Protein AF-0000000072577625 (afdb_homodimer)

Solvent-accessible surface area (backbone atoms only — not comparable to full-atom values): 27507 Å² total; per-residue (Å²): 129,80,71,81,72,78,76,47,61,58,51,50,49,50,30,51,61,63,42,48,43,90,94,38,44,62,36,40,68,67,53,38,10,61,64,38,71,43,53,64,68,58,34,50,53,47,51,50,51,34,34,74,68,28,44,26,39,70,47,97,85,58,38,34,30,44,18,63,43,29,37,34,52,16,40,47,8,63,87,37,44,56,47,45,65,64,32,41,68,40,50,50,51,48,24,70,73,63,61,35,28,29,37,32,30,29,74,56,90,72,25,27,36,26,68,39,67,46,74,24,95,79,48,77,76,68,82,76,46,50,33,41,72,45,52,22,74,46,32,18,38,18,37,25,44,48,44,63,44,57,69,69,55,42,51,54,55,48,73,43,88,54,78,76,64,34,98,56,26,62,61,48,47,68,58,49,51,51,52,28,52,48,22,63,74,70,50,40,18,77,26,63,19,17,63,47,83,56,35,26,24,38,7,6,48,18,30,30,54,85,60,50,66,60,28,14,30,30,40,43,40,51,43,78,83,57,58,60,83,69,45,49,60,51,34,36,52,34,16,50,52,34,10,44,73,56,53,29,69,77,81,62,73,78,72,74,71,72,69,78,78,78,84,122,130,79,71,80,72,78,76,47,62,57,51,50,50,50,30,51,61,62,43,49,44,90,92,38,44,61,37,40,68,66,52,38,10,62,64,38,72,44,53,65,67,57,35,51,52,46,49,49,52,36,34,73,68,25,42,26,40,70,47,96,86,58,38,33,29,42,19,64,43,30,36,34,52,17,42,47,8,63,89,36,44,56,48,45,64,64,32,41,67,39,48,50,52,47,23,72,74,65,62,36,28,30,39,32,30,30,74,55,90,71,25,26,37,26,67,40,67,45,75,24,93,78,48,78,76,68,82,76,46,51,34,40,74,44,52,22,75,46,32,17,38,19,35,26,45,49,45,65,43,55,69,69,56,43,52,53,55,48,74,42,89,55,79,75,64,33,98,56,26,61,61,46,46,69,59,48,52,52,51,28,53,48,23,63,73,70,49,39,18,75,25,63,17,18,63,47,80,56,35,27,26,40,7,6,48,18,30,29,53,86,60,49,67,58,28,14,29,28,40,43,42,52,42,80,84,57,57,59,83,68,45,49,60,53,33,36,50,33,17,50,52,34,10,43,73,56,52,28,70,78,80,64,75,77,72,74,71,74,70,77,79,78,83,120

pLDDT: mean 88.73, std 15.26, range [27.06, 98.81]

Nearest PDB structures (foldseek):
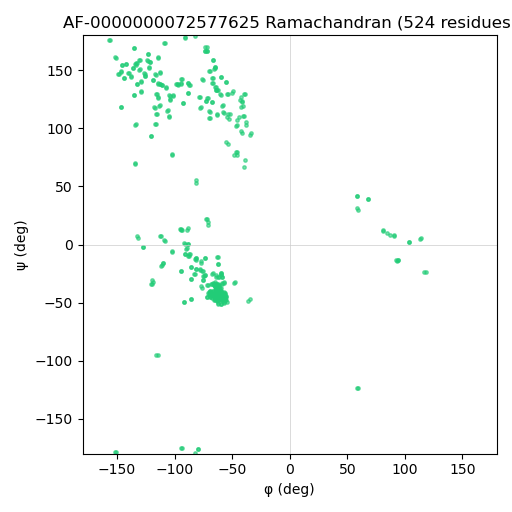  7dqb-assembly1_A  TM=9.587E-01  e=1.204E-24  Microbacterium hydrocarbonoxydans
  2ia2-assembly1_A  TM=6.596E-01  e=1.569E-22  Rhodococcus jostii RHA1
  2g7u-assembly1_A  TM=6.553E-01  e=2.509E-22  Rhodococcus jostii RHA1
  3r4k-assembly2_D  TM=6.562E-01  e=2.509E-22  Ruegeria sp. TM1040
  3obf-assembly2_B  TM=8.523E-01  e=5.646E-13  Paenarthrobacter aurescens TC1

Secondary structure (DSSP, 8-state):
--------HHHHHHHHHHT-BTTBSEE-HHHHHHHHT--HHHHHHHHHHHHHHTSEEE-TTS-EEE-HHHHHHHTT-IIIIIHHHHHHHHHHHHHHHH-SEEEEEEEETTEEEEEEEE--TT-TT----TT-EEEGGGSHHHHHHHHTS-HHHHHHHHHS----SSTT----HHHHHHHHHHHHHHS-EEEESSSSTTEEEEEEEEE-TTS-EEEEEEEEEESTT--HHHHHHHHHHHHHHHHHHTT-----------------/--------HHHHHHHHHHT-BTTBSEE-HHHHHHHHT--HHHHHHHHHHHHHHTSEEE-TTS-EEE-HHHHHHHTT-IIIIIHHHHHHHHHHHHHHHH-SEEEEEEEETTEEEEEEEE--TT-TT----TT-EEEGGGSHHHHHHHHTS-HHHHHHHHHS----SSTT----HHHHHHHHHHHHHHS-EEEESSSSTTEEEEEEEEE-TTS-EEEEEEEEEESTT--HHHHHHHHHHHHHHHHHHTT-----------------

Foldseek 3Di:
DPDPPDDDPVLLLVLLVVLDDPVRQKAALVSSCVSSVHDSVSSVVSQVVCCVVFQWDADPVRIIGGGCVVVVVQCPDCLAVVLCVLLVVLQVVLCVVPLFKKWKWFDDQQKIATRDIDHRPVRPPPPDDHGDIDGLQQDFFSLQQLLQDDPVSNVVNLVDADDAQDPPADGHSVVSVVQSVVCVVLQKHKHACGNHNFKIKIKGFAAAQVRGGGMMMMGMDTPVPDDRVVSNVSRSVSSVSSNVSNNHDPPPPPPPPPDPPPPD/DPDPPDDDPVLLLVLLVVLDDPVRQKAALVSSCVSSVHDSVSSVVSQVVCCVVFQWDADPVRIIGGGCVVVVVQCPDCLAVVLCVLLVVLQVVLCVVPLFKKWKWFDDQQKIATRDIDHRPVNPPPPDDHGDIDGLQQDFFSLQQLLQDDPVSNVVSLVDADDAQDPPADGHSVVSVVQSVVCVVLQKHKHACRNHNFKIKIKGFAAAQVRGGGMMMMGMDTPVPDDRVVSNVSRSVSSVSSNVSNNHDPPPPPVPPPDPPPPD

Structure (mmCIF, N/CA/C/O backbone):
data_AF-0000000072577625-model_v1
#
loop_
_entity.id
_entity.type
_entity.pdbx_description
1 polymer 'Transcriptional regulator'
#
loop_
_atom_site.group_PDB
_atom_site.id
_atom_site.type_symbol
_atom_site.label_atom_id
_atom_site.label_alt_id
_atom_site.label_comp_id
_atom_site.label_asym_id
_atom_site.label_entity_id
_atom_site.label_seq_id
_atom_site.pdbx_PDB_ins_code
_atom_site.Cartn_x
_atom_site.Cartn_y
_atom_site.Cartn_z
_atom_site.occupancy
_atom_site.B_iso_or_equiv
_at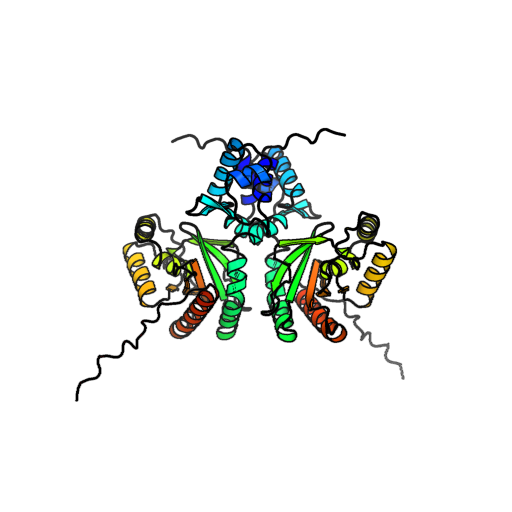om_site.auth_seq_id
_atom_site.auth_comp_id
_atom_site.auth_asym_id
_atom_site.auth_atom_id
_atom_site.pdbx_PDB_model_num
ATOM 1 N N . MET A 1 1 ? 28 28.234 4.316 1 33.75 1 MET A N 1
ATOM 2 C CA . MET A 1 1 ? 27.219 27.531 3.316 1 33.75 1 MET A CA 1
ATOM 3 C C . MET A 1 1 ? 27.766 26.125 3.09 1 33.75 1 MET A C 1
ATOM 5 O O . MET A 1 1 ? 28.812 25.953 2.443 1 33.75 1 MET A O 1
ATOM 9 N N . THR A 1 2 ? 27.734 25.25 4.102 1 39.34 2 THR A N 1
ATOM 10 C CA . THR A 1 2 ? 28.453 23.984 4.113 1 39.34 2 THR A CA 1
ATOM 11 C C . THR A 1 2 ? 28.156 23.188 2.85 1 39.34 2 THR A C 1
ATOM 13 O O . THR A 1 2 ? 27 23.094 2.418 1 39.34 2 THR A O 1
ATOM 16 N N . ALA A 1 3 ? 29.078 23.016 2.029 1 46.66 3 ALA A N 1
ATOM 17 C CA . ALA A 1 3 ? 29.016 22.328 0.74 1 46.66 3 ALA A CA 1
ATOM 18 C C . ALA A 1 3 ? 28.156 21.062 0.826 1 46.66 3 ALA A C 1
ATOM 20 O O . ALA A 1 3 ? 28.234 20.312 1.804 1 46.66 3 ALA A O 1
ATOM 21 N N . PRO A 1 4 ? 26.938 21.062 0.158 1 49.22 4 PRO A N 1
ATOM 22 C CA . PRO A 1 4 ? 26.078 19.891 0.26 1 49.22 4 PRO A CA 1
ATOM 23 C C . PRO A 1 4 ? 26.859 18.578 0.245 1 49.22 4 PRO A C 1
ATOM 25 O O . PRO A 1 4 ? 27.812 18.438 -0.526 1 49.22 4 PRO A O 1
ATOM 28 N N . ALA A 1 5 ? 27.047 17.953 1.334 1 60.56 5 ALA A N 1
ATOM 29 C CA . ALA A 1 5 ? 27.828 16.734 1.489 1 60.56 5 ALA A CA 1
ATOM 30 C C . ALA A 1 5 ? 27.578 15.758 0.342 1 60.56 5 ALA A C 1
ATOM 32 O O . ALA A 1 5 ? 26.484 15.766 -0.246 1 60.56 5 ALA A O 1
ATOM 33 N N . THR A 1 6 ? 28.547 15.328 -0.371 1 71.56 6 THR A N 1
ATOM 34 C CA . THR A 1 6 ? 28.516 14.328 -1.437 1 71.56 6 THR A CA 1
ATOM 35 C C . THR A 1 6 ? 27.594 13.164 -1.056 1 71.56 6 THR A C 1
ATOM 37 O O . THR A 1 6 ? 27.75 12.57 0.013 1 71.56 6 THR A O 1
ATOM 40 N N . PRO A 1 7 ? 26.562 12.969 -1.862 1 74.38 7 PRO A N 1
ATOM 41 C CA . PRO A 1 7 ? 25.625 11.891 -1.529 1 74.38 7 PRO A CA 1
ATOM 42 C C . PRO A 1 7 ? 26.328 10.539 -1.354 1 74.38 7 PRO A C 1
ATOM 44 O O . PRO A 1 7 ? 27.25 10.219 -2.105 1 74.38 7 PRO A O 1
ATOM 47 N N . THR A 1 8 ? 26.062 9.906 -0.304 1 85.5 8 THR A N 1
ATOM 48 C CA . THR A 1 8 ? 26.562 8.57 -0.029 1 85.5 8 THR A CA 1
ATOM 49 C C . THR A 1 8 ? 25.859 7.535 -0.908 1 85.5 8 THR A C 1
ATOM 51 O O . THR A 1 8 ? 24.938 7.863 -1.642 1 85.5 8 THR A O 1
ATOM 54 N N . ALA A 1 9 ? 26.391 6.398 -0.937 1 84.62 9 ALA A N 1
ATOM 55 C CA . ALA A 1 9 ? 25.844 5.32 -1.756 1 84.62 9 ALA A CA 1
ATOM 56 C C . ALA A 1 9 ? 24.375 5.059 -1.409 1 84.62 9 ALA A C 1
ATOM 58 O O . ALA A 1 9 ? 23.531 4.941 -2.301 1 84.62 9 ALA A O 1
ATOM 59 N N . PRO A 1 10 ? 24.047 5.059 -0.108 1 87.12 10 PRO A N 1
ATOM 60 C CA . PRO A 1 10 ? 22.625 4.902 0.218 1 87.12 10 PRO A CA 1
ATOM 61 C C . PRO A 1 10 ? 21.766 6.059 -0.296 1 87.12 10 PRO A C 1
ATOM 63 O O . PRO A 1 10 ? 20.656 5.836 -0.779 1 87.12 10 PRO A O 1
ATOM 66 N N . ASP A 1 11 ? 22.297 7.188 -0.252 1 91.31 11 ASP A N 1
ATOM 67 C CA . ASP A 1 11 ? 21.562 8.344 -0.736 1 91.31 11 ASP A CA 1
ATOM 68 C C . ASP A 1 11 ? 21.266 8.227 -2.23 1 91.31 11 ASP A C 1
ATOM 70 O O . ASP A 1 11 ? 20.188 8.586 -2.688 1 91.31 11 ASP A O 1
ATOM 74 N N . ARG A 1 12 ? 22.25 7.738 -2.898 1 92.94 12 ARG A N 1
ATOM 75 C CA . ARG A 1 12 ? 22.094 7.609 -4.344 1 92.94 12 ARG A CA 1
ATOM 76 C C . ARG A 1 12 ? 21.031 6.582 -4.691 1 92.94 12 ARG A C 1
ATOM 78 O O . ARG A 1 12 ? 20.234 6.789 -5.613 1 92.94 12 ARG A O 1
ATOM 85 N N . LEU A 1 13 ? 21.031 5.477 -4.004 1 94.81 13 LEU A N 1
ATOM 86 C CA . LEU A 1 13 ? 20.016 4.457 -4.227 1 94.81 13 LEU A CA 1
ATOM 87 C C . LEU A 1 13 ? 18.625 5.008 -3.951 1 94.81 13 LEU A C 1
ATOM 89 O O . LEU A 1 13 ? 17.703 4.785 -4.734 1 94.81 13 LEU A O 1
ATOM 93 N N . LEU A 1 14 ? 18.516 5.723 -2.883 1 94.94 14 LEU A N 1
ATOM 94 C CA . LEU A 1 14 ? 17.234 6.297 -2.494 1 94.94 14 LEU A CA 1
ATOM 95 C C . LEU A 1 14 ? 16.797 7.383 -3.477 1 94.94 14 LEU A C 1
ATOM 97 O O . LEU A 1 14 ? 15.609 7.559 -3.727 1 94.94 14 LEU A O 1
ATOM 101 N N . ALA A 1 15 ? 17.75 8.086 -4 1 95.56 15 ALA A N 1
ATOM 102 C CA . ALA A 1 15 ? 17.453 9.094 -5.016 1 95.56 15 ALA A CA 1
ATOM 103 C C . ALA A 1 15 ? 16.844 8.453 -6.258 1 95.56 15 ALA A C 1
ATOM 105 O O . ALA A 1 15 ? 15.977 9.055 -6.906 1 95.56 15 ALA A O 1
ATOM 106 N N . VAL A 1 16 ? 17.297 7.293 -6.625 1 97 16 VAL A N 1
ATOM 107 C CA . VAL A 1 16 ? 16.719 6.578 -7.762 1 97 16 VAL A CA 1
ATOM 108 C C . VAL A 1 16 ? 15.25 6.281 -7.504 1 97 16 VAL A C 1
ATOM 110 O O . VAL A 1 16 ? 14.398 6.508 -8.367 1 97 16 VAL A O 1
ATOM 113 N N . LEU A 1 17 ? 14.945 5.812 -6.328 1 95.88 17 LEU A N 1
ATOM 114 C CA . LEU A 1 17 ? 13.555 5.539 -5.992 1 95.88 17 LEU A CA 1
ATOM 115 C C . LEU A 1 17 ? 12.734 6.828 -5.965 1 95.88 17 LEU A C 1
ATOM 117 O O . LEU A 1 17 ? 11.594 6.855 -6.434 1 95.88 17 LEU A O 1
ATOM 121 N N . ALA A 1 18 ? 13.328 7.883 -5.523 1 95.31 18 ALA A N 1
ATOM 122 C CA . ALA A 1 18 ? 12.648 9.172 -5.387 1 95.31 18 ALA A CA 1
ATOM 123 C C . ALA A 1 18 ? 12.43 9.82 -6.75 1 95.31 18 ALA A C 1
ATOM 125 O O . ALA A 1 18 ? 11.719 10.82 -6.863 1 95.31 18 ALA A O 1
ATOM 126 N N . ALA A 1 19 ? 13.07 9.266 -7.758 1 96.94 19 ALA A N 1
ATOM 127 C CA . ALA A 1 19 ? 12.898 9.812 -9.102 1 96.94 19 ALA A CA 1
ATOM 128 C C . ALA A 1 19 ? 11.477 9.594 -9.602 1 96.94 19 ALA A C 1
ATOM 130 O O . ALA A 1 19 ? 11.023 10.289 -10.516 1 96.94 19 ALA A O 1
ATOM 131 N N . PHE A 1 20 ? 10.797 8.586 -9.078 1 96 20 PHE A N 1
ATOM 132 C CA . PHE A 1 20 ? 9.43 8.266 -9.477 1 96 20 PHE A CA 1
ATOM 133 C C . PHE A 1 20 ? 8.43 9.055 -8.648 1 96 20 PHE A C 1
ATOM 135 O O . PHE A 1 20 ? 8.609 9.234 -7.445 1 96 20 PHE A O 1
ATOM 142 N N . ASP A 1 21 ? 7.422 9.578 -9.25 1 92.19 21 ASP A N 1
ATOM 143 C CA . ASP A 1 21 ? 6.32 10.25 -8.57 1 92.19 21 ASP A CA 1
ATOM 144 C C . ASP A 1 21 ? 5.027 10.141 -9.367 1 92.19 21 ASP A C 1
ATOM 146 O O . ASP A 1 21 ? 4.984 9.461 -10.398 1 92.19 21 ASP A O 1
ATOM 150 N N . HIS A 1 22 ? 3.961 10.688 -8.961 1 86.69 22 HIS A N 1
ATOM 151 C CA . HIS A 1 22 ? 2.65 10.516 -9.578 1 86.69 22 HIS A CA 1
ATOM 152 C C . HIS A 1 22 ? 2.637 11.07 -11 1 86.69 22 HIS A C 1
ATOM 154 O O . HIS A 1 22 ? 1.938 10.547 -11.867 1 86.69 22 HIS A O 1
ATOM 160 N N . ALA A 1 23 ? 3.359 12.102 -11.219 1 89.81 23 ALA A N 1
ATOM 161 C CA . ALA A 1 23 ? 3.443 12.664 -12.562 1 89.81 23 ALA A CA 1
ATOM 162 C C . ALA A 1 23 ? 4.375 11.844 -13.445 1 89.81 23 ALA A C 1
ATOM 164 O O . ALA A 1 23 ? 4.289 11.906 -14.68 1 89.81 23 ALA A O 1
ATOM 165 N N . HIS A 1 24 ? 5.27 11.078 -12.828 1 94.25 24 HIS A N 1
ATOM 166 C CA . HIS A 1 24 ? 6.262 10.273 -13.539 1 94.25 24 HIS A CA 1
ATOM 167 C C . HIS A 1 24 ? 6.344 8.867 -12.961 1 94.25 24 HIS A C 1
ATOM 169 O O . HIS A 1 24 ? 7.379 8.469 -12.43 1 94.25 24 HIS A O 1
ATOM 175 N N . PRO A 1 25 ? 5.312 8.055 -13.164 1 91.75 25 PRO A N 1
ATOM 176 C CA . PRO A 1 25 ? 5.285 6.723 -12.555 1 91.75 25 PRO A CA 1
ATOM 177 C C . PRO A 1 25 ? 6.086 5.691 -13.344 1 91.75 25 PR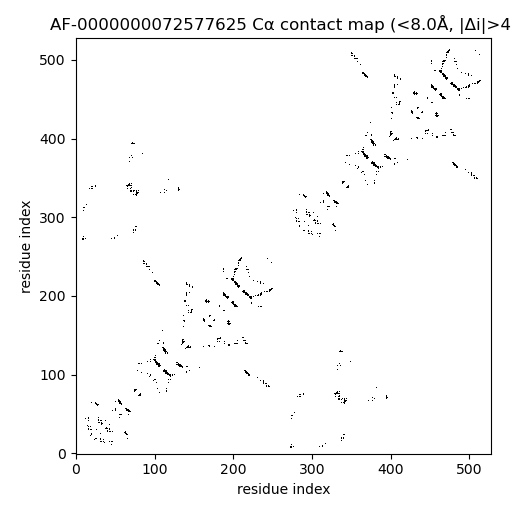O A C 1
ATOM 179 O O . PRO A 1 25 ? 6.301 4.574 -12.867 1 91.75 25 PRO A O 1
ATOM 182 N N . ALA A 1 26 ? 6.5 6 -14.547 1 95.44 26 ALA A N 1
ATOM 183 C CA . ALA A 1 26 ? 7.293 5.172 -15.445 1 95.44 26 ALA A CA 1
ATOM 184 C C . ALA A 1 26 ? 8.414 5.98 -16.094 1 95.44 26 ALA A C 1
ATOM 186 O O . ALA A 1 26 ? 8.18 7.066 -16.625 1 95.44 26 ALA A O 1
ATOM 187 N N . LEU A 1 27 ? 9.617 5.465 -16 1 98.06 27 LEU A N 1
ATOM 188 C CA . LEU A 1 27 ? 10.75 6.262 -16.469 1 98.06 27 LEU A CA 1
ATOM 189 C C . LEU A 1 27 ? 11.734 5.398 -17.25 1 98.06 27 LEU A C 1
ATOM 191 O O . LEU A 1 27 ? 11.93 4.223 -16.938 1 98.06 27 LEU A O 1
ATOM 195 N N . SER A 1 28 ? 12.312 5.973 -18.234 1 98.19 28 SER A N 1
ATOM 196 C CA . SER A 1 28 ? 13.484 5.363 -18.859 1 98.19 28 SER A CA 1
ATOM 197 C C . SER A 1 28 ? 14.719 5.488 -17.984 1 98.19 28 SER A C 1
ATOM 199 O O . SER A 1 28 ? 14.727 6.262 -17.031 1 98.19 28 SER A O 1
ATOM 201 N N . LEU A 1 29 ? 15.734 4.695 -18.375 1 97.94 29 LEU A N 1
ATOM 202 C CA . LEU A 1 29 ? 17 4.789 -17.641 1 97.94 29 LEU A CA 1
ATOM 203 C C . LEU A 1 29 ? 17.562 6.203 -17.719 1 97.94 29 LEU A C 1
ATOM 205 O O . LEU A 1 29 ? 18.078 6.727 -16.719 1 97.94 29 LEU A O 1
ATOM 209 N N . THR A 1 30 ? 17.453 6.801 -18.844 1 98 30 THR A N 1
ATOM 210 C CA . THR A 1 30 ? 17.938 8.156 -19.047 1 98 30 THR A CA 1
ATOM 211 C C . THR A 1 30 ? 17.172 9.148 -18.172 1 98 30 THR A C 1
ATOM 213 O O . THR A 1 30 ? 17.766 10.023 -17.547 1 98 30 THR A O 1
ATOM 216 N N . ASP A 1 31 ? 15.898 8.992 -18.109 1 98.25 31 ASP A N 1
ATOM 217 C CA . ASP A 1 31 ? 15.086 9.875 -17.281 1 98.25 31 ASP A CA 1
ATOM 218 C C . ASP A 1 31 ? 15.398 9.68 -15.797 1 98.25 31 ASP A C 1
ATOM 220 O O . ASP A 1 31 ? 15.422 10.641 -15.023 1 98.25 31 ASP A O 1
ATOM 224 N N . ILE A 1 32 ? 15.578 8.43 -15.422 1 98.38 32 ILE A N 1
ATOM 225 C CA . ILE A 1 32 ? 15.945 8.156 -14.039 1 98.38 32 ILE A CA 1
ATOM 226 C C . ILE A 1 32 ? 17.266 8.852 -13.703 1 98.38 32 ILE A C 1
ATOM 228 O O . ILE A 1 32 ? 17.391 9.5 -12.664 1 98.38 32 ILE A O 1
ATOM 232 N N . SER A 1 33 ? 18.234 8.688 -14.594 1 98.25 33 SER A N 1
ATOM 233 C CA . SER A 1 33 ? 19.531 9.336 -14.406 1 98.25 33 SER A CA 1
ATOM 234 C C . SER A 1 33 ? 19.375 10.836 -14.227 1 98.25 33 SER A C 1
ATOM 236 O O . SER A 1 33 ? 19.891 11.414 -13.273 1 98.25 33 SER A O 1
ATOM 238 N N . ARG A 1 34 ? 18.641 11.453 -15.047 1 98.12 34 ARG A N 1
ATOM 239 C CA . ARG A 1 34 ? 18.438 12.898 -15.023 1 98.12 34 ARG A CA 1
ATOM 240 C C . ARG A 1 34 ? 17.719 13.328 -13.75 1 98.12 34 ARG A C 1
ATOM 242 O O . ARG A 1 34 ? 18.172 14.234 -13.055 1 98.12 34 ARG A O 1
ATOM 249 N N . ARG A 1 35 ? 16.719 12.664 -13.391 1 97.5 35 ARG A N 1
ATOM 250 C CA . ARG A 1 35 ? 15.867 13.062 -12.273 1 97.5 35 ARG A CA 1
ATOM 251 C C . ARG A 1 35 ? 16.547 12.773 -10.938 1 97.5 35 ARG A C 1
ATOM 253 O O . ARG A 1 35 ? 16.359 13.508 -9.969 1 97.5 35 ARG A O 1
ATOM 260 N N . ALA A 1 36 ? 17.359 11.75 -10.938 1 97 36 ALA A N 1
ATOM 261 C CA . ALA A 1 36 ? 18.062 11.398 -9.711 1 97 36 ALA A CA 1
ATOM 262 C C . ALA A 1 36 ? 19.375 12.172 -9.586 1 97 36 ALA A C 1
ATOM 264 O O . ALA A 1 36 ? 20.016 12.141 -8.539 1 97 36 ALA A O 1
ATOM 265 N N . GLY A 1 37 ? 19.75 12.859 -10.594 1 96.69 37 GLY A N 1
ATOM 266 C CA . GLY A 1 37 ? 21 13.594 -10.586 1 96.69 37 GLY A CA 1
ATOM 267 C C . GLY A 1 37 ? 22.219 12.688 -10.57 1 96.69 37 GLY A C 1
ATOM 268 O O . GLY A 1 37 ? 23.203 12.961 -9.867 1 96.69 37 GLY A O 1
ATOM 269 N N . LEU A 1 38 ? 22.188 11.617 -11.281 1 97.06 38 LEU A N 1
ATOM 270 C CA . LEU A 1 38 ? 23.266 10.633 -11.328 1 97.06 38 LEU A CA 1
ATOM 271 C C . LEU A 1 38 ? 23.781 10.469 -12.75 1 97.06 38 LEU A C 1
ATOM 273 O O . LEU A 1 38 ? 23.078 10.758 -13.719 1 97.06 38 LEU A O 1
ATOM 277 N N . SER A 1 39 ? 25.031 9.984 -12.82 1 96.88 39 SER A N 1
ATOM 278 C CA . SER A 1 39 ? 25.5 9.57 -14.133 1 96.88 39 SER A CA 1
ATOM 279 C C . SER A 1 39 ? 24.734 8.359 -14.648 1 96.88 39 SER A C 1
ATOM 281 O O . SER A 1 39 ? 24.172 7.594 -13.859 1 96.88 39 SER A O 1
ATOM 283 N N . LEU A 1 40 ? 24.781 8.195 -15.977 1 97.06 40 LEU A N 1
ATOM 284 C CA . LEU A 1 40 ? 24.078 7.059 -16.578 1 97.06 40 LEU A CA 1
ATOM 285 C C . LEU A 1 40 ? 24.656 5.738 -16.078 1 97.06 40 LEU A C 1
ATOM 287 O O . LEU A 1 40 ? 23.906 4.785 -15.836 1 97.06 40 LEU A O 1
ATOM 291 N N . THR A 1 41 ? 25.891 5.711 -15.898 1 96.38 41 THR A N 1
ATOM 292 C CA . THR A 1 41 ? 26.547 4.496 -15.438 1 96.38 41 THR A CA 1
ATOM 293 C C . THR A 1 41 ? 26.109 4.152 -14.016 1 96.38 41 THR A C 1
ATOM 295 O O . THR A 1 41 ? 25.766 3.002 -13.727 1 96.38 41 THR A O 1
ATOM 298 N N . THR A 1 42 ? 26.125 5.102 -13.18 1 95.19 42 THR A N 1
ATOM 299 C CA . THR A 1 42 ? 25.703 4.891 -11.797 1 95.19 42 THR A CA 1
ATOM 300 C C . THR A 1 42 ? 24.234 4.527 -11.727 1 95.19 42 THR A C 1
ATOM 302 O O . THR A 1 42 ? 23.844 3.613 -10.992 1 95.19 42 THR A O 1
ATOM 305 N N . ALA A 1 43 ? 23.453 5.277 -12.484 1 97.19 43 ALA A N 1
ATOM 306 C CA . ALA A 1 43 ? 22.031 4.98 -12.531 1 97.19 43 ALA A CA 1
ATOM 307 C C . ALA A 1 43 ? 21.781 3.543 -12.984 1 97.19 43 ALA A C 1
ATOM 309 O O . ALA A 1 43 ? 20.969 2.832 -12.406 1 97.19 43 ALA A O 1
ATOM 310 N N . HIS A 1 44 ? 22.469 3.176 -13.969 1 96.94 44 HIS A N 1
ATOM 311 C CA . HIS A 1 44 ? 22.312 1.827 -14.5 1 96.94 44 HIS A CA 1
ATOM 312 C C . HIS A 1 44 ? 22.609 0.776 -13.438 1 96.94 44 HIS A C 1
ATOM 314 O O . HIS A 1 44 ? 21.875 -0.199 -13.289 1 96.94 44 HIS A O 1
ATOM 320 N N . ARG A 1 45 ? 23.656 0.954 -12.734 1 96.06 45 ARG A N 1
ATOM 321 C CA . ARG A 1 45 ? 24.047 0.011 -11.695 1 96.06 45 ARG A CA 1
ATOM 322 C C . ARG A 1 45 ? 23 -0.056 -10.594 1 96.06 45 ARG A C 1
ATOM 324 O O . ARG A 1 45 ? 22.609 -1.144 -10.164 1 96.06 45 ARG A O 1
ATOM 331 N N . LEU A 1 46 ? 22.609 1.085 -10.148 1 96.44 46 LEU A N 1
ATOM 332 C CA . LEU A 1 46 ? 21.672 1.153 -9.047 1 96.44 46 LEU A CA 1
ATOM 333 C C . LEU A 1 46 ? 20.297 0.644 -9.469 1 96.44 46 LEU A C 1
ATOM 335 O O . LEU A 1 46 ? 19.625 -0.06 -8.711 1 96.44 46 LEU A O 1
ATOM 339 N N . VAL A 1 47 ? 19.859 1.003 -10.656 1 97.38 47 VAL A N 1
ATOM 340 C CA . VAL A 1 47 ? 18.609 0.505 -11.203 1 97.38 47 VAL A CA 1
ATOM 341 C C . VAL A 1 47 ? 18.656 -1.017 -11.32 1 97.38 47 VAL A C 1
ATOM 343 O O . VAL A 1 47 ? 17.672 -1.703 -11.039 1 97.38 47 VAL A O 1
ATOM 346 N N . GLY A 1 48 ? 19.797 -1.521 -11.781 1 96.38 48 GLY A N 1
ATOM 347 C CA . GLY A 1 48 ? 19.984 -2.963 -11.836 1 96.38 48 GLY A CA 1
ATOM 348 C C . GLY A 1 48 ? 19.812 -3.633 -10.484 1 96.38 48 GLY A C 1
ATOM 349 O O . GLY A 1 48 ? 19.125 -4.656 -10.375 1 96.38 48 GLY A O 1
ATOM 350 N N . ALA A 1 49 ? 20.406 -3.037 -9.461 1 95.19 49 ALA A N 1
ATOM 351 C CA . ALA A 1 49 ? 20.281 -3.566 -8.109 1 95.19 49 ALA A CA 1
ATOM 352 C C . ALA A 1 49 ? 18.828 -3.533 -7.637 1 95.19 49 ALA A C 1
ATOM 354 O O . ALA A 1 49 ? 18.328 -4.512 -7.078 1 95.19 49 ALA A O 1
ATOM 355 N N . LEU A 1 50 ? 18.172 -2.424 -7.863 1 96.69 50 LEU A N 1
ATOM 356 C CA . LEU A 1 50 ? 16.781 -2.256 -7.449 1 96.69 50 LEU A CA 1
ATOM 357 C C . LEU A 1 50 ? 15.859 -3.201 -8.219 1 96.69 50 LEU A C 1
ATOM 359 O O . LEU A 1 50 ? 14.875 -3.697 -7.668 1 96.69 50 LEU A O 1
ATOM 363 N N . THR A 1 51 ? 16.203 -3.449 -9.484 1 96.25 51 THR A N 1
ATOM 364 C CA . THR A 1 51 ? 15.414 -4.367 -10.305 1 96.25 51 THR A CA 1
ATOM 365 C C . THR A 1 51 ? 15.586 -5.805 -9.82 1 96.25 51 THR A C 1
ATOM 367 O O . THR A 1 51 ? 14.602 -6.543 -9.703 1 96.25 51 THR A O 1
ATOM 370 N N . ARG A 1 52 ? 16.766 -6.184 -9.508 1 94.56 52 ARG A N 1
ATOM 371 C CA . ARG A 1 52 ? 17.031 -7.523 -8.984 1 94.56 52 ARG A CA 1
ATOM 372 C C . ARG A 1 52 ? 16.312 -7.738 -7.656 1 94.56 52 ARG A C 1
ATOM 374 O O . ARG A 1 52 ? 15.781 -8.82 -7.402 1 94.56 52 ARG A O 1
ATOM 381 N N . TRP A 1 53 ? 16.281 -6.719 -6.871 1 93.69 53 TRP A N 1
ATOM 382 C CA . TRP A 1 53 ? 15.641 -6.809 -5.559 1 93.69 53 TRP A CA 1
ATOM 383 C C . TRP A 1 53 ? 14.125 -6.781 -5.684 1 93.69 53 TRP A C 1
ATOM 385 O O . TRP A 1 53 ? 13.406 -7.16 -4.754 1 93.69 53 TRP A O 1
ATOM 395 N N . GLY A 1 54 ? 13.594 -6.227 -6.781 1 94.31 54 GLY A N 1
ATOM 396 C CA . GLY A 1 54 ? 12.156 -6.219 -7.035 1 94.31 54 GLY A CA 1
ATOM 397 C C . GLY A 1 54 ? 11.508 -4.871 -6.77 1 94.31 54 GLY A C 1
ATOM 398 O O . GLY A 1 54 ? 10.289 -4.734 -6.875 1 94.31 54 GLY A O 1
ATOM 399 N N . ALA A 1 55 ? 12.273 -3.861 -6.402 1 94.75 55 ALA A N 1
ATOM 400 C CA . ALA A 1 55 ? 11.734 -2.523 -6.168 1 94.75 55 ALA A CA 1
ATOM 401 C C . ALA A 1 55 ? 11.414 -1.823 -7.484 1 94.75 55 ALA A C 1
ATOM 403 O O . ALA A 1 55 ? 10.609 -0.89 -7.52 1 94.75 55 ALA A O 1
ATOM 404 N N . LEU A 1 56 ? 12.133 -2.227 -8.516 1 96.19 56 LEU A N 1
ATOM 405 C CA . LEU A 1 56 ? 11.836 -1.763 -9.867 1 96.19 56 LEU A CA 1
ATOM 406 C C . LEU A 1 56 ? 11.562 -2.939 -10.797 1 96.19 56 LEU A C 1
ATOM 408 O O . LEU A 1 56 ? 12.023 -4.055 -10.539 1 96.19 56 LEU A O 1
ATOM 412 N N . GLU A 1 57 ? 10.82 -2.729 -11.75 1 95.06 57 GLU A N 1
ATOM 413 C CA . GLU A 1 57 ? 10.562 -3.684 -12.828 1 95.06 57 GLU A CA 1
ATOM 414 C C . GLU A 1 57 ? 10.688 -3.02 -14.195 1 95.06 57 GLU A C 1
ATOM 416 O O . GLU A 1 57 ? 10.25 -1.882 -14.383 1 95.06 57 GLU A O 1
ATOM 421 N N . ARG A 1 58 ? 11.266 -3.699 -15.039 1 95.25 58 ARG A N 1
ATOM 422 C CA . ARG A 1 58 ? 11.422 -3.223 -16.406 1 95.25 58 ARG A CA 1
ATOM 423 C C . ARG A 1 58 ? 10.414 -3.883 -17.344 1 95.25 58 ARG A C 1
ATOM 425 O O . ARG A 1 58 ? 10.289 -5.109 -17.359 1 95.25 58 ARG A O 1
ATOM 432 N N . ASP A 1 59 ? 9.664 -3.061 -18.125 1 91.31 59 ASP A N 1
ATOM 433 C CA . ASP A 1 59 ? 8.672 -3.646 -19.016 1 91.31 59 ASP A CA 1
ATOM 434 C C . ASP A 1 59 ? 9.273 -3.941 -20.391 1 91.31 59 ASP A C 1
ATOM 436 O O . ASP A 1 59 ? 10.477 -3.762 -20.594 1 91.31 59 ASP A O 1
ATOM 440 N N . GLY A 1 60 ? 8.477 -4.5 -21.266 1 90.19 60 GLY A N 1
ATOM 441 C CA . GLY A 1 60 ? 8.953 -4.926 -22.578 1 90.19 60 GLY A CA 1
ATOM 442 C C . GLY A 1 60 ? 9.516 -3.789 -23.406 1 90.19 60 GLY A C 1
ATOM 443 O O . GLY A 1 60 ? 10.367 -4.008 -24.266 1 90.19 60 GLY A O 1
ATOM 444 N N . ALA A 1 61 ? 9.07 -2.607 -23.141 1 93 61 ALA A N 1
ATOM 445 C CA . ALA A 1 61 ? 9.516 -1.437 -23.891 1 93 61 ALA A CA 1
ATOM 446 C C . ALA A 1 61 ? 10.766 -0.831 -23.266 1 93 61 ALA A C 1
ATOM 448 O O . ALA A 1 61 ? 11.289 0.172 -23.75 1 93 61 ALA A O 1
ATOM 449 N N . GLY A 1 62 ? 11.211 -1.437 -22.234 1 94.56 62 GLY A N 1
ATOM 450 C CA . GLY A 1 62 ? 12.422 -0.977 -21.562 1 94.56 62 GLY A CA 1
ATOM 451 C C . GLY A 1 62 ? 12.172 0.122 -20.562 1 94.56 62 GLY A C 1
ATOM 452 O O . GLY A 1 62 ? 13.109 0.752 -20.062 1 94.56 62 GLY A O 1
ATOM 453 N N . VAL A 1 63 ? 10.984 0.433 -20.234 1 96.88 63 VAL A N 1
ATOM 454 C CA . VAL A 1 63 ? 10.594 1.455 -19.266 1 96.88 63 VAL A CA 1
ATOM 455 C C . VAL A 1 63 ? 10.531 0.846 -17.859 1 96.88 63 VAL A C 1
ATOM 457 O O . VAL A 1 63 ? 10.039 -0.271 -17.688 1 96.88 63 VAL A O 1
ATOM 460 N N . TYR A 1 64 ? 11.008 1.594 -16.922 1 97.44 64 TYR A N 1
ATOM 461 C CA . TYR A 1 64 ? 11.047 1.115 -15.539 1 97.44 64 TYR A CA 1
ATOM 462 C C . TYR A 1 64 ? 9.852 1.625 -14.75 1 97.44 64 TYR A C 1
ATOM 464 O O . TYR A 1 64 ? 9.453 2.785 -14.891 1 97.44 64 TYR A O 1
ATOM 472 N N . HIS A 1 65 ? 9.266 0.714 -13.93 1 95.81 65 HIS A N 1
ATOM 473 C CA . HIS A 1 65 ? 8.18 0.989 -13 1 95.81 65 HIS A CA 1
ATOM 474 C C . HIS A 1 65 ? 8.555 0.591 -11.578 1 95.81 65 HIS A C 1
ATOM 476 O O . HIS A 1 65 ? 9.461 -0.217 -11.375 1 95.81 65 HIS A O 1
ATOM 482 N N . VAL A 1 66 ? 7.82 1.219 -10.656 1 94.88 66 VAL A N 1
ATOM 483 C CA . VAL A 1 66 ? 7.977 0.745 -9.281 1 94.88 66 VAL A CA 1
ATOM 484 C C . VAL A 1 66 ? 7.488 -0.699 -9.172 1 94.88 66 VAL A C 1
ATOM 486 O O . VAL A 1 66 ? 6.434 -1.047 -9.711 1 94.88 66 VAL A O 1
ATOM 489 N N . GLY A 1 67 ? 8.273 -1.537 -8.531 1 92.81 67 GLY A N 1
ATOM 490 C CA . GLY A 1 67 ? 7.988 -2.963 -8.461 1 92.81 67 GLY A CA 1
ATOM 491 C C . GLY A 1 67 ? 7.219 -3.359 -7.219 1 92.81 67 GLY A C 1
ATOM 492 O O . GLY A 1 67 ? 6.879 -2.508 -6.391 1 92.81 67 GLY A O 1
ATOM 493 N N . LEU A 1 68 ? 6.977 -4.66 -6.98 1 92 68 LEU A N 1
ATOM 494 C CA . LEU A 1 68 ? 6.086 -5.203 -5.961 1 92 68 LEU A CA 1
ATOM 495 C C . LEU A 1 68 ? 6.773 -5.234 -4.598 1 92 68 LEU A C 1
ATOM 497 O O . LEU A 1 68 ? 6.109 -5.309 -3.562 1 92 68 LEU A O 1
ATOM 501 N N . ARG A 1 69 ? 8.086 -5.207 -4.648 1 92.25 69 ARG A N 1
ATOM 502 C CA . ARG A 1 69 ? 8.797 -5.258 -3.373 1 92.25 69 ARG A CA 1
ATOM 503 C C . ARG A 1 69 ? 8.469 -4.043 -2.512 1 92.25 69 ARG A C 1
ATOM 505 O O . ARG A 1 69 ? 8.398 -4.145 -1.285 1 92.25 69 ARG A O 1
ATOM 512 N N . SER A 1 70 ? 8.312 -2.918 -3.158 1 89.25 70 SER A N 1
ATOM 513 C CA . SER A 1 70 ? 7.914 -1.72 -2.426 1 89.25 70 SER A CA 1
ATOM 514 C C . SER A 1 70 ? 6.562 -1.911 -1.743 1 89.25 70 SER A C 1
ATOM 516 O O . SER A 1 70 ? 6.367 -1.473 -0.607 1 89.25 70 SER A O 1
ATOM 518 N N . TRP A 1 71 ? 5.723 -2.576 -2.396 1 86.94 71 TRP A N 1
ATOM 519 C CA . TRP A 1 71 ? 4.41 -2.891 -1.837 1 86.94 71 TRP A CA 1
ATOM 520 C C . TRP A 1 71 ? 4.543 -3.814 -0.63 1 86.94 71 TRP A C 1
ATOM 522 O O . TRP A 1 71 ? 3.896 -3.598 0.397 1 86.94 71 TRP A O 1
ATOM 532 N N . GLU A 1 72 ? 5.324 -4.781 -0.722 1 90.06 72 GLU A N 1
ATOM 533 C CA . GLU A 1 72 ? 5.555 -5.727 0.366 1 90.06 72 GLU A CA 1
ATOM 534 C C . GLU A 1 72 ? 6.07 -5.016 1.614 1 90.06 72 GLU A C 1
ATOM 536 O O . GLU A 1 72 ? 5.594 -5.273 2.723 1 90.06 72 GLU A O 1
ATOM 541 N N . ILE A 1 73 ? 7.02 -4.133 1.383 1 90.94 73 ILE A N 1
ATOM 542 C CA . ILE A 1 73 ? 7.59 -3.389 2.5 1 90.94 73 ILE A CA 1
ATOM 543 C C . ILE A 1 73 ? 6.551 -2.426 3.066 1 90.94 73 ILE A C 1
ATOM 545 O O . ILE A 1 73 ? 6.379 -2.336 4.285 1 90.94 73 ILE A O 1
ATOM 549 N N . ALA A 1 74 ? 5.902 -1.764 2.199 1 89.81 74 ALA A N 1
ATOM 550 C CA . ALA A 1 74 ? 4.898 -0.784 2.611 1 89.81 74 ALA A CA 1
ATOM 551 C C . ALA A 1 74 ? 3.799 -1.438 3.443 1 89.81 74 ALA A C 1
ATOM 553 O O . ALA A 1 74 ? 3.25 -0.817 4.355 1 89.81 74 ALA A O 1
ATOM 554 N N . ALA A 1 75 ? 3.475 -2.666 3.152 1 87.56 75 ALA A N 1
ATOM 555 C CA . ALA A 1 75 ? 2.424 -3.408 3.844 1 87.56 75 ALA A CA 1
ATOM 556 C C . ALA A 1 75 ? 2.758 -3.584 5.32 1 87.56 75 ALA A C 1
ATOM 558 O O . ALA A 1 75 ? 1.88 -3.895 6.129 1 87.56 75 ALA A O 1
ATOM 559 N N . LEU A 1 76 ? 3.971 -3.393 5.684 1 88.75 76 LEU A N 1
ATOM 560 C CA . LEU A 1 76 ? 4.41 -3.59 7.062 1 88.75 76 LEU A CA 1
ATOM 561 C C . LEU A 1 76 ? 4.293 -2.297 7.859 1 88.75 76 LEU A C 1
ATOM 563 O O . LEU A 1 76 ? 4.48 -2.295 9.078 1 88.75 76 LEU A O 1
ATOM 567 N N . ALA A 1 77 ? 4.004 -1.214 7.184 1 87.81 77 ALA A N 1
ATOM 568 C CA . ALA A 1 77 ? 3.918 0.075 7.863 1 87.81 77 ALA A CA 1
ATOM 569 C C . ALA A 1 77 ? 2.658 0.159 8.719 1 87.81 77 ALA A C 1
ATOM 571 O O . ALA A 1 77 ? 1.542 0.051 8.211 1 87.81 77 ALA A O 1
ATOM 572 N N . PRO A 1 78 ? 2.779 0.406 9.969 1 80 78 PRO A N 1
ATOM 573 C CA . PRO A 1 78 ? 1.596 0.459 10.828 1 80 78 PRO A CA 1
ATOM 574 C C . PRO A 1 78 ? 0.657 1.608 10.477 1 80 78 PRO A C 1
ATOM 576 O O . PRO A 1 78 ? -0.564 1.471 10.586 1 80 78 PRO A O 1
ATOM 579 N N . ARG A 1 79 ? 1.099 2.699 10.031 1 82.62 79 ARG A N 1
ATOM 580 C CA . ARG A 1 79 ? 0.286 3.863 9.695 1 82.62 79 ARG A CA 1
ATOM 581 C C . ARG A 1 79 ? -0.174 3.807 8.242 1 82.62 79 ARG A C 1
ATOM 583 O O . ARG A 1 79 ? -0.719 4.781 7.723 1 82.62 79 ARG A O 1
ATOM 590 N N . GLY A 1 80 ? 0.012 2.664 7.684 1 79.31 80 GLY A N 1
ATOM 591 C CA . GLY A 1 80 ? -0.427 2.43 6.316 1 79.31 80 GLY A CA 1
ATOM 592 C C . GLY A 1 80 ? -1.534 1.397 6.215 1 79.31 80 GLY A C 1
ATOM 593 O O . GLY A 1 80 ? -2.689 1.685 6.531 1 79.31 80 GLY A O 1
ATOM 594 N N . LEU A 1 81 ? -1.097 0.203 5.969 1 71.75 81 LEU A N 1
ATOM 595 C CA . LEU A 1 81 ? -2.027 -0.857 5.598 1 71.75 81 LEU A CA 1
ATOM 596 C C . LEU A 1 81 ? -2.898 -1.254 6.785 1 71.75 81 LEU A C 1
ATOM 598 O O . LEU A 1 81 ? -4.098 -1.491 6.629 1 71.75 81 LEU A O 1
ATOM 602 N N . ALA A 1 82 ? -2.293 -1.334 7.977 1 75 82 ALA A N 1
ATOM 603 C CA . ALA A 1 82 ? -3.084 -1.722 9.141 1 75 82 ALA A CA 1
ATOM 604 C C . ALA A 1 82 ? -4.203 -0.719 9.398 1 75 82 ALA A C 1
ATOM 606 O O . ALA A 1 82 ? -5.344 -1.106 9.672 1 75 82 ALA A O 1
ATOM 607 N N . LEU A 1 83 ? -3.938 0.498 9.328 1 85.94 83 LEU A N 1
ATOM 608 C CA . LEU A 1 83 ? -4.926 1.552 9.531 1 85.94 83 LEU A CA 1
ATOM 609 C C . LEU A 1 83 ? -5.969 1.538 8.414 1 85.94 83 LEU A C 1
ATOM 611 O O . LEU A 1 83 ? -7.164 1.674 8.672 1 85.94 83 LEU A O 1
ATOM 615 N N . ARG A 1 84 ? -5.535 1.326 7.246 1 84.5 84 ARG A N 1
ATOM 616 C CA . ARG A 1 84 ? -6.438 1.277 6.102 1 84.5 84 ARG A CA 1
ATOM 617 C C . ARG A 1 84 ? -7.453 0.148 6.25 1 84.5 84 ARG A C 1
ATOM 619 O O . ARG A 1 84 ? -8.641 0.335 5.984 1 84.5 84 ARG A O 1
ATOM 626 N N . GLN A 1 85 ? -7 -0.98 6.621 1 77.94 85 GLN A N 1
ATOM 627 C CA . GLN A 1 85 ? -7.863 -2.148 6.758 1 77.94 85 GLN A CA 1
ATOM 628 C C . GLN A 1 85 ? -8.945 -1.915 7.809 1 77.94 85 GLN A C 1
ATOM 630 O O . GLN A 1 85 ? -10.109 -2.275 7.602 1 77.94 85 GLN A O 1
ATOM 635 N N . VAL A 1 86 ? -8.586 -1.272 8.859 1 83.31 86 VAL A N 1
ATOM 636 C CA . VAL A 1 86 ? -9.523 -0.982 9.93 1 83.31 86 VAL A CA 1
ATOM 637 C C . VAL A 1 86 ? -10.516 0.084 9.477 1 83.31 86 VAL A C 1
ATOM 639 O O . VAL A 1 86 ? -11.703 0.024 9.812 1 83.31 86 VAL A O 1
ATOM 642 N N . ALA A 1 87 ? -10.055 0.97 8.703 1 90.62 87 ALA A N 1
ATOM 643 C CA . ALA A 1 87 ? -10.844 2.15 8.359 1 90.62 87 ALA A CA 1
ATOM 644 C C . ALA A 1 87 ? -11.766 1.865 7.176 1 90.62 87 ALA A C 1
ATOM 646 O O . ALA A 1 87 ? -12.773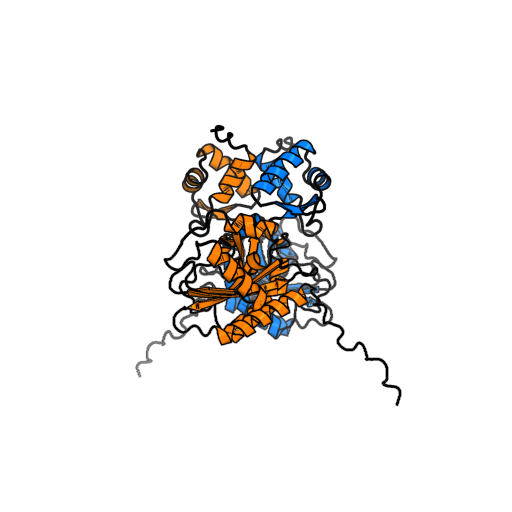 2.551 6.984 1 90.62 87 ALA A O 1
ATOM 647 N N . TRP A 1 88 ? -11.5 0.915 6.473 1 82.75 88 TRP A N 1
ATOM 648 C CA . TRP A 1 88 ? -12.078 0.718 5.145 1 82.75 88 TRP A CA 1
ATOM 649 C C . TRP A 1 88 ? -13.594 0.631 5.219 1 82.75 88 TRP A C 1
ATOM 651 O O . TRP A 1 88 ? -14.297 1.316 4.473 1 82.75 88 TRP A O 1
ATOM 661 N N . PRO A 1 89 ? -14.188 -0.22 6.078 1 83 89 PRO A N 1
ATOM 662 C CA . PRO A 1 89 ? -15.648 -0.308 6.113 1 83 89 PRO A CA 1
ATOM 663 C C . PRO A 1 89 ? -16.312 1.037 6.398 1 83 89 PRO A C 1
ATOM 665 O O . PRO A 1 89 ? -17.375 1.326 5.855 1 83 89 PRO A O 1
ATOM 668 N N . TYR A 1 90 ? -15.688 1.829 7.141 1 92.06 90 TYR A N 1
ATOM 669 C CA . TYR A 1 90 ? -16.234 3.135 7.488 1 92.06 90 TYR A CA 1
ATOM 670 C C . TYR A 1 90 ? -16.094 4.117 6.332 1 92.06 90 TYR A C 1
ATOM 672 O O . TYR A 1 90 ? -16.953 4.969 6.121 1 92.06 90 TYR A O 1
ATOM 680 N N . LEU A 1 91 ? -14.977 3.984 5.648 1 91.88 91 LEU A N 1
ATOM 681 C CA . LEU A 1 91 ? -14.789 4.793 4.445 1 91.88 91 LEU A CA 1
ATOM 682 C C . LEU A 1 91 ? -15.828 4.438 3.385 1 91.88 91 LEU A C 1
ATOM 684 O O . LEU A 1 91 ? -16.391 5.32 2.734 1 91.88 91 LEU A O 1
ATOM 688 N N . GLU A 1 92 ? -16.078 3.244 3.232 1 84 92 GLU A N 1
ATOM 689 C CA . GLU A 1 92 ? -17.078 2.771 2.287 1 84 92 GLU A CA 1
ATOM 690 C C . GLU A 1 92 ? -18.469 3.283 2.658 1 84 92 GLU A C 1
ATOM 692 O O . GLU A 1 92 ? -19.219 3.736 1.792 1 84 92 GLU A O 1
ATOM 697 N N . ASP A 1 93 ? -18.828 3.139 3.955 1 89.81 93 ASP A N 1
ATOM 698 C CA . ASP A 1 93 ? -20.109 3.654 4.434 1 89.81 93 ASP A CA 1
ATOM 699 C C . ASP A 1 93 ? -20.25 5.145 4.125 1 89.81 93 ASP A C 1
ATOM 701 O O . ASP A 1 93 ? -21.297 5.594 3.686 1 89.81 93 ASP A O 1
ATOM 705 N N . LEU A 1 94 ? -19.188 5.852 4.387 1 93.94 94 LEU A N 1
ATOM 706 C CA . LEU A 1 94 ? -19.188 7.289 4.137 1 93.94 94 LEU A CA 1
ATOM 707 C C . LEU A 1 94 ? -19.391 7.582 2.654 1 93.94 94 LEU A C 1
ATOM 709 O O . LEU A 1 94 ? -20.156 8.469 2.293 1 93.94 94 LEU A O 1
ATOM 713 N N . TYR A 1 95 ? -18.734 6.852 1.825 1 89.88 95 TYR A N 1
ATOM 714 C CA . TYR A 1 95 ? -18.922 6.98 0.383 1 89.88 95 TYR A CA 1
ATOM 715 C C . TYR A 1 95 ? -20.359 6.691 -0.021 1 89.88 95 TYR A C 1
ATOM 717 O O . TYR A 1 95 ? -20.953 7.449 -0.784 1 89.88 95 TYR A O 1
ATOM 725 N N . GLU A 1 96 ? -20.891 5.652 0.499 1 86.5 96 GLU A N 1
ATOM 726 C CA . GLU A 1 96 ? -22.25 5.254 0.158 1 86.5 96 GLU A CA 1
ATOM 727 C C . GLU A 1 96 ? -23.266 6.309 0.604 1 86.5 96 GLU A C 1
ATOM 729 O O . GLU A 1 96 ? -24.266 6.531 -0.067 1 86.5 96 GLU A O 1
ATOM 734 N N . ALA A 1 97 ? -23 6.871 1.712 1 90.44 97 ALA A N 1
ATOM 735 C CA . ALA A 1 97 ? -23.906 7.871 2.268 1 90.44 97 ALA A CA 1
ATOM 736 C C . ALA A 1 97 ? -23.812 9.18 1.492 1 90.44 97 ALA A C 1
ATOM 738 O O . ALA A 1 97 ? -24.766 9.969 1.487 1 90.44 97 ALA A O 1
ATOM 739 N N . THR A 1 98 ? -22.656 9.43 0.864 1 90 98 THR A N 1
ATOM 740 C CA . THR A 1 98 ? -22.469 10.758 0.298 1 90 98 THR A CA 1
ATOM 741 C C . THR A 1 98 ? -22.25 10.68 -1.211 1 90 98 THR A C 1
ATOM 743 O O . THR A 1 98 ? -22.484 11.648 -1.93 1 90 98 THR A O 1
ATOM 746 N N . HIS A 1 99 ? -21.641 9.539 -1.649 1 88.12 99 HIS A N 1
ATOM 747 C CA . HIS A 1 99 ? -21.219 9.312 -3.027 1 88.12 99 HIS A CA 1
ATOM 748 C C . HIS A 1 99 ? -20.234 10.383 -3.484 1 88.12 99 HIS A C 1
ATOM 750 O O . HIS A 1 99 ? -20.266 10.812 -4.641 1 88.12 99 HIS A O 1
ATOM 756 N N . GLU A 1 100 ? -19.484 10.859 -2.543 1 89.56 100 GLU A N 1
ATOM 757 C CA . GLU A 1 100 ? -18.422 11.836 -2.779 1 89.56 100 GLU A CA 1
ATOM 758 C C . GLU A 1 100 ? -17.047 11.203 -2.607 1 89.56 100 GLU A C 1
ATOM 760 O O . GLU A 1 100 ? -16.938 10.039 -2.215 1 89.56 100 GLU A O 1
ATOM 765 N N . ASN A 1 101 ? -15.992 11.977 -2.938 1 89.75 101 ASN A N 1
ATOM 766 C CA . ASN A 1 101 ? -14.625 11.508 -2.727 1 89.75 101 ASN A CA 1
ATOM 767 C C . ASN A 1 101 ? -14.297 11.391 -1.24 1 89.75 101 ASN A C 1
ATOM 769 O O . ASN A 1 101 ? -14.438 12.359 -0.491 1 89.75 101 ASN A O 1
ATOM 773 N N . VAL A 1 102 ? -13.914 10.203 -0.855 1 92.94 102 VAL A N 1
ATOM 774 C CA . VAL A 1 102 ? -13.562 9.938 0.535 1 92.94 102 VAL A CA 1
ATOM 775 C C . VAL A 1 102 ? -12.062 9.68 0.644 1 92.94 102 VAL A C 1
ATOM 777 O O . VAL A 1 102 ? -11.484 8.961 -0.177 1 92.94 102 VAL A O 1
ATOM 780 N N . GLN A 1 103 ? -11.469 10.281 1.685 1 93.94 103 GLN A N 1
ATOM 781 C CA . GLN A 1 103 ? -10.023 10.172 1.832 1 93.94 103 GLN A CA 1
ATOM 782 C C . GLN A 1 103 ? -9.641 9.883 3.279 1 93.94 103 GLN A C 1
ATOM 784 O O . GLN A 1 103 ? -10.375 10.242 4.207 1 93.94 103 GLN A O 1
ATOM 789 N N . LEU A 1 104 ? -8.531 9.234 3.451 1 95.25 104 LEU A N 1
ATOM 790 C CA . LEU A 1 104 ? -7.875 8.977 4.73 1 95.25 104 LEU A CA 1
ATOM 791 C C . LEU A 1 104 ? -6.402 9.375 4.68 1 95.25 104 LEU A C 1
ATOM 793 O O . LEU A 1 104 ? -5.695 9.023 3.732 1 95.25 104 LEU A O 1
ATOM 797 N N . ALA A 1 105 ? -6 10.109 5.691 1 96.69 105 ALA A N 1
ATOM 798 C CA . ALA A 1 105 ? -4.621 10.578 5.676 1 96.69 105 ALA A CA 1
ATOM 799 C C . ALA A 1 105 ? -4.008 10.555 7.074 1 96.69 105 ALA A C 1
ATOM 801 O O . ALA A 1 105 ? -4.734 10.539 8.07 1 96.69 105 ALA A O 1
ATOM 802 N N . VAL A 1 106 ? -2.705 10.469 7.082 1 96.19 106 VAL A N 1
ATOM 803 C CA . VAL A 1 106 ? -1.934 10.539 8.32 1 96.19 106 VAL A CA 1
ATOM 804 C C . VAL A 1 106 ? -0.916 11.68 8.227 1 96.19 106 VAL A C 1
ATOM 806 O O . VAL A 1 106 ? -0.661 12.203 7.137 1 96.19 106 VAL A O 1
ATOM 809 N N . ARG A 1 107 ? -0.421 12.031 9.367 1 95.75 107 ARG A N 1
ATOM 810 C CA . ARG A 1 107 ? 0.556 13.117 9.406 1 95.75 107 ARG A CA 1
ATOM 811 C C . ARG A 1 107 ? 1.979 12.57 9.367 1 95.75 107 ARG A C 1
ATOM 813 O O . ARG A 1 107 ? 2.289 11.578 10.031 1 95.75 107 ARG A O 1
ATOM 820 N N . ASP A 1 108 ? 2.77 13.195 8.648 1 93.25 108 ASP A N 1
ATOM 821 C CA . ASP A 1 108 ? 4.219 13.031 8.664 1 93.25 108 ASP A CA 1
ATOM 822 C C . ASP A 1 108 ? 4.926 14.383 8.672 1 93.25 108 ASP A C 1
ATOM 824 O O . ASP A 1 108 ? 5.066 15.023 7.625 1 93.25 108 ASP A O 1
ATOM 828 N N . GLY A 1 109 ? 5.406 14.711 9.891 1 91.31 109 GLY A N 1
ATOM 829 C CA . GLY A 1 109 ? 5.938 16.047 10.031 1 91.31 109 GLY A CA 1
ATOM 830 C C . GLY A 1 109 ? 4.922 17.141 9.719 1 91.31 109 GLY A C 1
ATOM 831 O O . GLY A 1 109 ? 3.826 17.156 10.281 1 91.31 109 GLY A O 1
ATOM 832 N N . GLY A 1 110 ? 5.27 18 8.766 1 95.19 110 GLY A N 1
ATOM 833 C CA . GLY A 1 110 ? 4.43 19.125 8.414 1 95.19 110 GLY A CA 1
ATOM 834 C C . GLY A 1 110 ? 3.51 18.844 7.238 1 95.19 110 GLY A C 1
ATOM 835 O O . GLY A 1 110 ? 2.916 19.766 6.672 1 95.19 110 GLY A O 1
ATOM 836 N N . GLU A 1 111 ? 3.402 17.547 6.891 1 95.75 111 GLU A N 1
ATOM 837 C CA . GLU A 1 111 ? 2.592 17.203 5.727 1 95.75 111 GLU A CA 1
ATOM 838 C C . GLU A 1 111 ? 1.612 16.078 6.055 1 95.75 111 GLU A C 1
ATOM 840 O O . GLU A 1 111 ? 1.764 15.383 7.066 1 95.75 111 GLU A O 1
ATOM 845 N N . VAL A 1 112 ? 0.578 16.031 5.211 1 95.56 112 VAL A N 1
ATOM 846 C CA . VAL A 1 112 ? -0.299 14.859 5.219 1 95.56 112 VAL A CA 1
ATOM 847 C C . VAL A 1 112 ? 0.17 13.852 4.172 1 95.56 112 VAL A C 1
ATOM 849 O O . VAL A 1 112 ? 0.689 14.234 3.121 1 95.56 112 VAL A O 1
ATOM 852 N N . VAL A 1 113 ? 0.088 12.625 4.469 1 93.5 113 VAL A N 1
ATOM 853 C CA . VAL A 1 113 ? 0.241 11.531 3.514 1 93.5 113 VAL A CA 1
ATOM 854 C C . VAL A 1 113 ? -1.087 10.789 3.355 1 93.5 113 VAL A C 1
ATOM 856 O O . VAL A 1 113 ? -1.613 10.234 4.324 1 93.5 113 VAL A O 1
ATOM 859 N N . TYR A 1 114 ? -1.591 10.805 2.125 1 92.31 114 TYR A N 1
ATOM 860 C CA . TYR A 1 114 ? -2.855 10.117 1.874 1 92.31 114 TYR A CA 1
ATOM 861 C C . TYR A 1 114 ? -2.65 8.617 1.766 1 92.31 114 TYR A C 1
ATOM 863 O O . TYR A 1 114 ? -1.838 8.148 0.963 1 92.31 114 TYR A O 1
ATOM 871 N N . ILE A 1 115 ? -3.42 7.867 2.559 1 90.19 115 ILE A N 1
ATOM 872 C CA . ILE A 1 115 ? -3.197 6.426 2.592 1 90.19 115 ILE A CA 1
ATOM 873 C C . ILE A 1 115 ? -4.371 5.707 1.931 1 90.19 115 ILE A C 1
ATOM 875 O O . ILE A 1 115 ? -4.281 4.52 1.609 1 90.19 115 ILE A O 1
ATOM 879 N N . GLU A 1 116 ? -5.508 6.414 1.751 1 86.94 116 GLU A N 1
ATOM 880 C CA . GLU A 1 116 ? -6.645 5.852 1.027 1 86.94 116 GLU A CA 1
ATOM 881 C C . GLU A 1 116 ? -7.43 6.938 0.294 1 86.94 116 GLU A C 1
ATOM 883 O O . GLU A 1 116 ? -7.484 8.078 0.747 1 86.94 116 GLU A O 1
ATOM 888 N N . TRP A 1 117 ? -7.93 6.535 -0.801 1 83.06 117 TRP A N 1
ATOM 889 C CA . TRP A 1 117 ? -8.781 7.414 -1.594 1 83.06 117 TRP A CA 1
ATOM 890 C C . TRP A 1 117 ? -9.867 6.625 -2.314 1 83.06 117 TRP A C 1
ATOM 892 O O . TRP A 1 117 ? -9.57 5.68 -3.049 1 83.06 117 TRP A O 1
ATOM 902 N N . LEU A 1 118 ? -11.102 6.918 -2.006 1 80.25 118 LEU A N 1
ATOM 903 C CA . LEU A 1 118 ? -12.258 6.402 -2.736 1 80.25 118 LEU A CA 1
ATOM 904 C C . LEU A 1 118 ? -12.859 7.484 -3.625 1 80.25 118 LEU A C 1
ATOM 906 O O . LEU A 1 118 ? -13.414 8.469 -3.125 1 80.25 118 LEU A O 1
ATOM 910 N N . ALA A 1 119 ? -12.672 7.242 -4.914 1 77.31 119 ALA A N 1
ATOM 911 C CA . ALA A 1 119 ? -13.102 8.266 -5.863 1 77.31 119 ALA A CA 1
ATOM 912 C C . ALA A 1 119 ? -14.562 8.062 -6.266 1 77.31 119 ALA A C 1
ATOM 914 O O . ALA A 1 119 ? -14.992 6.934 -6.512 1 77.31 119 ALA A O 1
ATOM 915 N N . ALA A 1 120 ? -15.234 9.188 -6.141 1 71.56 120 ALA A N 1
ATOM 916 C CA . ALA A 1 120 ? -16.562 9.18 -6.754 1 71.56 120 ALA A CA 1
ATOM 917 C C . ALA A 1 120 ? -16.469 9.07 -8.273 1 71.56 120 ALA A C 1
ATOM 919 O O . ALA A 1 120 ? -15.484 9.523 -8.875 1 71.56 120 ALA A O 1
ATOM 920 N N . ARG A 1 121 ? -17.312 8.297 -8.859 1 61.84 121 ARG A N 1
ATOM 921 C CA . ARG A 1 121 ? -17.359 8.086 -10.305 1 61.84 121 ARG A CA 1
ATOM 922 C C . ARG A 1 121 ? -17.312 9.406 -11.055 1 61.84 121 ARG A C 1
ATOM 924 O O . ARG A 1 121 ? -16.734 9.5 -12.141 1 61.84 121 ARG A O 1
ATOM 931 N N . SER A 1 122 ? -17.891 10.352 -10.398 1 56.81 122 SER A N 1
ATOM 932 C CA . SER A 1 122 ? -18.031 11.641 -11.062 1 56.81 122 SER A CA 1
ATOM 933 C C . SER A 1 122 ? -16.828 12.531 -10.797 1 56.81 122 SER A C 1
ATOM 935 O O . SER A 1 122 ? -16.734 13.648 -11.312 1 56.81 122 SER A O 1
ATOM 937 N N . SER A 1 123 ? -15.945 12.039 -9.977 1 57.03 123 SER A N 1
ATOM 938 C CA . SER A 1 123 ? -14.938 12.922 -9.406 1 57.03 123 SER A CA 1
ATOM 939 C C . SER A 1 123 ? -13.781 13.148 -10.375 1 57.03 123 SER A C 1
ATOM 941 O O . SER A 1 123 ? -12.617 13.148 -9.977 1 57.03 123 SER A O 1
ATOM 943 N N . ILE A 1 124 ? -14.141 13.594 -11.516 1 47.34 124 ILE A N 1
ATOM 944 C CA . ILE A 1 124 ? -13.141 14.102 -12.445 1 47.34 124 ILE A CA 1
ATOM 945 C C . ILE A 1 124 ? -12.367 15.25 -11.797 1 47.34 124 ILE A C 1
ATOM 947 O O . ILE A 1 124 ? -12.961 16.188 -11.273 1 47.34 124 ILE A O 1
ATOM 951 N N . GLY A 1 125 ? -11.148 15.117 -11.547 1 50.5 125 GLY A N 1
ATOM 952 C CA . GLY A 1 125 ? -10.336 16.281 -11.203 1 50.5 125 GLY A CA 1
ATOM 953 C C . GLY A 1 125 ? -9.766 16.203 -9.797 1 50.5 125 GLY A C 1
ATOM 954 O O . GLY A 1 125 ? -8.969 17.062 -9.406 1 50.5 125 GLY A O 1
ATOM 955 N N . VAL A 1 126 ? -10.414 15.453 -8.977 1 56.19 126 VAL A N 1
ATOM 956 C CA . VAL A 1 126 ? -9.836 15.508 -7.641 1 56.19 126 VAL A CA 1
ATOM 957 C C . VAL A 1 126 ? -8.469 14.828 -7.641 1 56.19 126 VAL A C 1
ATOM 959 O O . VAL A 1 126 ? -8.336 13.688 -8.086 1 56.19 126 VAL A O 1
ATOM 962 N N . HIS A 1 127 ? -7.438 15.75 -7.5 1 58.88 127 HIS A N 1
ATOM 963 C CA . HIS A 1 127 ? -6.02 15.469 -7.676 1 58.88 127 HIS A CA 1
ATOM 964 C C . HIS A 1 127 ? -5.477 14.648 -6.508 1 58.88 127 HIS A C 1
ATOM 966 O O . HIS A 1 127 ? -4.262 14.477 -6.379 1 58.88 127 HIS A O 1
ATOM 972 N N . ILE A 1 128 ? -6.207 13.953 -5.762 1 62.94 128 ILE A N 1
ATOM 973 C CA . ILE A 1 128 ? -5.52 13.266 -4.676 1 62.94 128 ILE A CA 1
ATOM 974 C C . ILE A 1 128 ? -5.367 11.789 -5.012 1 62.94 128 ILE A C 1
ATOM 976 O O . ILE A 1 128 ? -6.301 11.164 -5.527 1 62.94 128 ILE A O 1
ATOM 980 N N . ARG A 1 129 ? -4.098 11.469 -4.945 1 76.88 129 ARG A N 1
ATOM 981 C CA . ARG A 1 129 ? -3.77 10.062 -5.168 1 76.88 129 ARG A CA 1
ATOM 982 C C . ARG A 1 129 ? -3.168 9.438 -3.914 1 76.88 129 ARG A C 1
ATOM 984 O O . ARG A 1 129 ? -2.588 10.133 -3.08 1 76.88 129 ARG A O 1
ATOM 991 N N . VAL A 1 130 ? -3.42 8.266 -3.697 1 84.19 130 VAL A N 1
ATOM 992 C CA . VAL A 1 130 ? -2.803 7.551 -2.584 1 84.19 130 VAL A CA 1
ATOM 993 C C . VAL A 1 130 ? -1.291 7.766 -2.605 1 84.19 130 VAL A C 1
ATOM 995 O O . VAL A 1 130 ? -0.663 7.688 -3.664 1 84.19 130 VAL A O 1
ATOM 998 N N . GLY A 1 131 ? -0.754 8.148 -1.393 1 87.06 131 GLY A N 1
ATOM 999 C CA . GLY A 1 131 ? 0.67 8.414 -1.271 1 87.06 131 GLY A CA 1
ATOM 1000 C C . GLY A 1 131 ? 1.022 9.875 -1.462 1 87.06 131 GLY A C 1
ATOM 1001 O O . GLY A 1 131 ? 2.131 10.305 -1.133 1 87.06 131 GLY A O 1
ATOM 1002 N N . ALA A 1 132 ? 0.138 10.625 -1.954 1 88.94 132 ALA A N 1
ATOM 1003 C CA . ALA A 1 132 ? 0.394 12.039 -2.18 1 88.94 132 ALA A CA 1
ATOM 1004 C C . ALA A 1 132 ? 0.627 12.773 -0.862 1 88.94 132 ALA A C 1
ATOM 1006 O O . ALA A 1 132 ? 0.103 12.375 0.18 1 88.94 132 ALA A O 1
ATOM 1007 N N . ARG A 1 133 ? 1.403 13.859 -0.963 1 92.12 133 ARG A N 1
ATOM 1008 C CA . ARG A 1 133 ? 1.689 14.711 0.188 1 92.12 133 ARG A CA 1
ATOM 1009 C C . ARG A 1 133 ? 1.184 16.125 -0.042 1 92.12 133 ARG A C 1
ATOM 1011 O O . ARG A 1 133 ? 1.272 16.656 -1.154 1 92.12 133 ARG A O 1
ATOM 1018 N N . TRP A 1 134 ? 0.675 16.703 0.974 1 93.62 134 TRP A N 1
ATOM 1019 C CA . TRP A 1 134 ? 0.228 18.094 0.974 1 93.62 134 TRP A CA 1
ATOM 1020 C C . TRP A 1 134 ? 0.474 18.75 2.33 1 93.62 134 TRP A C 1
ATOM 1022 O O . TRP A 1 134 ? 0.567 18.062 3.35 1 93.62 134 TRP A O 1
ATOM 1032 N N . PRO A 1 135 ? 0.609 20.031 2.354 1 96.5 135 PRO A N 1
ATOM 1033 C CA . PRO A 1 135 ? 0.817 20.703 3.639 1 96.5 135 PRO A CA 1
ATOM 1034 C C . PRO A 1 135 ? -0.387 20.594 4.57 1 96.5 135 PRO A C 1
ATOM 1036 O O . PRO A 1 135 ? -1.531 20.594 4.109 1 96.5 135 PRO A O 1
ATOM 1039 N N . LEU A 1 136 ? -0.12 20.609 5.832 1 98.19 136 LEU A N 1
ATOM 1040 C CA . LEU A 1 136 ? -1.154 20.453 6.848 1 98.19 136 LEU A CA 1
ATOM 1041 C C . LEU A 1 136 ? -2.156 21.594 6.793 1 98.19 136 LEU A C 1
ATOM 1043 O O . LEU A 1 136 ? -3.367 21.375 6.828 1 98.19 136 LEU A O 1
ATOM 1047 N N . HIS A 1 137 ? -1.724 22.781 6.602 1 98.44 137 HIS A N 1
ATOM 1048 C CA . HIS A 1 137 ? -2.582 23.953 6.793 1 98.44 137 HIS A CA 1
ATOM 1049 C C . HIS A 1 137 ? -3.535 24.125 5.617 1 98.44 137 HIS A C 1
ATOM 1051 O O . HIS A 1 137 ? -4.516 24.875 5.715 1 98.44 137 HIS A O 1
ATOM 1057 N N . ALA A 1 138 ? -3.248 23.438 4.5 1 97.25 138 ALA A N 1
ATOM 1058 C CA . ALA A 1 138 ? -3.99 23.719 3.273 1 97.25 138 ALA A CA 1
ATOM 1059 C C . ALA A 1 138 ? -4.949 22.578 2.936 1 97.25 138 ALA A C 1
ATOM 1061 O O . ALA A 1 138 ? -5.578 22.594 1.875 1 97.25 138 ALA A O 1
ATOM 1062 N N . THR A 1 139 ? -5.07 21.578 3.727 1 96.75 139 THR A N 1
ATOM 1063 C CA . THR A 1 139 ? -5.961 20.438 3.49 1 96.75 139 THR A CA 1
ATOM 1064 C C . THR A 1 139 ? -6.879 20.219 4.688 1 96.75 139 THR A C 1
ATOM 1066 O O . THR A 1 139 ? -6.504 20.516 5.828 1 96.75 139 THR A O 1
ATOM 1069 N N . GLY A 1 140 ? -8.086 19.75 4.387 1 97.56 140 GLY A N 1
ATOM 1070 C CA . GLY A 1 140 ? -9.016 19.438 5.465 1 97.56 140 GLY A CA 1
ATOM 1071 C C . GLY A 1 140 ? -8.469 18.438 6.461 1 97.56 140 GLY A C 1
ATOM 1072 O O . GLY A 1 140 ? -8.492 18.672 7.668 1 97.56 140 GLY A O 1
ATOM 1073 N N . VAL A 1 141 ? -7.973 17.359 5.965 1 98.06 141 VAL A N 1
ATOM 1074 C CA . VAL A 1 141 ? -7.395 16.344 6.84 1 98.06 141 VAL A CA 1
ATOM 1075 C C . VAL A 1 141 ? -6.195 16.922 7.582 1 98.06 141 VAL A C 1
ATOM 1077 O O . VAL A 1 141 ? -5.965 16.594 8.75 1 98.06 141 VAL A O 1
ATOM 1080 N N . GLY A 1 142 ? -5.441 17.781 6.945 1 98.5 142 GLY A N 1
ATOM 1081 C CA . GLY A 1 142 ? -4.305 18.438 7.582 1 98.5 142 GLY A CA 1
ATOM 1082 C C . GLY A 1 142 ? -4.699 19.344 8.734 1 98.5 142 GLY A C 1
ATOM 1083 O O . GLY A 1 142 ? -4.062 19.328 9.789 1 98.5 142 GLY A O 1
ATOM 1084 N N . LEU A 1 143 ? -5.715 20.109 8.477 1 98.75 143 LEU A N 1
ATOM 1085 C CA . LEU A 1 143 ? -6.215 20.984 9.539 1 98.75 143 LEU A CA 1
ATOM 1086 C C . LEU A 1 143 ? -6.68 20.156 10.734 1 98.75 143 LEU A C 1
ATOM 1088 O O . LEU A 1 143 ? -6.406 20.516 11.883 1 98.75 143 LEU A O 1
ATOM 1092 N N . ALA A 1 144 ? -7.391 19.047 10.477 1 98.75 144 ALA A N 1
ATOM 1093 C CA . ALA A 1 144 ? -7.855 18.172 11.547 1 98.75 144 ALA A CA 1
ATOM 1094 C C . ALA A 1 144 ? -6.684 17.609 12.344 1 98.75 144 ALA A C 1
ATOM 1096 O O . ALA A 1 144 ? -6.727 17.562 13.578 1 98.75 144 ALA A O 1
ATOM 1097 N N . LEU A 1 145 ? -5.664 17.234 11.688 1 98.62 145 LEU A N 1
ATOM 1098 C CA . LEU A 1 145 ? -4.48 16.656 12.328 1 98.62 145 LEU A CA 1
ATOM 1099 C C . LEU A 1 145 ? -3.701 17.719 13.086 1 98.62 145 LEU A C 1
ATOM 1101 O O . LEU A 1 145 ? -3.305 17.516 14.234 1 98.62 145 LEU A O 1
ATOM 1105 N N . LEU A 1 146 ? -3.514 18.844 12.469 1 98.56 146 LEU A N 1
ATOM 1106 C CA . LEU A 1 146 ? -2.738 19.938 13.055 1 98.56 146 LEU A CA 1
ATOM 1107 C C . LEU A 1 146 ? -3.412 20.469 14.32 1 98.56 146 LEU A C 1
ATOM 1109 O O . LEU A 1 146 ? -2.738 20.781 15.305 1 98.56 146 LEU A O 1
ATOM 1113 N N . ALA A 1 147 ? -4.707 20.562 14.258 1 98.62 147 ALA A N 1
ATOM 1114 C CA . ALA A 1 147 ? -5.473 21.109 15.375 1 98.62 147 ALA A CA 1
ATOM 1115 C C . ALA A 1 147 ? -5.266 20.297 16.641 1 98.62 147 ALA A C 1
ATOM 1117 O O . ALA A 1 147 ? -5.398 20.812 17.75 1 98.62 147 ALA A O 1
ATOM 1118 N N . HIS A 1 148 ? -4.91 19.062 16.5 1 97.75 148 HIS A N 1
ATOM 1119 C CA . HIS A 1 148 ? -4.812 18.156 17.641 1 97.75 148 HIS A CA 1
ATOM 1120 C C . HIS A 1 148 ? -3.363 17.766 17.906 1 97.75 148 HIS A C 1
ATOM 1122 O O . HIS A 1 148 ? -3.102 16.828 18.672 1 97.75 148 HIS A O 1
ATOM 1128 N N . GLY A 1 149 ? -2.471 18.406 17.203 1 95.81 149 GLY A N 1
ATOM 1129 C CA . GLY A 1 149 ? -1.055 18.203 17.469 1 95.81 149 GLY A CA 1
ATOM 1130 C C . GLY A 1 149 ? -0.589 18.859 18.75 1 95.81 149 GLY A C 1
ATOM 1131 O O . GLY A 1 149 ? -1.33 19.641 19.359 1 95.81 149 GLY A O 1
ATOM 1132 N N . GLU A 1 150 ? 0.586 18.547 19.125 1 95.38 150 GLU A N 1
ATOM 1133 C CA . GLU A 1 150 ? 1.183 19.188 20.297 1 95.38 150 GLU A CA 1
ATOM 1134 C C . GLU A 1 150 ? 1.27 20.703 20.125 1 95.38 150 GLU A C 1
ATOM 1136 O O . GLU A 1 150 ? 1.544 21.188 19.016 1 95.38 150 GLU A O 1
ATOM 1141 N N . PRO A 1 151 ? 1.073 21.391 21.25 1 96 151 PRO A N 1
ATOM 1142 C CA . PRO A 1 151 ? 1.099 22.859 21.172 1 96 151 PRO A CA 1
ATOM 1143 C C . PRO A 1 151 ? 2.402 23.391 20.594 1 96 151 PRO A C 1
ATOM 1145 O O . PRO A 1 151 ? 2.385 24.328 19.797 1 96 151 PRO A O 1
ATOM 1148 N N . GLU A 1 152 ? 3.516 22.828 20.969 1 96.69 152 GLU A N 1
ATOM 1149 C CA . GLU A 1 152 ? 4.809 23.281 20.453 1 96.69 152 GLU A CA 1
ATOM 1150 C C . GLU A 1 152 ? 4.91 23.062 18.953 1 96.69 152 GLU A C 1
ATOM 1152 O O . GLU A 1 152 ? 5.438 23.922 18.234 1 96.69 152 GLU A O 1
ATOM 1157 N N . PHE A 1 153 ? 4.438 22 18.531 1 96.56 153 PHE A N 1
ATOM 1158 C CA . PHE A 1 153 ? 4.434 21.719 17.094 1 96.56 153 PHE A CA 1
ATOM 1159 C C . PHE A 1 153 ? 3.537 22.703 16.359 1 96.56 153 PHE A C 1
ATOM 1161 O O . PHE A 1 153 ? 3.92 23.234 15.312 1 96.56 153 PHE A O 1
ATOM 1168 N N . GLN A 1 154 ? 2.342 22.922 16.875 1 97.38 154 GLN A N 1
ATOM 1169 C CA . GLN A 1 154 ? 1.416 23.875 16.25 1 97.38 154 GLN A CA 1
ATOM 1170 C C . GLN A 1 154 ? 2.045 25.25 16.125 1 97.38 154 GLN A C 1
ATOM 1172 O O . GLN A 1 154 ? 1.938 25.891 15.078 1 97.38 154 GLN A O 1
ATOM 1177 N N . GLU A 1 155 ? 2.689 25.688 17.172 1 96.75 155 GLU A N 1
ATOM 1178 C CA . GLU A 1 155 ? 3.322 27.016 17.172 1 96.75 155 GLU A CA 1
ATOM 1179 C C . GLU A 1 155 ? 4.438 27.078 16.125 1 96.75 155 GLU A C 1
ATOM 1181 O O . GLU A 1 155 ? 4.512 28.031 15.359 1 96.75 155 GLU A O 1
ATOM 1186 N N . ALA A 1 156 ? 5.258 26.031 16.125 1 97 156 ALA A N 1
ATOM 1187 C CA . ALA A 1 156 ? 6.352 25.984 15.148 1 97 156 ALA A CA 1
ATOM 1188 C C . ALA A 1 156 ? 5.816 25.984 13.719 1 97 156 ALA A C 1
ATOM 1190 O O . ALA A 1 156 ? 6.375 26.641 12.844 1 97 156 ALA A O 1
ATOM 1191 N N . TYR A 1 157 ? 4.777 25.219 13.469 1 97.44 157 TYR A N 1
ATOM 1192 C CA . TYR A 1 157 ? 4.191 25.141 12.141 1 97.44 157 TYR A CA 1
ATOM 1193 C C . TYR A 1 157 ? 3.627 26.484 11.711 1 97.44 157 TYR A C 1
ATOM 1195 O O . TYR A 1 157 ? 3.869 26.938 10.594 1 97.44 157 TYR A O 1
ATOM 1203 N N . ARG A 1 158 ? 2.924 27.109 12.586 1 95.69 158 ARG A N 1
ATOM 1204 C CA . ARG A 1 158 ? 2.242 28.359 12.289 1 95.69 158 ARG A CA 1
ATOM 1205 C C . ARG A 1 158 ? 3.242 29.484 12.023 1 95.69 158 ARG A C 1
ATOM 1207 O O . ARG A 1 158 ? 2.965 30.391 11.242 1 95.69 158 ARG A O 1
ATOM 1214 N N . THR A 1 159 ? 4.348 29.422 12.688 1 93.81 159 THR A N 1
ATOM 1215 C CA . THR A 1 159 ? 5.32 30.5 12.586 1 93.81 159 THR A CA 1
ATOM 1216 C C . THR A 1 159 ? 6.285 30.25 11.43 1 93.81 159 THR A C 1
ATOM 1218 O O . THR A 1 159 ? 7.121 31.094 11.117 1 93.81 159 THR A O 1
ATOM 1221 N N . GLY A 1 160 ? 6.23 29.031 10.852 1 94.12 160 GLY A N 1
ATOM 1222 C CA . GLY A 1 160 ? 7.02 28.734 9.672 1 94.12 160 GLY A CA 1
ATOM 1223 C C . GLY A 1 160 ? 6.375 29.203 8.383 1 94.12 160 GLY A C 1
ATOM 1224 O O . GLY A 1 160 ? 5.316 29.828 8.406 1 94.12 160 GLY A O 1
ATOM 1225 N N . PRO A 1 161 ? 7.074 28.938 7.281 1 95.38 161 PRO A N 1
ATOM 1226 C CA . PRO A 1 161 ? 6.496 29.312 5.988 1 95.38 161 PRO A CA 1
ATOM 1227 C C . PRO A 1 161 ? 5.227 28.531 5.66 1 95.38 161 PRO A C 1
ATOM 1229 O O . PRO A 1 161 ? 5.168 27.328 5.875 1 95.38 161 PRO A O 1
ATOM 1232 N N . LEU A 1 162 ? 4.227 29.203 5.184 1 97.69 162 LEU A N 1
ATOM 1233 C CA . LEU A 1 162 ? 2.967 28.625 4.738 1 97.69 162 LEU A CA 1
ATOM 1234 C C . LEU A 1 162 ? 2.773 28.828 3.24 1 97.69 162 LEU A C 1
ATOM 1236 O O . LEU A 1 162 ? 2.57 29.953 2.781 1 97.69 162 LEU A O 1
ATOM 1240 N N . ALA A 1 163 ? 2.824 27.703 2.525 1 96.56 163 ALA A N 1
ATOM 1241 C CA . ALA A 1 163 ? 2.703 27.766 1.071 1 96.56 163 ALA A CA 1
ATOM 1242 C C . ALA A 1 163 ? 1.304 28.203 0.655 1 96.56 163 ALA A C 1
ATOM 1244 O O . ALA A 1 163 ? 0.312 27.828 1.283 1 96.56 163 ALA A O 1
ATOM 1245 N N . SER A 1 164 ? 1.238 29.016 -0.455 1 97.94 164 SER A N 1
ATOM 1246 C CA . SER A 1 164 ? -0.025 29.469 -1.035 1 97.94 164 SER A CA 1
ATOM 1247 C C . SER A 1 164 ? -0.306 28.75 -2.355 1 97.94 164 SER A C 1
ATOM 1249 O O . SER A 1 164 ? 0.573 28.656 -3.215 1 97.94 164 SER A O 1
ATOM 1251 N N . PHE A 1 165 ? -1.581 28.281 -2.549 1 96.31 165 PHE A N 1
ATOM 1252 C CA . PHE A 1 165 ? -1.942 27.547 -3.756 1 96.31 165 PHE A CA 1
ATOM 1253 C C . PHE A 1 165 ? -3.053 28.266 -4.516 1 96.31 165 PHE A C 1
ATOM 1255 O O . PHE A 1 165 ? -3.131 28.172 -5.742 1 96.31 165 PHE A O 1
ATOM 1262 N N . THR A 1 166 ? -3.932 28.906 -3.801 1 97.06 166 THR A N 1
ATOM 1263 C CA . THR A 1 166 ? -5.023 29.719 -4.32 1 97.06 166 THR A CA 1
ATOM 1264 C C . THR A 1 166 ? -5.133 31.031 -3.549 1 97.06 166 THR A C 1
ATOM 1266 O O . THR A 1 166 ? -4.477 31.203 -2.52 1 97.06 166 THR A O 1
ATOM 1269 N N . PRO A 1 167 ? -5.918 31.938 -4.051 1 97.5 167 PRO A N 1
ATOM 1270 C CA . PRO A 1 167 ? -6.137 33.156 -3.297 1 97.5 167 PRO A CA 1
ATOM 1271 C C . PRO A 1 167 ? -6.812 32.938 -1.949 1 97.5 167 PRO A C 1
ATOM 1273 O O . PRO A 1 167 ? -6.867 33.844 -1.11 1 97.5 167 PRO A O 1
ATOM 1276 N N . TYR A 1 168 ? -7.301 31.734 -1.729 1 97.75 168 TYR A N 1
ATOM 1277 C CA . TYR A 1 168 ? -8.055 31.438 -0.52 1 97.75 168 TYR A CA 1
ATOM 1278 C C . TYR A 1 168 ? -7.199 30.672 0.484 1 97.75 168 TYR A C 1
ATOM 1280 O O . TYR A 1 168 ? -7.613 30.453 1.623 1 97.75 168 TYR A O 1
ATOM 1288 N N . THR A 1 169 ? -6.012 30.297 0.122 1 98.25 169 THR A N 1
ATOM 1289 C CA . THR A 1 169 ? -5.16 29.484 0.992 1 98.25 169 THR A CA 1
ATOM 1290 C C . THR A 1 169 ? -4.832 30.25 2.275 1 98.25 169 THR A C 1
ATOM 1292 O O . THR A 1 169 ? -4.496 31.438 2.236 1 98.25 169 THR A O 1
ATOM 1295 N N . ILE A 1 170 ? -4.977 29.562 3.387 1 98.06 170 ILE A N 1
ATOM 1296 C CA . ILE A 1 170 ? -4.641 30.156 4.676 1 98.06 170 ILE A CA 1
ATOM 1297 C C . ILE A 1 170 ? -3.127 30.328 4.785 1 98.06 170 ILE A C 1
ATOM 1299 O O . ILE A 1 170 ? -2.385 29.344 4.844 1 98.06 170 ILE A O 1
ATOM 1303 N N . THR A 1 171 ? -2.629 31.562 4.852 1 97.62 171 THR A N 1
ATOM 1304 C CA . THR A 1 171 ? -1.198 31.812 4.98 1 97.62 171 THR A CA 1
ATOM 1305 C C . THR A 1 171 ? -0.919 32.75 6.164 1 97.62 171 THR A C 1
ATOM 1307 O O . THR A 1 171 ? 0.236 33.062 6.449 1 97.62 171 THR A O 1
ATOM 1310 N N . ASP A 1 172 ? -1.959 33.188 6.801 1 97.19 172 ASP A N 1
ATOM 1311 C CA . ASP A 1 172 ? -1.86 34.031 7.984 1 97.19 172 ASP A CA 1
ATOM 1312 C C . ASP A 1 172 ? -1.875 33.188 9.258 1 97.19 172 ASP A C 1
ATOM 1314 O O . ASP A 1 172 ? -2.855 32.5 9.547 1 97.19 172 ASP A O 1
ATOM 1318 N N . PRO A 1 173 ? -0.812 33.344 10.031 1 97.19 173 PRO A N 1
ATOM 1319 C CA . PRO A 1 173 ? -0.717 32.531 11.242 1 97.19 173 PRO A CA 1
ATOM 1320 C C . PRO A 1 173 ? -1.854 32.781 12.227 1 97.19 173 PRO A C 1
ATOM 1322 O O . PRO A 1 173 ? -2.279 31.875 12.938 1 97.19 173 PRO A O 1
ATOM 1325 N N . VAL A 1 174 ? -2.328 33.969 12.336 1 97.25 174 VAL A N 1
ATOM 1326 C CA . VAL A 1 174 ? -3.42 34.281 13.25 1 97.25 174 VAL A CA 1
ATOM 1327 C C . VAL A 1 174 ? -4.707 33.625 12.781 1 97.25 174 VAL A C 1
ATOM 1329 O O . VAL A 1 174 ? -5.445 33.062 13.586 1 97.25 174 VAL A O 1
ATOM 1332 N N . ARG A 1 175 ? -4.941 33.719 11.5 1 97.69 175 ARG A N 1
ATOM 1333 C CA . ARG A 1 175 ? -6.102 33.031 10.93 1 97.69 175 ARG A CA 1
ATOM 1334 C C . ARG A 1 175 ? -6.008 31.531 11.133 1 97.69 175 ARG A C 1
ATOM 1336 O O . ARG A 1 175 ? -6.996 30.891 11.477 1 97.69 175 ARG A O 1
ATOM 1343 N N . LEU A 1 176 ? -4.828 30.984 10.867 1 98.44 176 LEU A N 1
ATOM 1344 C CA . LEU A 1 176 ? -4.633 29.547 11.055 1 98.44 176 LEU A CA 1
ATOM 1345 C C . LEU A 1 176 ? -4.93 29.141 12.492 1 98.44 176 LEU A C 1
ATOM 1347 O O . LEU A 1 176 ? -5.586 28.125 12.734 1 98.44 176 LEU A O 1
ATOM 1351 N N . ARG A 1 177 ? -4.465 29.938 13.422 1 97.88 177 ARG A N 1
ATOM 1352 C CA . ARG A 1 177 ? -4.723 29.656 14.828 1 97.88 177 ARG A CA 1
ATOM 1353 C C . ARG A 1 177 ? -6.223 29.609 15.109 1 97.88 177 ARG A C 1
ATOM 1355 O O . ARG A 1 177 ? -6.695 28.719 15.82 1 97.88 177 ARG A O 1
ATOM 1362 N N . ARG A 1 178 ? -6.953 30.531 14.586 1 98.06 178 ARG A N 1
ATOM 1363 C CA . ARG A 1 178 ? -8.398 30.578 14.781 1 98.06 178 ARG A CA 1
ATOM 1364 C C . ARG A 1 178 ? -9.078 29.375 14.164 1 98.06 178 ARG A C 1
ATOM 1366 O O . ARG A 1 178 ? -9.977 28.781 14.766 1 98.06 178 ARG A O 1
ATOM 1373 N N . VAL A 1 179 ? -8.648 29.031 13.008 1 98.25 179 VAL A N 1
ATOM 1374 C CA . VAL A 1 179 ? -9.219 27.891 12.305 1 98.25 179 VAL A CA 1
ATOM 1375 C C . VAL A 1 179 ? -8.977 26.609 13.109 1 98.25 179 VAL A C 1
ATOM 1377 O O . VAL A 1 179 ? -9.883 25.797 13.273 1 98.25 179 VAL A O 1
ATOM 1380 N N . LEU A 1 180 ? -7.758 26.438 13.633 1 98.56 180 LEU A N 1
ATOM 1381 C CA . LEU A 1 180 ? -7.43 25.25 14.414 1 98.56 180 LEU A CA 1
ATOM 1382 C C . LEU A 1 180 ? -8.273 25.172 15.68 1 98.56 180 LEU A C 1
ATOM 1384 O O . LEU A 1 180 ? -8.719 24.094 16.078 1 98.56 180 LEU A O 1
ATOM 1388 N N . ALA A 1 181 ? -8.469 26.312 16.312 1 98.19 181 ALA A N 1
ATOM 1389 C CA . ALA A 1 181 ? -9.32 26.359 17.484 1 98.19 181 ALA A CA 1
ATOM 1390 C C . ALA A 1 181 ? -10.75 25.938 17.141 1 98.19 181 ALA A C 1
ATOM 1392 O O . ALA A 1 181 ? -11.391 25.219 17.922 1 98.19 181 ALA A O 1
ATOM 1393 N N . GLU A 1 182 ? -11.258 26.406 16.031 1 97.88 182 GLU A N 1
ATOM 1394 C CA . GLU A 1 182 ? -12.602 26.047 15.586 1 97.88 182 GLU A CA 1
ATOM 1395 C C . GLU A 1 182 ? -12.703 24.547 15.312 1 97.88 182 GLU A C 1
ATOM 1397 O O . GLU A 1 182 ? -13.727 23.922 15.625 1 97.88 182 GLU A O 1
ATOM 1402 N N . VAL A 1 183 ? -11.68 23.953 14.711 1 98.44 183 VAL A N 1
ATOM 1403 C CA . VAL A 1 183 ? -11.648 22.516 14.453 1 98.44 183 VAL A CA 1
ATOM 1404 C C . VAL A 1 183 ? -11.781 21.75 15.766 1 98.44 183 VAL A C 1
ATOM 1406 O O . VAL A 1 183 ? -12.539 20.781 15.852 1 98.44 183 VAL A O 1
ATOM 1409 N N . ARG A 1 184 ? -11.055 22.172 16.797 1 97.69 184 ARG A N 1
ATOM 1410 C CA . ARG A 1 184 ? -11.125 21.516 18.109 1 97.69 184 ARG A CA 1
ATOM 1411 C C . ARG A 1 184 ? -12.516 21.656 18.703 1 97.69 184 ARG A C 1
ATOM 1413 O O . ARG A 1 184 ? -13.047 20.703 19.281 1 97.69 184 ARG A O 1
ATOM 1420 N N . ARG A 1 185 ? -13.094 22.781 18.547 1 96.88 185 ARG A N 1
ATOM 1421 C CA . ARG A 1 185 ? -14.398 23.062 19.141 1 96.88 185 ARG A CA 1
ATOM 1422 C C . ARG A 1 185 ? -15.5 22.25 18.469 1 96.88 185 ARG A C 1
ATOM 1424 O O . ARG A 1 185 ? -16.375 21.688 19.141 1 96.88 185 ARG A O 1
ATOM 1431 N N . THR A 1 186 ? -15.469 22.141 17.156 1 96.31 186 THR A N 1
ATOM 1432 C CA . THR A 1 186 ? -16.562 21.531 16.391 1 96.31 186 THR A CA 1
ATOM 1433 C C . THR A 1 186 ? -16.297 20.062 16.141 1 96.31 186 THR A C 1
ATOM 1435 O O . THR A 1 186 ? -17.203 19.312 15.773 1 96.31 186 THR A O 1
ATOM 1438 N N . GLY A 1 187 ? -15.031 19.672 16.188 1 97.12 187 GLY A N 1
ATOM 1439 C CA . GLY A 1 187 ? -14.648 18.297 15.906 1 97.12 187 GLY A CA 1
ATOM 1440 C C . GLY A 1 187 ? -14.547 18 14.422 1 97.12 187 GLY A C 1
ATOM 1441 O O . GLY A 1 187 ? -14.523 16.844 14.016 1 97.12 187 GLY A O 1
ATOM 1442 N N . ALA A 1 188 ? -14.57 19.078 13.633 1 98.5 188 ALA A N 1
ATOM 1443 C CA . ALA A 1 188 ? -14.484 18.938 12.188 1 98.5 188 ALA A CA 1
ATOM 1444 C C . ALA A 1 188 ? -13.734 20.109 11.555 1 98.5 188 ALA A C 1
ATOM 1446 O O . ALA A 1 188 ? -13.766 21.219 12.07 1 98.5 188 ALA A O 1
ATOM 1447 N N . ALA A 1 189 ? -13.07 19.812 10.477 1 98.69 189 ALA A N 1
ATOM 1448 C CA . ALA A 1 189 ? -12.367 20.828 9.711 1 98.69 189 ALA A CA 1
ATOM 1449 C C . ALA A 1 189 ? -13.016 21.031 8.344 1 98.69 189 ALA A C 1
ATOM 1451 O O . ALA A 1 189 ? -13.438 20.062 7.699 1 98.69 189 ALA A O 1
ATOM 1452 N N . VAL A 1 190 ? -13.117 22.25 7.965 1 97.94 190 VAL A N 1
ATOM 1453 C CA . VAL A 1 190 ? -13.578 22.594 6.625 1 97.94 190 VAL A CA 1
ATOM 1454 C C . VAL A 1 190 ? -12.469 23.312 5.867 1 97.94 190 VAL A C 1
ATOM 1456 O O . VAL A 1 190 ? -11.945 24.328 6.34 1 97.94 190 VAL A O 1
ATOM 1459 N N . SER A 1 191 ? -12.008 22.781 4.836 1 96.94 191 SER A N 1
ATOM 1460 C CA . SER A 1 191 ? -11.047 23.391 3.922 1 96.94 191 SER A CA 1
ATOM 1461 C C . SER A 1 191 ? -11.719 23.828 2.621 1 96.94 191 SER A C 1
ATOM 1463 O O . SER A 1 191 ? -12.18 22.984 1.844 1 96.94 191 SER A O 1
ATOM 1465 N N . ASP A 1 192 ? -11.695 25.047 2.445 1 96.44 192 ASP A N 1
ATOM 1466 C CA . ASP A 1 192 ? -12.469 25.641 1.362 1 96.44 192 ASP A CA 1
ATOM 1467 C C . ASP A 1 192 ? -11.555 26.312 0.338 1 96.44 192 ASP A C 1
ATOM 1469 O O . ASP A 1 192 ? -11.039 27.406 0.58 1 96.44 192 ASP A O 1
ATOM 1473 N N . ARG A 1 193 ? -11.406 25.547 -0.82 1 96.06 193 ARG A N 1
ATOM 1474 C CA . ARG A 1 193 ? -10.695 26.078 -1.979 1 96.06 193 ARG A CA 1
ATOM 1475 C C . ARG A 1 193 ? -9.266 26.453 -1.615 1 96.06 193 ARG A C 1
ATOM 1477 O O . ARG A 1 193 ? -8.773 27.516 -2.008 1 96.06 193 ARG A O 1
ATOM 1484 N N . GLN A 1 194 ? -8.688 25.578 -0.844 1 95.75 194 GLN A N 1
ATOM 1485 C CA . GLN A 1 194 ? -7.344 25.844 -0.341 1 95.75 194 GLN A CA 1
ATOM 1486 C C . GLN A 1 194 ? -6.285 25.391 -1.339 1 95.75 194 GLN A C 1
ATOM 1488 O O . GLN A 1 194 ? -5.336 26.125 -1.627 1 95.75 194 GLN A O 1
ATOM 1493 N N . ILE A 1 195 ? -6.418 24.141 -1.889 1 93.81 195 ILE A N 1
ATOM 1494 C CA . ILE A 1 195 ? -5.449 23.609 -2.84 1 93.81 195 ILE A CA 1
ATOM 1495 C C . ILE A 1 195 ? -5.898 23.938 -4.266 1 93.81 195 ILE A C 1
ATOM 1497 O O . ILE A 1 195 ? -5.09 24.344 -5.098 1 93.81 195 ILE A O 1
ATOM 1501 N N . THR A 1 196 ? -7.082 23.656 -4.555 1 91.94 196 THR A N 1
ATOM 1502 C CA . THR A 1 196 ? -7.727 24.047 -5.801 1 91.94 196 THR A CA 1
ATOM 1503 C C . THR A 1 196 ? -8.867 25.031 -5.527 1 91.94 196 THR A C 1
ATOM 1505 O O . THR A 1 196 ? -9.367 25.109 -4.402 1 91.94 196 THR A O 1
ATOM 1508 N N . ASP A 1 197 ? -9.242 25.719 -6.52 1 93.19 197 ASP A N 1
ATOM 1509 C CA . ASP A 1 197 ? -10.203 26.797 -6.312 1 93.19 197 ASP A CA 1
ATOM 1510 C C . ASP A 1 197 ? -11.625 26.328 -6.57 1 93.19 197 ASP A C 1
ATOM 1512 O O . ASP A 1 197 ? -12.555 27.125 -6.609 1 93.19 197 ASP A O 1
ATOM 1516 N N . ASP A 1 198 ? -11.852 25.062 -6.668 1 92.88 198 ASP A N 1
ATOM 1517 C CA . ASP A 1 198 ? -13.18 24.594 -7.027 1 92.88 198 ASP A CA 1
ATOM 1518 C C . ASP A 1 198 ? -13.641 23.469 -6.09 1 92.88 198 ASP A C 1
ATOM 1520 O O . ASP A 1 198 ? -14.688 22.859 -6.312 1 92.88 198 ASP A O 1
ATOM 1524 N N . ALA A 1 199 ? -12.875 23.203 -5.055 1 93.19 199 ALA A N 1
ATOM 1525 C CA . ALA A 1 199 ? -13.227 22.062 -4.215 1 93.19 199 ALA A CA 1
ATOM 1526 C C . ALA A 1 199 ? -13.234 22.438 -2.736 1 93.19 199 ALA A C 1
ATOM 1528 O O . ALA A 1 199 ? -12.555 23.391 -2.334 1 93.19 199 ALA A O 1
ATOM 1529 N N . LEU A 1 200 ? -14.055 21.766 -2.021 1 95 200 LEU A N 1
ATOM 1530 C CA . LEU A 1 200 ? -14.195 21.906 -0.575 1 95 200 LEU A CA 1
ATOM 1531 C C . LEU A 1 200 ? -14.117 20.547 0.11 1 95 200 LEU A C 1
ATOM 1533 O O . LEU A 1 200 ? -14.656 19.547 -0.395 1 95 200 LEU A O 1
ATOM 1537 N N . SER A 1 201 ? -13.43 20.516 1.263 1 95.81 201 SER A N 1
ATOM 1538 C CA . SER A 1 201 ? -13.383 19.25 2.002 1 95.81 201 SER A CA 1
ATOM 1539 C C . SER A 1 201 ? -13.844 19.438 3.443 1 95.81 201 SER A C 1
ATOM 1541 O O . SER A 1 201 ? -13.664 20.516 4.023 1 95.81 201 SER A O 1
ATOM 1543 N N . VAL A 1 202 ? -14.484 18.453 3.945 1 97.94 202 VAL A N 1
ATOM 1544 C CA . VAL A 1 202 ? -14.844 18.328 5.355 1 97.94 202 VAL A CA 1
ATOM 1545 C C . VAL A 1 202 ? -14.109 17.141 5.969 1 97.94 202 VAL A C 1
ATOM 1547 O O . VAL A 1 202 ? -14.172 16.016 5.438 1 97.94 202 VAL A O 1
ATOM 1550 N N . ALA A 1 203 ? -13.406 17.375 7.074 1 98.69 203 ALA A N 1
ATOM 1551 C CA . ALA A 1 203 ? -12.57 16.328 7.648 1 98.69 203 ALA A CA 1
ATOM 1552 C C . ALA A 1 203 ? -12.781 16.219 9.156 1 98.69 203 ALA A C 1
ATOM 1554 O O . ALA A 1 203 ? -13.242 17.172 9.797 1 98.69 203 ALA A O 1
ATOM 1555 N N . ALA A 1 204 ? -12.492 15.094 9.695 1 98.81 204 ALA A N 1
ATOM 1556 C CA . ALA A 1 204 ? -12.57 14.844 11.133 1 98.81 204 ALA A CA 1
ATOM 1557 C C . ALA A 1 204 ? -11.406 13.984 11.602 1 98.81 204 ALA A C 1
ATOM 1559 O O . ALA A 1 204 ? -10.906 13.148 10.852 1 98.81 204 ALA A O 1
ATOM 1560 N N . PRO A 1 205 ? -10.977 14.219 12.828 1 98.62 205 PRO A N 1
ATOM 1561 C CA . PRO A 1 205 ? -9.836 13.484 13.375 1 98.62 205 PRO A CA 1
ATOM 1562 C C . PRO A 1 205 ? -10.188 12.055 13.773 1 98.62 205 PRO A C 1
ATOM 1564 O O . PRO A 1 205 ? -11.297 11.805 14.266 1 98.62 205 PRO A O 1
ATOM 1567 N N . VAL A 1 206 ? -9.312 11.141 13.547 1 98 206 VAL A N 1
ATOM 1568 C CA . VAL A 1 206 ? -9.391 9.75 13.992 1 98 206 VAL A CA 1
ATOM 1569 C C . VAL A 1 206 ? -8.445 9.531 15.164 1 98 206 VAL A C 1
ATOM 1571 O O . VAL A 1 206 ? -7.246 9.805 15.062 1 98 206 VAL A O 1
ATOM 1574 N N . HIS A 1 207 ? -8.977 8.984 16.203 1 96.31 207 HIS A N 1
ATOM 1575 C CA . HIS A 1 207 ? -8.188 8.773 17.406 1 96.31 207 HIS A CA 1
ATOM 1576 C C . HIS A 1 207 ? -7.68 7.336 17.5 1 96.31 207 HIS A C 1
ATOM 1578 O O . HIS A 1 207 ? -8.398 6.398 17.141 1 96.31 207 HIS A O 1
ATOM 1584 N N . GLY A 1 208 ? -6.418 7.27 17.922 1 93.12 208 GLY A N 1
ATOM 1585 C CA . GLY A 1 208 ? -5.879 5.961 18.25 1 93.12 208 GLY A CA 1
ATOM 1586 C C . GLY A 1 208 ? -6.309 5.465 19.625 1 93.12 208 GLY A C 1
ATOM 1587 O O . GLY A 1 208 ? -7.086 6.125 20.312 1 93.12 208 GLY A O 1
ATOM 1588 N N . PRO A 1 209 ? -5.762 4.312 19.984 1 89.12 209 PRO A N 1
ATOM 1589 C CA . PRO A 1 209 ? -6.168 3.705 21.266 1 89.12 209 PRO A CA 1
ATOM 1590 C C . PRO A 1 209 ? -5.824 4.578 22.469 1 89.12 209 PRO A C 1
ATOM 1592 O O . PRO A 1 209 ? -6.523 4.535 23.484 1 89.12 209 PRO A O 1
ATOM 1595 N N . ASP A 1 210 ? -4.832 5.367 22.359 1 90.06 210 ASP A N 1
ATOM 1596 C CA . ASP A 1 210 ? -4.41 6.195 23.484 1 90.06 210 ASP A CA 1
ATOM 1597 C C . ASP A 1 210 ? -5.098 7.555 23.453 1 90.06 210 ASP A C 1
ATOM 1599 O O . ASP A 1 210 ? -4.793 8.43 24.266 1 90.06 210 ASP A O 1
ATOM 1603 N N . GLY A 1 211 ? -5.918 7.719 22.469 1 91.62 211 GLY A N 1
ATOM 1604 C CA . GLY A 1 211 ? -6.676 8.953 22.391 1 91.62 211 GLY A CA 1
ATOM 1605 C C . GLY A 1 211 ? -6.02 10.008 21.516 1 91.62 211 GLY A C 1
ATOM 1606 O O . GLY A 1 211 ? -6.641 11.016 21.188 1 91.62 211 GLY A O 1
ATOM 1607 N N . THR A 1 212 ? -4.816 9.758 21.219 1 93.69 212 THR A N 1
ATOM 1608 C CA . THR A 1 212 ? -4.148 10.711 20.328 1 93.69 212 THR A CA 1
ATOM 1609 C C . THR A 1 212 ? -4.727 10.633 18.922 1 93.69 212 THR A C 1
ATOM 1611 O O . THR A 1 212 ? -5.215 9.586 18.5 1 93.69 212 THR A O 1
ATOM 1614 N N . VAL A 1 213 ? -4.711 11.773 18.234 1 96.44 213 VAL A N 1
ATOM 1615 C CA . VAL A 1 213 ? -5.18 11.797 16.844 1 96.44 213 VAL A CA 1
ATOM 1616 C C . VAL A 1 213 ? -4.113 11.211 15.93 1 96.44 213 VAL A C 1
ATOM 1618 O O . VAL A 1 213 ? -3.014 11.758 15.812 1 96.44 213 VAL A O 1
ATOM 1621 N N . THR A 1 214 ? -4.465 10.117 15.258 1 94.88 214 THR A N 1
ATOM 1622 C CA . THR A 1 214 ? -3.473 9.375 14.492 1 94.88 214 THR A CA 1
ATOM 1623 C C . THR A 1 214 ? -3.744 9.492 12.992 1 94.88 214 THR A C 1
ATOM 1625 O O . THR A 1 214 ? -2.883 9.172 12.172 1 94.88 214 THR A O 1
ATOM 1628 N N . ALA A 1 215 ? -4.879 9.859 12.617 1 97.94 215 ALA A N 1
ATOM 1629 C CA . ALA A 1 215 ? -5.293 10.023 11.219 1 97.94 215 ALA A CA 1
ATOM 1630 C C . ALA A 1 215 ? -6.461 11 11.109 1 97.94 215 ALA A C 1
ATOM 1632 O O . ALA A 1 215 ? -6.93 11.531 12.117 1 97.94 215 ALA A O 1
ATOM 1633 N N . ALA A 1 216 ? -6.84 11.258 9.922 1 98.5 216 ALA A N 1
ATOM 1634 C CA . ALA A 1 216 ? -8.031 12.047 9.641 1 98.5 216 ALA A CA 1
ATOM 1635 C C . ALA A 1 216 ? -8.758 11.523 8.398 1 98.5 216 ALA A C 1
ATOM 1637 O O . ALA A 1 216 ? -8.109 11.094 7.441 1 98.5 216 ALA A O 1
ATOM 1638 N N . VAL A 1 217 ? -10.039 11.578 8.453 1 98.06 217 VAL A N 1
ATOM 1639 C CA . VAL A 1 217 ? -10.891 11.172 7.344 1 98.06 217 VAL A CA 1
ATOM 1640 C C . VAL A 1 217 ? -11.617 12.391 6.773 1 98.06 217 VAL A C 1
ATOM 1642 O O . VAL A 1 217 ? -11.938 13.328 7.508 1 98.06 217 VAL A O 1
ATOM 1645 N N . SER A 1 218 ? -11.891 12.398 5.461 1 96.88 218 SER A N 1
ATOM 1646 C CA . SER A 1 218 ? -12.562 13.555 4.879 1 96.88 218 SER A CA 1
ATOM 1647 C C . SER A 1 218 ? -13.406 13.148 3.668 1 96.88 218 SER A C 1
ATOM 1649 O O . SER A 1 218 ? -13.227 12.062 3.123 1 96.88 218 SER A O 1
ATOM 1651 N N . VAL A 1 219 ? -14.305 13.977 3.334 1 95.69 219 VAL A N 1
ATOM 1652 C CA . VAL A 1 219 ? -15.016 14.008 2.062 1 95.69 219 VAL A CA 1
ATOM 1653 C C . VAL A 1 219 ? -14.664 15.273 1.296 1 95.69 219 VAL A C 1
ATOM 1655 O O . VAL A 1 219 ? -14.523 16.344 1.89 1 95.69 219 VAL A O 1
ATOM 1658 N N . VAL A 1 220 ? -14.461 15.148 0.022 1 94.06 220 VAL A N 1
ATOM 1659 C CA . VAL A 1 220 ? -14.188 16.281 -0.853 1 94.06 220 VAL A CA 1
ATOM 1660 C C . VAL A 1 220 ? -15.32 16.438 -1.865 1 94.06 220 VAL A C 1
ATOM 1662 O O . VAL A 1 220 ? -15.695 15.477 -2.539 1 94.06 220 VAL A O 1
ATOM 1665 N N . VAL A 1 221 ? -15.82 17.594 -1.971 1 92.5 221 VAL A N 1
ATOM 1666 C CA . VAL A 1 221 ? -16.953 17.891 -2.85 1 92.5 221 VAL A CA 1
ATOM 1667 C C . VAL A 1 221 ? -16.672 19.156 -3.656 1 92.5 221 VAL A C 1
ATOM 1669 O O . VAL A 1 221 ? -15.812 19.953 -3.275 1 92.5 221 VAL A O 1
ATOM 1672 N N . PRO A 1 222 ? -17.328 19.234 -4.801 1 91.38 222 PRO A N 1
ATOM 1673 C CA . PRO A 1 222 ? -17.25 20.531 -5.457 1 91.38 222 PRO A CA 1
ATOM 1674 C C . PRO A 1 222 ? -17.719 21.672 -4.555 1 91.38 222 PRO A C 1
ATOM 1676 O O . PRO A 1 222 ? -18.672 21.516 -3.795 1 91.38 222 PRO A O 1
ATOM 1679 N N . HIS A 1 223 ? -16.953 22.75 -4.68 1 93.06 223 HIS A N 1
ATOM 1680 C CA . HIS A 1 223 ? -17.328 23.922 -3.877 1 93.06 223 HIS A CA 1
ATOM 1681 C C . HIS A 1 223 ? -18.75 24.375 -4.191 1 93.06 223 HIS A C 1
ATOM 1683 O O . HIS A 1 223 ? -19.531 24.656 -3.277 1 93.06 223 HIS A O 1
ATOM 1689 N N . ALA A 1 224 ? -19 24.375 -5.469 1 91.31 224 ALA A N 1
ATOM 1690 C CA . ALA A 1 224 ? -20.328 24.797 -5.895 1 91.31 224 ALA A CA 1
ATOM 1691 C C . ALA A 1 224 ? -21.406 23.859 -5.363 1 91.31 224 ALA A C 1
ATOM 1693 O O . ALA A 1 224 ? -21.375 22.656 -5.633 1 91.31 224 ALA A O 1
ATOM 1694 N N . GLY A 1 225 ? -22.266 24.297 -4.445 1 88.62 225 GLY A N 1
ATOM 1695 C CA . GLY A 1 225 ? -23.391 23.516 -3.973 1 88.62 225 GLY A CA 1
ATOM 1696 C C . GLY A 1 225 ? -23.062 22.656 -2.771 1 88.62 225 GLY A C 1
ATOM 1697 O O . GLY A 1 225 ? -23.859 21.812 -2.363 1 88.62 225 GLY A O 1
ATOM 1698 N N . ALA A 1 226 ? -21.891 22.844 -2.246 1 91 226 ALA A N 1
ATOM 1699 C CA . ALA A 1 226 ? -21.469 22.031 -1.112 1 91 226 ALA A CA 1
ATOM 1700 C C . ALA A 1 226 ? -22.422 22.219 0.071 1 91 226 ALA A C 1
ATOM 1702 O O . ALA A 1 226 ? -22.734 23.344 0.449 1 91 226 ALA A O 1
ATOM 1703 N N . GLN A 1 227 ? -22.906 21.156 0.617 1 93.44 227 GLN A N 1
ATOM 1704 C CA . GLN A 1 227 ? -23.766 21.156 1.804 1 93.44 227 GLN A CA 1
ATOM 1705 C C . GLN A 1 227 ? -22.969 20.766 3.049 1 93.44 227 GLN A C 1
ATOM 1707 O O . GLN A 1 227 ? -23.203 19.703 3.623 1 93.44 227 GLN A O 1
ATOM 1712 N N . VAL A 1 228 ? -22.219 21.672 3.547 1 94.69 228 VAL A N 1
ATOM 1713 C CA . VAL A 1 228 ? -21.281 21.438 4.629 1 94.69 228 VAL A CA 1
ATOM 1714 C C . VAL A 1 228 ? -22.031 20.938 5.867 1 94.69 228 VAL A C 1
ATOM 1716 O O . VAL A 1 228 ? -21.625 19.953 6.488 1 94.69 228 VAL A O 1
ATOM 1719 N N . PRO A 1 229 ? -23.125 21.547 6.254 1 94.94 229 PRO A N 1
ATOM 1720 C CA . PRO A 1 229 ? -23.828 21.125 7.469 1 94.94 229 PRO A CA 1
ATOM 1721 C C . PRO A 1 229 ? -24.266 19.656 7.41 1 94.94 229 PRO A C 1
ATOM 1723 O O . PRO A 1 229 ? -24.359 19 8.445 1 94.94 229 PRO A O 1
ATOM 1726 N N . ALA A 1 230 ? -24.484 19.203 6.188 1 94.88 230 ALA A N 1
ATOM 1727 C CA . ALA A 1 230 ? -24.922 17.812 6.035 1 94.88 230 ALA A CA 1
ATOM 1728 C C . ALA A 1 230 ? -23.734 16.859 6.059 1 94.88 230 ALA A C 1
ATOM 1730 O O . ALA A 1 230 ? -23.875 15.688 6.426 1 94.88 230 ALA A O 1
ATOM 1731 N N . LEU A 1 231 ? -22.594 17.344 5.707 1 96.19 231 LEU A N 1
ATOM 1732 C CA . LEU A 1 231 ? -21.422 16.484 5.562 1 96.19 231 LEU A CA 1
ATOM 1733 C C . LEU A 1 231 ? -20.719 16.297 6.902 1 96.19 231 LEU A C 1
ATOM 1735 O O . LEU A 1 231 ? -20.141 15.242 7.16 1 96.19 231 LEU A O 1
ATOM 1739 N N . VAL A 1 232 ? -20.812 17.266 7.738 1 97.44 232 VAL A N 1
ATOM 1740 C CA . VAL A 1 232 ? -20.031 17.297 8.977 1 97.44 232 VAL A CA 1
ATOM 1741 C C . VAL A 1 232 ? -20.422 16.109 9.852 1 97.44 232 VAL A C 1
ATOM 1743 O O . VAL A 1 232 ? -19.562 15.336 10.281 1 97.44 232 VAL A O 1
ATOM 1746 N N . PRO A 1 233 ? -21.734 15.898 10.094 1 97.25 233 PRO A N 1
ATOM 1747 C CA . PRO A 1 233 ? -22.078 14.75 10.938 1 97.25 233 PRO A CA 1
ATOM 1748 C C . PRO A 1 233 ? -21.641 13.422 10.328 1 97.25 233 PRO A C 1
ATOM 1750 O O . PRO A 1 233 ? -21.234 12.516 11.055 1 97.25 233 PRO A O 1
ATOM 1753 N N . ALA A 1 234 ? -21.734 13.32 9.039 1 97.06 234 ALA A N 1
ATOM 1754 C CA . ALA A 1 234 ? -21.375 12.078 8.367 1 97.06 234 ALA A CA 1
ATOM 1755 C C . ALA A 1 234 ? -19.891 11.789 8.531 1 97.06 234 ALA A C 1
ATOM 1757 O O . ALA A 1 234 ? -19.5 10.656 8.836 1 97.06 234 ALA A O 1
ATOM 1758 N N . VAL A 1 235 ? -19.062 12.75 8.367 1 98.25 235 VAL A N 1
ATOM 1759 C CA . VAL A 1 235 ? -17.625 12.602 8.453 1 98.25 235 VAL A CA 1
ATOM 1760 C C . VAL A 1 235 ? -17.219 12.328 9.906 1 98.25 235 VAL A C 1
ATOM 1762 O O . VAL A 1 235 ? -16.359 11.469 10.164 1 98.25 235 VAL A O 1
ATOM 1765 N N . ARG A 1 236 ? -17.812 12.984 10.82 1 98.06 236 ARG A N 1
ATOM 1766 C CA . ARG A 1 236 ? -17.516 12.766 12.227 1 98.06 236 ARG A CA 1
ATOM 1767 C C . ARG A 1 236 ? -17.906 11.359 12.656 1 98.06 236 ARG A C 1
ATOM 1769 O O . ARG A 1 236 ? -17.188 10.719 13.43 1 98.06 236 ARG A O 1
ATOM 1776 N N . LEU A 1 237 ? -19.078 10.93 12.148 1 97.25 237 LEU A N 1
ATOM 1777 C CA . LEU A 1 237 ? -19.531 9.578 12.469 1 97.25 237 LEU A CA 1
ATOM 1778 C C . LEU A 1 237 ? -18.531 8.547 11.961 1 97.25 237 LEU A C 1
ATOM 1780 O O . LEU A 1 237 ? -18.188 7.598 12.672 1 97.25 237 LEU A O 1
ATOM 1784 N N . ALA A 1 238 ? -18.062 8.75 10.789 1 97.25 238 ALA A N 1
ATOM 1785 C CA . ALA A 1 238 ? -17.062 7.848 10.227 1 97.25 238 ALA A CA 1
ATOM 1786 C C . ALA A 1 238 ? -15.773 7.863 11.055 1 97.25 238 ALA A C 1
ATOM 1788 O O . ALA A 1 238 ? -15.219 6.812 11.367 1 97.25 238 ALA A O 1
ATOM 1789 N N . ALA A 1 239 ? -15.297 9.039 11.422 1 98.12 239 ALA A N 1
ATOM 1790 C CA . ALA A 1 239 ? -14.078 9.188 12.227 1 98.12 239 ALA A CA 1
ATOM 1791 C C . ALA A 1 239 ? -14.227 8.477 13.57 1 98.12 239 ALA A C 1
ATOM 1793 O O . ALA A 1 239 ? -13.297 7.797 14.016 1 98.12 239 ALA A O 1
ATOM 1794 N N . ARG A 1 240 ? -15.367 8.648 14.18 1 96.56 240 ARG A N 1
ATOM 1795 C CA . ARG A 1 240 ? -15.625 8 15.469 1 96.56 240 ARG A CA 1
ATOM 1796 C C . ARG A 1 240 ? -15.641 6.484 15.328 1 96.56 240 ARG A C 1
ATOM 1798 O O . ARG A 1 240 ? -15.102 5.77 16.172 1 96.56 240 ARG A O 1
ATOM 1805 N N . GLY A 1 241 ? -16.328 6.051 14.289 1 95.81 241 GLY A N 1
ATOM 1806 C CA . GLY A 1 241 ? -16.344 4.621 14.023 1 95.81 241 GLY A CA 1
ATOM 1807 C C . GLY A 1 241 ? -14.953 4.027 13.859 1 95.81 241 GLY A C 1
ATOM 1808 O O . GLY A 1 241 ? -14.641 2.992 14.453 1 95.81 241 GLY A O 1
ATOM 1809 N N . ILE A 1 242 ? -14.094 4.66 13.062 1 95.69 242 ILE A N 1
ATOM 1810 C CA . ILE A 1 242 ? -12.727 4.211 12.859 1 95.69 242 ILE A CA 1
ATOM 1811 C C . ILE A 1 242 ? -11.969 4.238 14.188 1 95.69 242 ILE A C 1
ATOM 1813 O O . ILE A 1 242 ? -11.242 3.299 14.516 1 95.69 242 ILE A O 1
ATOM 1817 N N . SER A 1 243 ? -12.156 5.289 14.938 1 96.75 243 SER A N 1
ATOM 1818 C CA . SER A 1 243 ? -11.484 5.441 16.234 1 96.75 243 SER A CA 1
ATOM 1819 C C . SER A 1 243 ? -11.812 4.285 17.156 1 96.75 243 SER A C 1
ATOM 1821 O O . SER A 1 243 ? -10.922 3.713 17.797 1 96.75 243 SER A O 1
ATOM 1823 N N . ARG A 1 244 ? -13.078 3.961 17.234 1 94.44 244 ARG A N 1
ATOM 1824 C CA . ARG A 1 244 ? -13.508 2.857 18.094 1 94.44 244 ARG A CA 1
ATOM 1825 C C . ARG A 1 244 ? -12.914 1.534 17.625 1 94.44 244 ARG A C 1
ATOM 1827 O O . ARG A 1 244 ? -12.492 0.713 18.438 1 94.44 244 ARG A O 1
ATOM 1834 N N . ALA A 1 245 ? -12.93 1.407 16.344 1 91.25 245 ALA A N 1
ATOM 1835 C CA . ALA A 1 245 ? -12.383 0.18 15.766 1 91.25 245 ALA A CA 1
ATOM 1836 C C . ALA A 1 245 ? -10.891 0.055 16.062 1 91.25 245 ALA A C 1
ATOM 1838 O O . ALA A 1 245 ? -10.359 -1.055 16.141 1 91.25 245 ALA A O 1
ATOM 1839 N N . LEU A 1 246 ? -10.234 1.202 16.234 1 91.25 246 LEU A N 1
ATOM 1840 C CA . LEU A 1 246 ? -8.812 1.216 16.562 1 91.25 246 LEU A CA 1
ATOM 1841 C C . LEU A 1 246 ? -8.594 0.991 18.047 1 91.25 246 LEU A C 1
ATOM 1843 O O . LEU A 1 246 ? -7.457 0.836 18.5 1 91.25 246 LEU A O 1
ATOM 1847 N N . GLY A 1 247 ? -9.648 1.091 18.844 1 90.75 247 GLY A N 1
ATOM 1848 C CA . GLY A 1 247 ? -9.555 0.801 20.266 1 90.75 247 GLY A CA 1
ATOM 1849 C C . GLY A 1 247 ? -9.773 2.021 21.141 1 90.75 247 GLY A C 1
ATOM 1850 O O . GLY A 1 247 ? -9.57 1.965 22.359 1 90.75 247 GLY A O 1
ATOM 1851 N N . TRP A 1 248 ? -10.117 3.104 20.547 1 87.69 248 TRP A N 1
ATOM 1852 C CA . TRP A 1 248 ? -10.375 4.312 21.312 1 87.69 248 TRP A CA 1
ATOM 1853 C C . TRP A 1 248 ? -11.672 4.195 22.094 1 87.69 248 TRP A C 1
ATOM 1855 O O . TRP A 1 248 ? -12.703 3.805 21.547 1 87.69 248 TRP A O 1
ATOM 1865 N N . ARG A 1 249 ? -11.641 4.426 23.422 1 84.88 249 ARG A N 1
ATOM 1866 C CA . ARG A 1 249 ? -12.812 4.445 24.297 1 84.88 249 ARG A CA 1
ATOM 1867 C C . ARG A 1 249 ? -12.961 5.797 25 1 84.88 249 ARG A C 1
ATOM 1869 O O . ARG A 1 249 ? -12.234 6.086 25.953 1 84.88 249 ARG A O 1
ATOM 1876 N N . PRO A 1 250 ? -13.742 6.617 24.344 1 74.12 250 PRO A N 1
ATOM 1877 C CA . PRO A 1 250 ? -13.875 7.93 24.969 1 74.12 250 PRO A CA 1
ATOM 1878 C C . PRO A 1 250 ? -14.414 7.848 26.406 1 74.12 250 PRO A C 1
ATOM 1880 O O . PRO A 1 250 ? -15.18 6.934 26.719 1 74.12 250 PRO A O 1
ATOM 1883 N N . ASN A 1 251 ? -13.664 8.312 27.344 1 61.34 251 ASN A N 1
ATOM 1884 C CA . ASN A 1 251 ? -14.148 8.359 28.719 1 61.34 251 ASN A CA 1
ATOM 1885 C C . ASN A 1 251 ? -15.562 8.945 28.797 1 61.34 251 ASN A C 1
ATOM 1887 O O . ASN A 1 251 ? -15.781 10.086 28.406 1 61.34 251 ASN A O 1
ATOM 1891 N N . ILE A 1 252 ? -16.531 8.164 28.5 1 52.69 252 ILE A N 1
ATOM 1892 C CA . ILE A 1 252 ? -17.844 8.664 28.859 1 52.69 252 ILE A CA 1
ATOM 1893 C C . ILE A 1 252 ? -17.875 9.031 30.328 1 52.69 252 ILE A C 1
ATOM 1895 O O . ILE A 1 252 ? -17.531 8.219 31.188 1 52.69 252 ILE A O 1
ATOM 1899 N N . PRO A 1 253 ? -17.938 10.312 30.656 1 44.62 253 PRO A N 1
ATOM 1900 C CA . PRO A 1 253 ? -18.156 10.5 32.094 1 44.62 253 PRO A CA 1
ATOM 1901 C C . PRO A 1 253 ? -19.25 9.594 32.656 1 44.62 253 PRO A C 1
ATOM 1903 O O . PRO A 1 253 ? -20.266 9.367 31.984 1 44.62 253 PRO A O 1
ATOM 1906 N N . ARG A 1 254 ? -18.812 8.602 33.406 1 46.16 254 ARG A N 1
ATOM 1907 C CA . ARG A 1 254 ? -19.812 7.824 34.125 1 46.16 254 ARG A CA 1
ATOM 1908 C C . ARG A 1 254 ? -20.828 8.742 34.812 1 46.16 254 ARG A C 1
ATOM 1910 O O . ARG A 1 254 ? -20.469 9.547 35.656 1 46.16 254 ARG A O 1
ATOM 1917 N N . THR A 1 255 ? -21.812 9.312 33.969 1 43.56 255 THR A N 1
ATOM 1918 C CA . THR A 1 255 ? -22.859 10.141 34.562 1 43.56 255 THR A CA 1
ATOM 1919 C C . THR A 1 255 ? -23.281 9.609 35.906 1 43.56 255 THR A C 1
ATOM 1921 O O . THR A 1 255 ? -23.859 10.336 36.719 1 43.56 255 THR A O 1
ATOM 1924 N N . GLY A 1 256 ? -23.562 8.328 36 1 41.47 256 GLY A N 1
ATOM 1925 C CA . GLY A 1 256 ? -24.484 7.883 37.031 1 41.47 256 GLY A CA 1
ATOM 1926 C C . GLY A 1 256 ? -23.891 7.977 38.438 1 41.47 256 GLY A C 1
ATOM 1927 O O . GLY A 1 256 ? -23.781 6.969 39.125 1 41.47 256 GLY A O 1
ATOM 1928 N N . GLU A 1 257 ? -22.875 8.711 38.75 1 38.5 257 GLU A N 1
ATOM 1929 C CA . GLU A 1 257 ? -22.688 8.75 40.188 1 38.5 257 GLU A CA 1
ATOM 1930 C C . GLU A 1 257 ? -23.969 9.188 40.906 1 38.5 257 GLU A C 1
ATOM 1932 O O . GLU A 1 257 ? -24.484 10.281 40.656 1 38.5 257 GLU A O 1
ATOM 1937 N N . ASP A 1 258 ? -24.844 8.18 41.188 1 41.16 258 ASP A N 1
ATOM 1938 C CA . ASP A 1 258 ? -26.016 8.188 42.062 1 41.16 258 ASP A CA 1
ATOM 1939 C C . ASP A 1 258 ? -25.797 9.086 43.25 1 41.16 258 ASP A C 1
ATOM 1941 O O . ASP A 1 258 ? -24.781 8.969 43.938 1 41.16 258 ASP A O 1
ATOM 1945 N N . GLY A 1 259 ? -26.219 10.305 43.25 1 40.91 259 GLY A N 1
ATOM 1946 C CA . GLY A 1 259 ? -26.328 11.18 44.406 1 40.91 259 GLY A CA 1
ATOM 1947 C C . GLY A 1 259 ? -26.812 10.461 45.656 1 40.91 259 GLY A C 1
ATOM 1948 O O . GLY A 1 259 ? -27.359 9.359 45.562 1 40.91 259 GLY A O 1
ATOM 1949 N N . PRO A 1 260 ? -26.141 10.578 46.844 1 45.03 260 PRO A N 1
ATOM 1950 C CA . PRO A 1 260 ? -26.5 9.906 48.094 1 45.03 260 PRO A CA 1
ATOM 1951 C C . PRO A 1 260 ? -28.016 9.914 48.344 1 45.03 260 PRO A C 1
ATOM 1953 O O . PRO A 1 260 ? -28.719 10.797 47.844 1 45.03 260 PRO A O 1
ATOM 1956 N N . PRO A 1 261 ? -28.625 8.742 48.5 1 40.28 261 PRO A N 1
ATOM 1957 C CA . PRO A 1 261 ? -30.078 8.656 48.75 1 40.28 261 PRO A CA 1
ATOM 1958 C C . PRO A 1 261 ? -30.547 9.641 49.812 1 40.28 261 PRO A C 1
ATOM 1960 O O . PRO A 1 261 ? -29.797 9.969 50.75 1 40.28 261 PRO A O 1
ATOM 1963 N N . TYR A 1 262 ? -31.172 10.75 49.375 1 35.84 262 TYR A N 1
ATOM 1964 C CA . TYR A 1 262 ? -31.781 11.656 50.344 1 35.84 262 TYR A CA 1
ATOM 1965 C C . TYR A 1 262 ? -32.5 10.883 51.438 1 35.84 262 TYR A C 1
ATOM 1967 O O . TYR A 1 262 ? -33.281 9.961 51.125 1 35.84 262 TYR A O 1
ATOM 1975 N N . SER A 1 263 ? -31.859 10.625 52.625 1 37.78 263 SER A N 1
ATOM 1976 C CA . SER A 1 263 ? -32.469 10.164 53.875 1 37.78 263 SER A CA 1
ATOM 1977 C C . SER A 1 263 ? -33.812 10.836 54.125 1 37.78 263 SER A C 1
ATOM 1979 O O . SER A 1 263 ? -33.875 12.047 54.344 1 37.78 263 SER A O 1
ATOM 1981 N N . SER A 1 264 ? -34.906 10.492 53.375 1 27.06 264 SER A N 1
ATOM 1982 C CA . SER A 1 264 ? -36.125 10.688 54.125 1 27.06 264 SER A CA 1
ATOM 1983 C C . SER A 1 264 ? -36.219 9.711 55.281 1 27.06 264 SER A C 1
ATOM 1985 O O . SER A 1 264 ? -35.812 8.555 55.188 1 27.06 264 SER A O 1
ATOM 1987 N N . MET B 1 1 ? 32.469 -22.719 -6.969 1 33.59 1 MET B N 1
ATOM 1988 C CA . MET B 1 1 ? 31.578 -22.203 -5.926 1 33.59 1 MET B CA 1
ATOM 1989 C C . MET B 1 1 ? 31.844 -20.703 -5.695 1 33.59 1 MET B C 1
ATOM 1991 O O . MET B 1 1 ? 32.844 -20.344 -5.09 1 33.59 1 MET B O 1
ATOM 1995 N N . THR B 1 2 ? 31.562 -19.859 -6.68 1 38.88 2 THR B N 1
ATOM 1996 C CA . THR B 1 2 ? 32.031 -18.484 -6.73 1 38.88 2 THR B CA 1
ATOM 1997 C C . THR B 1 2 ? 31.672 -17.734 -5.449 1 38.88 2 THR B C 1
ATOM 1999 O O . THR B 1 2 ? 30.547 -17.875 -4.941 1 38.88 2 THR B O 1
ATOM 2002 N N . ALA B 1 3 ? 32.594 -17.406 -4.715 1 48.28 3 ALA B N 1
ATOM 2003 C CA . ALA B 1 3 ? 32.5 -16.734 -3.42 1 48.28 3 ALA B CA 1
ATOM 2004 C C . ALA B 1 3 ? 31.422 -15.664 -3.428 1 48.28 3 ALA B C 1
ATOM 2006 O O . ALA B 1 3 ? 31.328 -14.875 -4.367 1 48.28 3 ALA B O 1
ATOM 2007 N N . PRO B 1 4 ? 30.266 -15.875 -2.672 1 49.41 4 PRO B N 1
ATOM 2008 C CA . PRO B 1 4 ? 29.203 -14.875 -2.699 1 49.41 4 PRO B CA 1
ATOM 2009 C C . PRO B 1 4 ? 29.734 -13.445 -2.729 1 49.41 4 PRO B C 1
ATOM 2011 O O . PRO B 1 4 ? 30.688 -13.125 -2.02 1 49.41 4 PRO B O 1
ATOM 2014 N N . ALA B 1 5 ? 29.688 -12.781 -3.803 1 60.34 5 ALA B N 1
ATOM 2015 C CA . ALA B 1 5 ? 30.219 -11.445 -4.012 1 60.34 5 ALA B CA 1
ATOM 2016 C C . ALA B 1 5 ? 29.891 -10.523 -2.844 1 60.34 5 ALA B C 1
ATOM 2018 O O . ALA B 1 5 ? 28.859 -10.711 -2.174 1 60.34 5 ALA B O 1
ATOM 2019 N N . THR B 1 6 ? 30.797 -9.906 -2.215 1 71.5 6 THR B N 1
ATOM 2020 C CA . THR B 1 6 ? 30.656 -8.922 -1.146 1 71.5 6 THR B CA 1
ATOM 2021 C C . THR B 1 6 ? 29.531 -7.949 -1.45 1 71.5 6 THR B C 1
ATOM 2023 O O . THR B 1 6 ? 29.5 -7.348 -2.525 1 71.5 6 THR B O 1
ATOM 2026 N N . PRO B 1 7 ? 28.531 -7.949 -0.566 1 74.44 7 PRO B N 1
ATOM 2027 C CA . PRO B 1 7 ? 27.406 -7.059 -0.818 1 74.44 7 PRO B CA 1
ATOM 2028 C C . PRO B 1 7 ? 27.828 -5.609 -1.037 1 74.44 7 PRO B C 1
ATOM 2030 O O . PRO B 1 7 ? 28.734 -5.117 -0.354 1 74.44 7 PRO B O 1
ATOM 2033 N N . THR B 1 8 ? 27.375 -5.031 -2.059 1 85.44 8 THR B N 1
ATOM 2034 C CA . THR B 1 8 ? 27.594 -3.625 -2.361 1 85.44 8 THR B CA 1
ATOM 2035 C C . THR B 1 8 ? 26.797 -2.73 -1.426 1 85.44 8 THR B C 1
ATOM 2037 O O . THR B 1 8 ? 25.984 -3.221 -0.627 1 85.44 8 THR B O 1
ATOM 2040 N N . ALA B 1 9 ? 27.094 -1.527 -1.424 1 84.69 9 ALA B N 1
ATOM 2041 C CA . ALA B 1 9 ? 26.422 -0.561 -0.557 1 84.69 9 ALA B CA 1
ATOM 2042 C C . ALA B 1 9 ? 24.922 -0.568 -0.79 1 84.69 9 ALA B C 1
ATOM 2044 O O . ALA B 1 9 ? 24.141 -0.601 0.163 1 84.69 9 ALA B O 1
ATOM 2045 N N . PRO B 1 10 ? 24.5 -0.644 -2.053 1 87.12 10 PRO B N 1
ATOM 2046 C CA . PRO B 1 10 ? 23.047 -0.746 -2.27 1 87.12 10 PRO B CA 1
ATOM 2047 C C . PRO B 1 10 ? 22.453 -2.033 -1.702 1 87.12 10 PRO B C 1
ATOM 2049 O O . PRO B 1 10 ? 21.359 -2.018 -1.136 1 87.12 10 PRO B O 1
ATOM 2052 N N . ASP B 1 11 ? 23.188 -3.043 -1.791 1 91.31 11 ASP B N 1
ATOM 2053 C CA . ASP B 1 11 ? 22.703 -4.316 -1.263 1 91.31 11 ASP B CA 1
ATOM 2054 C C . ASP B 1 11 ? 22.516 -4.246 0.25 1 91.31 11 ASP B C 1
ATOM 2056 O O . ASP B 1 11 ? 21.547 -4.793 0.784 1 91.31 11 ASP B O 1
ATOM 2060 N N . ARG B 1 12 ? 23.438 -3.582 0.845 1 93.06 12 ARG B N 1
ATOM 2061 C CA . ARG B 1 12 ? 23.359 -3.477 2.299 1 93.06 12 ARG B CA 1
ATOM 2062 C C . ARG B 1 12 ? 22.156 -2.658 2.732 1 93.06 12 ARG B C 1
ATOM 2064 O O . ARG B 1 12 ? 21.484 -3.004 3.707 1 93.06 12 ARG B O 1
ATOM 2071 N N . LEU B 1 13 ? 21.922 -1.571 2.051 1 94.81 13 LEU B N 1
ATOM 2072 C CA . LEU B 1 13 ? 20.75 -0.752 2.357 1 94.81 13 LEU B CA 1
ATOM 2073 C C . LEU B 1 13 ? 19.469 -1.553 2.182 1 94.81 13 LEU B C 1
ATOM 2075 O O . LEU B 1 13 ? 18.562 -1.493 3.029 1 94.81 13 LEU B O 1
ATOM 2079 N N . LEU B 1 14 ? 19.406 -2.283 1.118 1 94.88 14 LEU B N 1
ATOM 2080 C CA . LEU B 1 14 ? 18.234 -3.086 0.82 1 94.88 14 LEU B CA 1
ATOM 2081 C C . LEU B 1 14 ? 18.078 -4.223 1.823 1 94.88 14 LEU B C 1
ATOM 2083 O O . LEU B 1 14 ? 16.953 -4.613 2.16 1 94.88 14 LEU B O 1
ATOM 2087 N N . ALA B 1 15 ? 19.172 -4.73 2.273 1 95.56 15 ALA B N 1
ATOM 2088 C CA . ALA B 1 15 ? 19.141 -5.77 3.299 1 95.56 15 ALA B CA 1
ATOM 2089 C C . ALA B 1 15 ? 18.516 -5.246 4.59 1 95.56 15 ALA B C 1
ATOM 2091 O O . ALA B 1 15 ? 17.812 -5.984 5.293 1 95.56 15 ALA B O 1
ATOM 2092 N N . VAL B 1 16 ? 18.781 -4.023 4.93 1 97 16 VAL B N 1
ATOM 2093 C CA . VAL B 1 16 ? 18.172 -3.416 6.113 1 97 16 VAL B CA 1
ATOM 2094 C C . VAL B 1 16 ? 16.656 -3.393 5.965 1 97 16 VAL B C 1
ATOM 2096 O O . VAL B 1 16 ? 15.93 -3.764 6.891 1 97 16 VAL B O 1
ATOM 2099 N N . LEU B 1 17 ? 16.188 -3 4.812 1 95.94 17 LEU B N 1
ATOM 2100 C CA . LEU B 1 17 ? 14.742 -2.988 4.578 1 95.94 17 LEU B CA 1
ATOM 2101 C C . LEU B 1 17 ? 14.172 -4.402 4.605 1 95.94 17 LEU B C 1
ATOM 2103 O O . LEU B 1 17 ? 13.094 -4.637 5.156 1 95.94 17 LEU B O 1
ATOM 2107 N N . ALA B 1 18 ? 14.914 -5.332 4.113 1 95.31 18 ALA B N 1
ATOM 2108 C CA . ALA B 1 18 ? 14.477 -6.723 4.016 1 95.31 18 ALA B CA 1
ATOM 2109 C C . ALA B 1 18 ? 14.484 -7.395 5.387 1 95.31 18 ALA B C 1
ATOM 2111 O O . ALA B 1 18 ? 13.977 -8.508 5.543 1 95.31 18 ALA B O 1
ATOM 2112 N N . ALA B 1 19 ? 15.078 -6.73 6.348 1 96.94 19 ALA B N 1
ATOM 2113 C CA . ALA B 1 19 ? 15.109 -7.289 7.695 1 96.94 19 ALA B CA 1
ATOM 2114 C C . ALA B 1 19 ? 13.711 -7.328 8.305 1 96.94 19 ALA B C 1
ATOM 2116 O O . ALA B 1 19 ? 13.461 -8.086 9.242 1 96.94 19 ALA B O 1
ATOM 2117 N N . PHE B 1 20 ? 12.828 -6.461 7.844 1 96 20 PHE B N 1
ATOM 2118 C CA . PHE B 1 20 ? 11.461 -6.391 8.344 1 96 20 PHE B CA 1
ATOM 2119 C C . PHE B 1 20 ? 10.555 -7.359 7.594 1 96 20 PHE B C 1
ATOM 2121 O O . PHE B 1 20 ? 10.68 -7.512 6.375 1 96 20 PHE B O 1
ATOM 2128 N N . ASP B 1 21 ? 9.711 -8.055 8.266 1 92.12 21 ASP B N 1
ATOM 2129 C CA . ASP B 1 21 ? 8.703 -8.922 7.664 1 92.12 21 ASP B CA 1
ATOM 2130 C C . ASP B 1 21 ? 7.473 -9.039 8.562 1 92.12 21 ASP B C 1
ATOM 2132 O O . ASP B 1 21 ? 7.387 -8.375 9.602 1 92.12 21 ASP B O 1
ATOM 2136 N N . HIS B 1 22 ? 6.488 -9.773 8.227 1 86.69 22 HIS B N 1
ATOM 2137 C CA . HIS B 1 22 ? 5.219 -9.844 8.938 1 86.69 22 HIS B CA 1
ATOM 2138 C C . HIS B 1 22 ? 5.41 -10.375 10.352 1 86.69 22 HIS B C 1
ATOM 2140 O O . HIS B 1 22 ? 4.695 -9.984 11.273 1 86.69 22 HIS B O 1
ATOM 2146 N N . ALA B 1 23 ? 6.328 -11.25 10.508 1 89.75 23 ALA B N 1
ATOM 2147 C CA . ALA B 1 23 ? 6.617 -11.789 11.836 1 89.75 23 ALA B CA 1
ATOM 2148 C C . ALA B 1 23 ? 7.445 -10.797 12.656 1 89.75 23 ALA B C 1
ATOM 2150 O O . ALA B 1 23 ? 7.473 -10.875 13.883 1 89.75 23 ALA B O 1
ATOM 2151 N N . HIS B 1 24 ? 8.141 -9.891 11.984 1 94.31 24 HIS B N 1
ATOM 2152 C CA . HIS B 1 24 ? 9.016 -8.914 12.625 1 94.31 24 HIS B CA 1
ATOM 2153 C C . HIS B 1 24 ? 8.797 -7.52 12.055 1 94.31 24 HIS B C 1
ATOM 2155 O O . HIS B 1 24 ? 9.695 -6.941 11.445 1 94.31 24 HIS B O 1
ATOM 2161 N N . PRO B 1 25 ? 7.648 -6.91 12.336 1 91.75 25 PRO B N 1
ATOM 2162 C CA . PRO B 1 25 ? 7.332 -5.613 11.734 1 91.75 25 PRO B CA 1
ATOM 2163 C C . PRO B 1 25 ? 7.992 -4.445 12.461 1 91.75 25 PRO B C 1
ATOM 2165 O O . PRO B 1 25 ? 7.961 -3.311 11.984 1 91.75 25 PRO B O 1
ATOM 2168 N N . ALA B 1 26 ? 8.547 -4.668 13.633 1 95.5 26 ALA B N 1
ATOM 2169 C CA . ALA B 1 26 ? 9.242 -3.701 14.477 1 95.5 26 ALA B CA 1
ATOM 2170 C C . ALA B 1 26 ? 10.539 -4.293 15.031 1 95.5 26 ALA B C 1
ATOM 2172 O O . ALA B 1 26 ? 10.547 -5.406 15.555 1 95.5 26 ALA B O 1
ATOM 2173 N N . LEU B 1 27 ? 11.617 -3.564 14.852 1 98.06 27 LEU B N 1
ATOM 2174 C CA . LEU B 1 27 ? 12.906 -4.137 15.219 1 98.06 27 LEU B CA 1
ATOM 2175 C C . LEU B 1 27 ? 13.773 -3.109 15.938 1 98.06 27 LEU B C 1
ATOM 2177 O O . LEU B 1 27 ? 13.727 -1.919 15.617 1 98.06 27 LEU B O 1
ATOM 2181 N N . SER B 1 28 ? 14.523 -3.551 16.875 1 98.19 28 SER B N 1
ATOM 2182 C CA . SER B 1 28 ? 15.602 -2.736 17.422 1 98.19 28 SER B CA 1
ATOM 2183 C C . SER B 1 28 ? 16.766 -2.637 16.453 1 98.19 28 SER B C 1
ATOM 2185 O O . SER B 1 28 ? 16.844 -3.4 15.492 1 98.19 28 SER B O 1
ATOM 2187 N N . LEU B 1 29 ? 17.656 -1.679 16.781 1 97.94 29 LEU B N 1
ATOM 2188 C CA . LEU B 1 29 ? 18.859 -1.547 15.961 1 97.94 29 LEU B CA 1
ATOM 2189 C C . LEU B 1 29 ? 19.672 -2.834 15.977 1 97.94 29 LEU B C 1
ATOM 2191 O O . LEU B 1 29 ? 20.188 -3.26 14.945 1 97.94 29 LEU B O 1
ATOM 2195 N N . THR B 1 30 ? 19.75 -3.43 17.109 1 98.06 30 THR B N 1
ATOM 2196 C CA . THR B 1 30 ? 20.5 -4.672 17.266 1 98.06 30 THR B CA 1
ATOM 2197 C C . THR B 1 30 ? 19.859 -5.789 16.438 1 98.06 30 THR B C 1
ATOM 2199 O O . THR B 1 30 ? 20.562 -6.547 15.758 1 98.06 30 THR B O 1
ATOM 2202 N N . ASP B 1 31 ? 18.578 -5.871 16.469 1 98.19 31 ASP B N 1
ATOM 2203 C CA . ASP B 1 31 ? 17.875 -6.891 15.688 1 98.19 31 ASP B CA 1
ATOM 2204 C C . ASP B 1 31 ? 18.047 -6.648 14.188 1 98.19 31 ASP B C 1
ATOM 2206 O O . ASP B 1 31 ? 18.188 -7.594 13.414 1 98.19 31 ASP B O 1
ATOM 2210 N N . ILE B 1 32 ? 17.953 -5.402 13.812 1 98.38 32 ILE B N 1
ATOM 2211 C CA . ILE B 1 32 ? 18.172 -5.07 12.414 1 98.38 32 ILE B CA 1
ATOM 2212 C C . ILE B 1 32 ? 19.562 -5.52 11.977 1 98.38 32 ILE B C 1
ATOM 2214 O O . ILE B 1 32 ? 19.719 -6.137 10.922 1 98.38 32 ILE B O 1
ATOM 2218 N N . SER B 1 33 ? 20.547 -5.168 12.797 1 98.25 33 SER B N 1
ATOM 2219 C CA . SER B 1 33 ? 21.922 -5.57 12.508 1 98.25 33 SER B CA 1
ATOM 2220 C C . SER B 1 33 ? 22.016 -7.082 12.32 1 98.25 33 SER B C 1
ATOM 2222 O O . SER B 1 33 ? 22.578 -7.555 11.32 1 98.25 33 SER B O 1
ATOM 2224 N N . ARG B 1 34 ? 21.484 -7.816 13.188 1 98.06 34 ARG B N 1
ATOM 2225 C CA . ARG B 1 34 ? 21.547 -9.273 13.164 1 98.06 34 ARG B CA 1
ATOM 2226 C C . ARG B 1 34 ? 20.828 -9.828 11.945 1 98.06 34 ARG B C 1
ATOM 2228 O O . ARG B 1 34 ? 21.375 -10.648 11.203 1 98.06 34 ARG B O 1
ATOM 2235 N N . ARG B 1 35 ? 19.688 -9.367 11.664 1 97.44 35 ARG B N 1
ATOM 2236 C CA . ARG B 1 35 ? 18.859 -9.922 10.609 1 97.44 35 ARG B CA 1
ATOM 2237 C C . ARG B 1 35 ? 19.375 -9.516 9.234 1 97.44 35 ARG B C 1
ATOM 2239 O O . ARG B 1 35 ? 19.25 -10.273 8.266 1 97.44 35 ARG B O 1
ATOM 2246 N N . ALA B 1 36 ? 19.969 -8.367 9.18 1 97.06 36 ALA B N 1
ATOM 2247 C CA . ALA B 1 36 ? 20.5 -7.898 7.902 1 97.06 36 ALA B CA 1
ATOM 2248 C C . ALA B 1 36 ? 21.922 -8.422 7.676 1 97.06 36 ALA B C 1
ATOM 2250 O O . ALA B 1 36 ? 22.469 -8.281 6.582 1 97.06 36 ALA B O 1
ATOM 2251 N N . GLY B 1 37 ? 22.5 -9.023 8.648 1 96.69 37 GLY B N 1
ATOM 2252 C CA . GLY B 1 37 ? 23.859 -9.516 8.547 1 96.69 37 GLY B CA 1
ATOM 2253 C C . GLY B 1 37 ? 24.891 -8.406 8.453 1 96.69 37 GLY B C 1
ATOM 2254 O O . GLY B 1 37 ? 25.844 -8.492 7.664 1 96.69 37 GLY B O 1
ATOM 2255 N N . LEU B 1 38 ? 24.719 -7.355 9.172 1 97 38 LEU B N 1
ATOM 2256 C CA . LEU B 1 38 ? 25.594 -6.195 9.148 1 97 38 LEU B CA 1
ATOM 2257 C C . LEU B 1 38 ? 26.172 -5.93 10.531 1 97 38 LEU B C 1
ATOM 2259 O O . LEU B 1 38 ? 25.609 -6.34 11.539 1 97 38 LEU B O 1
ATOM 2263 N N . SER B 1 39 ? 27.312 -5.227 10.516 1 96.88 39 SER B N 1
ATOM 2264 C CA . SER B 1 39 ? 27.797 -4.723 11.789 1 96.88 39 SER B CA 1
ATOM 2265 C C . SER B 1 39 ? 26.859 -3.67 12.367 1 96.88 39 SER B C 1
ATOM 2267 O O . SER B 1 39 ? 26.125 -3.021 11.633 1 96.88 39 SER B O 1
ATOM 2269 N N . LEU B 1 40 ? 26.969 -3.492 13.695 1 97.06 40 LEU B N 1
ATOM 2270 C CA . LEU B 1 40 ? 26.141 -2.498 14.359 1 97.06 40 LEU B CA 1
ATOM 2271 C C . LEU B 1 40 ? 26.422 -1.101 13.82 1 97.06 40 LEU B C 1
ATOM 2273 O O . LEU B 1 40 ? 25.5 -0.301 13.641 1 97.06 40 LEU B O 1
ATOM 2277 N N . THR B 1 41 ? 27.609 -0.843 13.562 1 96.38 41 THR B N 1
ATOM 2278 C CA . THR B 1 41 ? 28 0.467 13.055 1 96.38 41 THR B CA 1
ATOM 2279 C C . THR B 1 41 ? 27.406 0.721 11.68 1 96.38 41 THR B C 1
ATOM 2281 O O . THR B 1 41 ? 26.828 1.786 11.43 1 96.38 41 THR B O 1
ATOM 2284 N N . THR B 1 42 ? 27.531 -0.209 10.828 1 95.12 42 THR B N 1
ATOM 2285 C CA . THR B 1 42 ? 26.984 -0.086 9.484 1 95.12 42 THR B CA 1
ATOM 2286 C C . THR B 1 42 ? 25.453 0.001 9.523 1 95.12 42 THR B C 1
ATOM 2288 O O . THR B 1 42 ? 24.859 0.825 8.828 1 95.12 42 THR B O 1
ATOM 2291 N N . ALA B 1 43 ? 24.891 -0.879 10.328 1 97.19 43 ALA B N 1
ATOM 2292 C CA . ALA B 1 43 ? 23.438 -0.845 10.484 1 97.19 43 ALA B CA 1
ATOM 2293 C C . ALA B 1 43 ? 22.969 0.524 10.969 1 97.19 43 ALA B C 1
ATOM 2295 O O . ALA B 1 43 ? 22 1.07 10.453 1 97.19 43 ALA B O 1
ATOM 2296 N N . HIS B 1 44 ? 23.641 1.021 11.898 1 96.94 44 HIS B N 1
ATOM 2297 C CA . HIS B 1 44 ? 23.281 2.32 12.453 1 96.94 44 HIS B CA 1
ATOM 2298 C C . HIS B 1 44 ? 23.312 3.404 11.375 1 96.94 44 HIS B C 1
ATOM 2300 O O . HIS B 1 44 ? 22.391 4.227 11.289 1 96.94 44 HIS B O 1
ATOM 2306 N N . ARG B 1 45 ? 24.312 3.412 10.594 1 96 45 ARG B N 1
ATOM 2307 C CA . ARG B 1 45 ? 24.438 4.406 9.531 1 96 45 ARG B CA 1
ATOM 2308 C C . ARG B 1 45 ? 23.328 4.273 8.508 1 96 45 ARG B C 1
ATOM 2310 O O . ARG B 1 45 ? 22.703 5.27 8.125 1 96 45 ARG B O 1
ATOM 2317 N N . LEU B 1 46 ? 23.125 3.078 8.102 1 96.44 46 LEU B N 1
ATOM 2318 C CA . LEU B 1 46 ? 22.125 2.828 7.062 1 96.44 46 LEU B CA 1
ATOM 2319 C C . LEU B 1 46 ? 20.719 3.082 7.594 1 96.44 46 LEU B C 1
ATOM 2321 O O . LEU B 1 46 ? 19.875 3.645 6.891 1 96.44 46 LEU B O 1
ATOM 2325 N N . VAL B 1 47 ? 20.453 2.658 8.805 1 97.38 47 VAL B N 1
ATOM 2326 C CA . VAL B 1 47 ? 19.172 2.92 9.445 1 97.38 47 VAL B CA 1
ATOM 2327 C C . VAL B 1 47 ? 18.953 4.426 9.57 1 97.38 47 VAL B C 1
ATOM 2329 O O . VAL B 1 47 ? 17.844 4.918 9.367 1 97.38 47 VAL B O 1
ATOM 2332 N N . GLY B 1 48 ? 20 5.137 9.953 1 96.38 48 GLY B N 1
ATOM 2333 C CA . GLY B 1 48 ? 19.922 6.586 10 1 96.38 48 GLY B CA 1
ATOM 2334 C C . GLY B 1 48 ? 19.531 7.203 8.672 1 96.38 48 GLY B C 1
ATOM 2335 O O . GLY B 1 48 ? 18.672 8.086 8.625 1 96.38 48 GLY B O 1
ATOM 2336 N N . ALA B 1 49 ? 20.156 6.723 7.598 1 95.19 49 ALA B N 1
ATOM 2337 C CA . ALA B 1 49 ? 19.844 7.211 6.258 1 95.19 49 ALA B CA 1
ATOM 2338 C C . ALA B 1 49 ? 18.391 6.914 5.895 1 95.19 49 ALA B C 1
ATOM 2340 O O . ALA B 1 49 ? 17.672 7.781 5.387 1 95.19 49 ALA B O 1
ATOM 2341 N N . LEU B 1 50 ? 17.953 5.699 6.164 1 96.62 50 LEU B N 1
ATOM 2342 C CA . LEU B 1 50 ? 16.594 5.281 5.852 1 96.62 50 LEU B CA 1
ATOM 2343 C C . LEU B 1 50 ? 15.57 6.051 6.691 1 96.62 50 LEU B C 1
ATOM 2345 O O . LEU B 1 50 ? 14.477 6.352 6.223 1 96.62 50 LEU B O 1
ATOM 2349 N N . THR B 1 51 ? 15.961 6.359 7.934 1 96.25 51 THR B N 1
ATOM 2350 C CA . THR B 1 51 ? 15.086 7.125 8.82 1 96.25 51 THR B CA 1
ATOM 2351 C C . THR B 1 51 ? 14.953 8.562 8.336 1 96.25 51 THR B C 1
ATOM 2353 O O . THR B 1 51 ? 13.844 9.117 8.289 1 96.25 51 THR B O 1
ATOM 2356 N N . ARG B 1 52 ? 16.031 9.156 7.941 1 94.56 52 ARG B N 1
ATOM 2357 C CA . ARG B 1 52 ? 15.992 10.516 7.41 1 94.56 52 ARG B CA 1
ATOM 2358 C C . ARG B 1 52 ? 15.148 10.586 6.141 1 94.56 52 ARG B C 1
ATOM 2360 O O . ARG B 1 52 ? 14.414 11.555 5.934 1 94.56 52 ARG B O 1
ATOM 2367 N N . TRP B 1 53 ? 15.242 9.578 5.34 1 93.81 53 TRP B N 1
ATOM 2368 C CA . TRP B 1 53 ? 14.508 9.539 4.082 1 93.81 53 TRP B CA 1
ATOM 2369 C C . TRP B 1 53 ? 13.031 9.234 4.32 1 93.81 53 TRP B C 1
ATOM 2371 O O . TRP B 1 53 ? 12.195 9.484 3.451 1 93.81 53 TRP B O 1
ATOM 2381 N N . GLY B 1 54 ? 12.695 8.609 5.449 1 94.31 54 GLY B N 1
ATOM 2382 C CA . GLY B 1 54 ? 11.312 8.344 5.812 1 94.31 54 GLY B CA 1
ATOM 2383 C C . GLY B 1 54 ? 10.898 6.902 5.59 1 94.31 54 GLY B C 1
ATOM 2384 O O . GLY B 1 54 ? 9.734 6.543 5.785 1 94.31 54 GLY B O 1
ATOM 2385 N N . ALA B 1 55 ? 11.797 6.031 5.156 1 94.81 55 ALA B N 1
ATOM 2386 C CA . ALA B 1 55 ? 11.492 4.617 4.957 1 94.81 55 ALA B CA 1
ATOM 2387 C C . ALA B 1 55 ? 11.398 3.881 6.289 1 94.81 55 ALA B C 1
ATOM 2389 O O . ALA B 1 55 ? 10.781 2.816 6.379 1 94.81 55 ALA B O 1
ATOM 2390 N N . LEU B 1 56 ? 12.109 4.418 7.27 1 96.25 56 LEU B N 1
ATOM 2391 C CA . LEU B 1 56 ? 12.008 3.914 8.633 1 96.25 56 LEU B CA 1
ATOM 2392 C C . LEU B 1 56 ? 11.594 5.027 9.594 1 96.25 56 LEU B C 1
ATOM 2394 O O . LEU B 1 56 ? 11.82 6.207 9.312 1 96.25 56 LEU B O 1
ATOM 2398 N N . GLU B 1 57 ? 10.984 4.684 10.602 1 95.12 57 GLU B N 1
ATOM 2399 C CA . GLU B 1 57 ? 10.633 5.5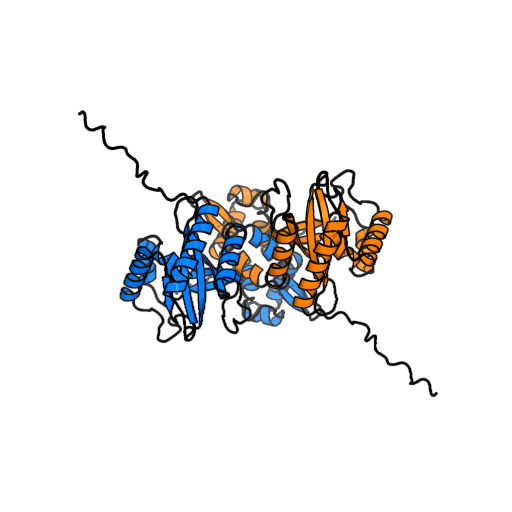82 11.695 1 95.12 57 GLU B CA 1
ATOM 2400 C C . GLU B 1 57 ? 10.977 4.965 13.047 1 95.12 57 GLU B C 1
ATOM 2402 O O . GLU B 1 57 ? 10.766 3.768 13.258 1 95.12 57 GLU B O 1
ATOM 2407 N N . ARG B 1 58 ? 11.484 5.746 13.852 1 95.25 58 ARG B N 1
ATOM 2408 C CA . ARG B 1 58 ? 11.828 5.316 15.203 1 95.25 58 ARG B CA 1
ATOM 2409 C C . ARG B 1 58 ? 10.781 5.781 16.203 1 95.25 58 ARG B C 1
ATOM 2411 O O . ARG B 1 58 ? 10.438 6.961 16.25 1 95.25 58 ARG B O 1
ATOM 2418 N N . ASP B 1 59 ? 10.266 4.848 17.031 1 91.38 59 ASP B N 1
ATOM 2419 C CA . ASP B 1 59 ? 9.25 5.242 18.016 1 91.38 59 ASP B CA 1
ATOM 2420 C C . ASP B 1 59 ? 9.891 5.652 19.344 1 91.38 59 ASP B C 1
ATOM 2422 O O . ASP B 1 59 ? 11.117 5.699 19.453 1 91.38 59 ASP B O 1
ATOM 2426 N N . GLY B 1 60 ? 9.078 6.062 20.281 1 90.19 60 GLY B N 1
ATOM 2427 C CA . GLY B 1 60 ? 9.562 6.574 21.547 1 90.19 60 GLY B CA 1
ATOM 2428 C C . GLY B 1 60 ? 10.391 5.566 22.328 1 90.19 60 GLY B C 1
ATOM 2429 O O . GLY B 1 60 ? 11.25 5.941 23.125 1 90.19 60 GLY B O 1
ATOM 2430 N N . ALA B 1 61 ? 10.148 4.328 22.078 1 93 61 ALA B N 1
ATOM 2431 C CA . ALA B 1 61 ? 10.859 3.266 22.781 1 93 61 ALA B CA 1
ATOM 2432 C C . ALA B 1 61 ? 12.156 2.893 22.062 1 93 61 ALA B C 1
ATOM 2434 O O . ALA B 1 61 ? 12.891 2.006 22.5 1 93 61 ALA B O 1
ATOM 2435 N N . GLY B 1 62 ? 12.391 3.557 21 1 94.56 62 GLY B N 1
ATOM 2436 C CA . GLY B 1 62 ? 13.609 3.322 20.25 1 94.56 62 GLY B CA 1
ATOM 2437 C C . GLY B 1 62 ? 13.484 2.189 19.234 1 94.56 62 GLY B C 1
ATOM 2438 O O . GLY B 1 62 ? 14.484 1.742 18.672 1 94.56 62 GLY B O 1
ATOM 2439 N N . VAL B 1 63 ? 12.359 1.662 19 1 96.88 63 VAL B N 1
ATOM 2440 C CA . VAL B 1 63 ? 12.086 0.58 18.062 1 96.88 63 VAL B CA 1
ATOM 2441 C C . VAL B 1 63 ? 11.805 1.157 16.688 1 96.88 63 VAL B C 1
ATOM 2443 O O . VAL B 1 63 ? 11.102 2.164 16.562 1 96.88 63 VAL B O 1
ATOM 2446 N N . TYR B 1 64 ? 12.336 0.507 15.695 1 97.44 64 TYR B N 1
ATOM 2447 C CA . TYR B 1 64 ? 12.18 0.977 14.32 1 97.44 64 TYR B CA 1
ATOM 2448 C C . TYR B 1 64 ? 11.039 0.251 13.617 1 97.44 64 TYR B C 1
ATOM 2450 O O . TYR B 1 64 ? 10.883 -0.962 13.773 1 97.44 64 TYR B O 1
ATOM 2458 N N . HIS B 1 65 ? 10.234 1.028 12.859 1 95.81 65 HIS B N 1
ATOM 2459 C CA . HIS B 1 65 ? 9.148 0.555 12.016 1 95.81 65 HIS B CA 1
ATOM 2460 C C . HIS B 1 65 ? 9.336 1.005 10.57 1 95.81 65 HIS B C 1
ATOM 2462 O O . HIS B 1 65 ? 10.07 1.963 10.305 1 95.81 65 HIS B O 1
ATOM 2468 N N . VAL B 1 66 ? 8.672 0.253 9.695 1 94.94 66 VAL B N 1
ATOM 2469 C CA . VAL B 1 66 ? 8.633 0.737 8.32 1 94.94 66 VAL B CA 1
ATOM 2470 C C . VAL B 1 66 ? 7.887 2.066 8.258 1 94.94 66 VAL B C 1
ATOM 2472 O O . VAL B 1 66 ? 6.824 2.219 8.867 1 94.94 66 VAL B O 1
ATOM 2475 N N . GLY B 1 67 ? 8.453 3.029 7.562 1 92.88 67 GLY B N 1
ATOM 2476 C CA . GLY B 1 67 ? 7.914 4.379 7.523 1 92.88 67 GLY B CA 1
ATOM 2477 C C . GLY B 1 67 ? 6.992 4.617 6.34 1 92.88 67 GLY B C 1
ATOM 2478 O O . GLY B 1 67 ? 6.746 3.709 5.547 1 92.88 67 GLY B O 1
ATOM 2479 N N . LEU B 1 68 ? 6.504 5.844 6.121 1 92.12 68 LEU B N 1
ATOM 2480 C CA . LEU B 1 68 ? 5.457 6.207 5.172 1 92.12 68 LEU B CA 1
ATOM 2481 C C . LEU B 1 68 ? 6.027 6.352 3.766 1 92.12 68 LEU B C 1
ATOM 2483 O O . LEU B 1 68 ? 5.285 6.289 2.783 1 92.12 68 LEU B O 1
ATOM 2487 N N . ARG B 1 69 ? 7.324 6.559 3.723 1 92.31 69 ARG B N 1
ATOM 2488 C CA . ARG B 1 69 ? 7.918 6.73 2.398 1 92.31 69 ARG B CA 1
ATOM 2489 C C . ARG B 1 69 ? 7.746 5.473 1.556 1 92.31 69 ARG B C 1
ATOM 2491 O O . ARG B 1 69 ? 7.57 5.551 0.339 1 92.31 69 ARG B O 1
ATOM 2498 N N . SER B 1 70 ? 7.855 4.34 2.195 1 89.31 70 SER B N 1
ATOM 2499 C CA . SER B 1 70 ? 7.629 3.086 1.484 1 89.31 70 SER B CA 1
ATOM 2500 C C . SER B 1 70 ? 6.219 3.023 0.907 1 89.31 70 SER B C 1
ATOM 2502 O O . SER B 1 70 ? 6.023 2.551 -0.215 1 89.31 70 SER B O 1
ATOM 2504 N N . TRP B 1 71 ? 5.32 3.527 1.63 1 87 71 TRP B N 1
ATOM 2505 C CA . TRP B 1 71 ? 3.936 3.596 1.175 1 87 71 TRP B CA 1
ATOM 2506 C C . TRP B 1 71 ? 3.805 4.52 -0.031 1 87 71 TRP B C 1
ATOM 2508 O O . TRP B 1 71 ? 3.135 4.184 -1.011 1 87 71 TRP B O 1
ATOM 2518 N N . GLU B 1 72 ? 4.398 5.613 0.013 1 90.19 72 GLU B N 1
ATOM 2519 C CA . GLU B 1 72 ? 4.367 6.578 -1.082 1 90.19 72 GLU B CA 1
ATOM 2520 C C . GLU B 1 72 ? 4.91 5.969 -2.371 1 90.19 72 GLU B C 1
ATOM 2522 O O . GLU B 1 72 ? 4.316 6.129 -3.439 1 90.19 72 GLU B O 1
ATOM 2527 N N . ILE B 1 73 ? 6.008 5.273 -2.221 1 91 73 ILE B N 1
ATOM 2528 C CA . ILE B 1 73 ? 6.625 4.641 -3.383 1 91 73 ILE B CA 1
ATOM 2529 C C . ILE B 1 73 ? 5.738 3.502 -3.879 1 91 73 ILE B C 1
ATOM 2531 O O . ILE B 1 73 ? 5.488 3.379 -5.082 1 91 73 ILE B O 1
ATOM 2535 N N . ALA B 1 74 ? 5.289 2.738 -2.977 1 89.94 74 ALA B N 1
ATOM 2536 C CA . ALA B 1 74 ? 4.453 1.59 -3.318 1 89.94 74 ALA B CA 1
ATOM 2537 C C . ALA B 1 74 ? 3.193 2.029 -4.059 1 89.94 74 ALA B C 1
ATOM 2539 O O . ALA B 1 74 ? 2.697 1.315 -4.934 1 89.94 74 ALA B O 1
ATOM 2540 N N . ALA B 1 75 ? 2.672 3.18 -3.729 1 87.56 75 ALA B N 1
ATOM 2541 C CA . ALA B 1 75 ? 1.452 3.713 -4.332 1 87.56 75 ALA B CA 1
ATOM 2542 C C . ALA B 1 75 ? 1.636 3.941 -5.828 1 87.56 75 ALA B C 1
ATOM 2544 O O . ALA B 1 75 ? 0.657 4.09 -6.562 1 87.56 75 ALA B O 1
ATOM 2545 N N . LEU B 1 76 ? 2.838 3.975 -6.285 1 88.69 76 LEU B N 1
ATOM 2546 C CA . LEU B 1 76 ? 3.129 4.242 -7.691 1 88.69 76 LEU B CA 1
ATOM 2547 C C . LEU B 1 76 ? 3.189 2.947 -8.492 1 88.69 76 LEU B C 1
ATOM 2549 O O . LEU B 1 76 ? 3.279 2.975 -9.719 1 88.69 76 LEU B O 1
ATOM 2553 N N . ALA B 1 77 ? 3.15 1.823 -7.801 1 87.75 77 ALA B N 1
ATOM 2554 C CA . ALA B 1 77 ? 3.25 0.537 -8.484 1 87.75 77 ALA B CA 1
ATOM 2555 C C . ALA B 1 77 ? 1.967 0.221 -9.25 1 87.75 77 ALA B C 1
ATOM 2557 O O . ALA B 1 77 ? 0.891 0.125 -8.648 1 87.75 77 ALA B O 1
ATOM 2558 N N . PRO B 1 78 ? 2.053 -0.008 -10.5 1 79.94 78 PRO B N 1
ATOM 2559 C CA . PRO B 1 78 ? 0.838 -0.286 -11.273 1 79.94 78 PRO B CA 1
ATOM 2560 C C . PRO B 1 78 ? 0.158 -1.587 -10.852 1 79.94 78 PRO B C 1
ATOM 2562 O O . PRO B 1 78 ? -1.072 -1.676 -10.867 1 79.94 78 PRO B O 1
ATOM 2565 N N . ARG B 1 79 ? 0.827 -2.574 -10.469 1 82.56 79 ARG B N 1
ATOM 2566 C CA . ARG B 1 79 ? 0.272 -3.865 -10.07 1 82.56 79 ARG B CA 1
ATOM 2567 C C . ARG B 1 79 ? -0.069 -3.883 -8.586 1 82.56 79 ARG B C 1
ATOM 2569 O O . ARG B 1 79 ? -0.362 -4.941 -8.023 1 82.56 79 ARG B O 1
ATOM 2576 N N . GLY B 1 80 ? -0.085 -2.719 -8.039 1 79.25 80 GLY B N 1
ATOM 2577 C CA . GLY B 1 80 ? -0.446 -2.555 -6.641 1 79.25 80 GLY B CA 1
ATOM 2578 C C . GLY B 1 80 ? -1.712 -1.742 -6.441 1 79.25 80 GLY B C 1
ATOM 2579 O O . GLY B 1 80 ? -2.816 -2.238 -6.676 1 79.25 80 GLY B O 1
ATOM 2580 N N . LEU B 1 81 ? -1.496 -0.486 -6.211 1 71.75 81 LEU B N 1
ATOM 2581 C CA . LEU B 1 81 ? -2.578 0.383 -5.762 1 71.75 81 LEU B CA 1
ATOM 2582 C C . LEU B 1 81 ? -3.594 0.608 -6.879 1 71.75 81 LEU B C 1
ATOM 2584 O O . LEU B 1 81 ? -4.801 0.623 -6.629 1 71.75 81 LEU B O 1
ATOM 2588 N N . ALA B 1 82 ? -3.094 0.778 -8.109 1 75 82 ALA B N 1
ATOM 2589 C CA . ALA B 1 82 ? -4.027 1.009 -9.211 1 75 82 ALA B CA 1
ATOM 2590 C C . ALA B 1 82 ? -4.961 -0.183 -9.398 1 75 82 ALA B C 1
ATOM 2592 O O . ALA B 1 82 ? -6.168 -0.011 -9.578 1 75 82 ALA B O 1
ATOM 2593 N N . LEU B 1 83 ? -4.469 -1.332 -9.359 1 86 83 LEU B N 1
ATOM 2594 C CA . LEU B 1 83 ? -5.262 -2.549 -9.492 1 86 83 LEU B CA 1
ATOM 2595 C C . LEU B 1 83 ? -6.195 -2.721 -8.297 1 86 83 LEU B C 1
ATOM 2597 O O . LEU B 1 83 ? -7.367 -3.076 -8.469 1 86 83 LEU B O 1
ATOM 2601 N N . ARG B 1 84 ? -5.73 -2.43 -7.172 1 84.69 84 ARG B N 1
ATOM 2602 C CA . ARG B 1 84 ? -6.535 -2.541 -5.961 1 84.69 84 ARG B CA 1
ATOM 2603 C C . ARG B 1 84 ? -7.746 -1.619 -6.02 1 84.69 84 ARG B C 1
ATOM 2605 O O . ARG B 1 84 ? -8.859 -2.023 -5.668 1 84.69 84 ARG B O 1
ATOM 2612 N N . GLN B 1 85 ? -7.539 -0.422 -6.41 1 78 85 GLN B N 1
ATOM 2613 C CA . GLN B 1 85 ? -8.609 0.566 -6.465 1 78 85 GLN B CA 1
ATOM 2614 C C . GLN B 1 85 ? -9.703 0.133 -7.434 1 78 85 GLN B C 1
ATOM 2616 O O . GLN B 1 85 ? -10.891 0.272 -7.137 1 78 85 GLN B O 1
ATOM 2621 N N . VAL B 1 86 ? -9.312 -0.434 -8.516 1 83.25 86 VAL B N 1
ATOM 2622 C CA . VAL B 1 86 ? -10.258 -0.897 -9.523 1 83.25 86 VAL B CA 1
ATOM 2623 C C . VAL B 1 86 ? -11 -2.125 -9 1 83.25 86 VAL B C 1
ATOM 2625 O O . VAL B 1 86 ? -12.203 -2.289 -9.25 1 83.25 86 VAL B O 1
ATOM 2628 N N . ALA B 1 87 ? -10.336 -2.91 -8.273 1 90.62 87 ALA B N 1
ATOM 2629 C CA . ALA B 1 87 ? -10.859 -4.215 -7.879 1 90.62 87 ALA B CA 1
ATOM 2630 C C . ALA B 1 87 ? -11.727 -4.098 -6.629 1 90.62 87 ALA B C 1
ATOM 2632 O O . ALA B 1 87 ? -12.57 -4.961 -6.371 1 90.62 87 ALA B O 1
ATOM 2633 N N . TRP B 1 88 ? -11.594 -3.109 -5.934 1 82.75 88 TRP B N 1
ATOM 2634 C CA . TRP B 1 88 ? -12.094 -3.018 -4.562 1 82.75 88 TRP B CA 1
ATOM 2635 C C . TRP B 1 88 ? -13.602 -3.211 -4.52 1 82.75 88 TRP B C 1
ATOM 2637 O O . TRP B 1 88 ? -14.109 -4.004 -3.727 1 82.75 88 TRP B O 1
ATOM 2647 N N . PRO B 1 89 ? -14.398 -2.488 -5.336 1 83 89 PRO B N 1
ATOM 2648 C CA . PRO B 1 89 ? -15.852 -2.67 -5.258 1 83 89 PRO B CA 1
ATOM 2649 C C . PRO B 1 89 ? -16.281 -4.117 -5.5 1 83 89 PRO B C 1
ATOM 2651 O O . PRO B 1 89 ? -17.234 -4.594 -4.879 1 83 89 PRO B O 1
ATOM 2654 N N . TYR B 1 90 ? -15.578 -4.777 -6.305 1 92 90 TYR B N 1
ATOM 2655 C CA . TYR B 1 90 ? -15.906 -6.16 -6.621 1 92 90 TYR B CA 1
ATOM 2656 C C . TYR B 1 90 ? -15.484 -7.094 -5.492 1 92 90 TYR B C 1
ATOM 2658 O O . TYR B 1 90 ? -16.156 -8.094 -5.223 1 92 90 TYR B O 1
ATOM 2666 N N . LEU B 1 91 ? -14.375 -6.766 -4.883 1 91.94 91 LEU B N 1
ATOM 2667 C CA . LEU B 1 91 ? -13.953 -7.52 -3.705 1 91.94 91 LEU B CA 1
ATOM 2668 C C . LEU B 1 91 ? -14.953 -7.352 -2.564 1 91.94 91 LEU B C 1
ATOM 2670 O O . LEU B 1 91 ? -15.281 -8.32 -1.879 1 91.94 91 LEU B O 1
ATOM 2674 N N . GLU B 1 92 ? -15.398 -6.223 -2.381 1 83.94 92 GLU B N 1
ATOM 2675 C CA . GLU B 1 92 ? -16.406 -5.938 -1.359 1 83.94 92 GLU B CA 1
ATOM 2676 C C . GLU B 1 92 ? -17.703 -6.695 -1.63 1 83.94 92 GLU B C 1
ATOM 2678 O O . GLU B 1 92 ? -18.281 -7.277 -0.714 1 83.94 92 GLU B O 1
ATOM 2683 N N . ASP B 1 93 ? -18.172 -6.625 -2.898 1 89.81 93 ASP B N 1
ATOM 2684 C CA . ASP B 1 93 ? -19.359 -7.371 -3.283 1 89.81 93 ASP B CA 1
ATOM 2685 C C . ASP B 1 93 ? -19.203 -8.859 -2.979 1 89.81 93 ASP B C 1
ATOM 2687 O O . ASP B 1 93 ? -20.125 -9.492 -2.463 1 89.81 93 ASP B O 1
ATOM 2691 N N . LEU B 1 94 ? -18.062 -9.359 -3.326 1 93.94 94 LEU B N 1
ATOM 2692 C CA . LEU B 1 94 ? -17.781 -10.773 -3.088 1 93.94 94 LEU B CA 1
ATOM 2693 C C . LEU B 1 94 ? -17.812 -11.086 -1.597 1 93.94 94 LEU B C 1
ATOM 2695 O O . LEU B 1 94 ? -18.375 -12.102 -1.186 1 93.94 94 LEU B O 1
ATOM 2699 N N . TYR B 1 95 ? -17.234 -10.25 -0.81 1 89.94 95 TYR B N 1
ATOM 2700 C CA . TYR B 1 95 ? -17.281 -10.398 0.64 1 89.94 95 TYR B CA 1
ATOM 2701 C C . TYR B 1 95 ? -18.719 -10.383 1.154 1 89.94 95 TYR B C 1
ATOM 2703 O O . TYR B 1 95 ? -19.109 -11.234 1.953 1 89.94 95 TYR B O 1
ATOM 2711 N N . GLU B 1 96 ? -19.469 -9.453 0.681 1 86.44 96 GLU B N 1
ATOM 2712 C CA . GLU B 1 96 ? -20.844 -9.312 1.127 1 86.44 96 GLU B CA 1
ATOM 2713 C C . GLU B 1 96 ? -21.688 -10.539 0.752 1 86.44 96 GLU B C 1
ATOM 2715 O O . GLU B 1 96 ? -22.578 -10.938 1.497 1 86.44 96 GLU B O 1
ATOM 2720 N N . ALA B 1 97 ? -21.406 -11.055 -0.385 1 90.38 97 ALA B N 1
ATOM 2721 C CA . ALA B 1 97 ? -22.156 -12.203 -0.878 1 90.38 97 ALA B CA 1
ATOM 2722 C C . ALA B 1 97 ? -21.766 -13.477 -0.122 1 90.38 97 ALA B C 1
ATOM 2724 O O . ALA B 1 97 ? -22.547 -14.422 -0.049 1 90.38 97 ALA B O 1
ATOM 2725 N N . THR B 1 98 ? -20.531 -13.492 0.412 1 89.88 98 THR B N 1
ATOM 2726 C CA . THR B 1 98 ? -20.047 -14.758 0.951 1 89.88 98 THR B CA 1
ATOM 2727 C C . THR B 1 98 ? -19.75 -14.633 2.439 1 89.88 98 THR B C 1
ATOM 2729 O O . THR B 1 98 ? -19.75 -15.625 3.168 1 89.88 98 THR B O 1
ATOM 2732 N N . HIS B 1 99 ? -19.312 -13.398 2.85 1 88 99 HIS B N 1
ATOM 2733 C CA . HIS B 1 99 ? -18.844 -13.094 4.195 1 88 99 HIS B CA 1
ATOM 2734 C C . HIS B 1 99 ? -17.641 -13.961 4.566 1 88 99 HIS B C 1
ATOM 2736 O O . HIS B 1 99 ? -17.516 -14.383 5.719 1 88 99 HIS B O 1
ATOM 2742 N N . GLU B 1 100 ? -16.906 -14.305 3.561 1 89.5 100 GLU B N 1
ATOM 2743 C CA . GLU B 1 100 ? -15.664 -15.07 3.707 1 89.5 100 GLU B CA 1
ATOM 2744 C C . GLU B 1 100 ? -14.445 -14.188 3.441 1 89.5 100 GLU B C 1
ATOM 2746 O O . GLU B 1 100 ? -14.586 -13.031 3.055 1 89.5 100 GLU B O 1
ATOM 2751 N N . ASN B 1 101 ? -13.25 -14.758 3.68 1 89.69 101 ASN B N 1
ATOM 2752 C CA . ASN B 1 101 ? -12.016 -14.047 3.369 1 89.69 101 ASN B CA 1
ATOM 2753 C C . ASN B 1 101 ? -11.828 -13.875 1.865 1 89.69 101 ASN B C 1
ATOM 2755 O O . ASN B 1 101 ? -11.836 -14.859 1.119 1 89.69 101 ASN B O 1
ATOM 2759 N N . VAL B 1 102 ? -11.703 -12.641 1.46 1 92.88 102 VAL B N 1
ATOM 2760 C CA . VAL B 1 102 ? -11.508 -12.328 0.049 1 92.88 102 VAL B CA 1
ATOM 2761 C C . VAL B 1 102 ? -10.094 -11.797 -0.17 1 92.88 102 VAL B C 1
ATOM 2763 O O . VAL B 1 102 ? -9.602 -10.977 0.612 1 92.88 102 VAL B O 1
ATOM 2766 N N . GLN B 1 103 ? -9.484 -12.281 -1.253 1 94 103 GLN B N 1
ATOM 2767 C CA . GLN B 1 103 ? -8.102 -11.914 -1.507 1 94 103 GLN B CA 1
ATOM 2768 C C . GLN B 1 103 ? -7.883 -11.562 -2.977 1 94 103 GLN B C 1
ATOM 2770 O O . GLN B 1 103 ? -8.602 -12.047 -3.85 1 94 103 GLN B O 1
ATOM 2775 N N . LEU B 1 104 ? -6.926 -10.719 -3.232 1 95.25 104 LEU B N 1
ATOM 2776 C CA . LEU B 1 104 ? -6.43 -10.352 -4.555 1 95.25 104 LEU B CA 1
ATOM 2777 C C . LEU B 1 104 ? -4.91 -10.469 -4.617 1 95.25 104 LEU B C 1
ATOM 2779 O O . LEU B 1 104 ? -4.211 -9.984 -3.723 1 95.25 104 LEU B O 1
ATOM 2783 N N . ALA B 1 105 ? -4.453 -11.125 -5.66 1 96.62 105 ALA B N 1
ATOM 2784 C CA . ALA B 1 105 ? -3.014 -11.336 -5.746 1 96.62 105 ALA B CA 1
ATOM 2785 C C . ALA B 1 105 ? -2.525 -11.203 -7.188 1 96.62 105 ALA B C 1
ATOM 2787 O O . ALA B 1 105 ? -3.312 -11.328 -8.133 1 96.62 105 ALA B O 1
ATOM 2788 N N . VAL B 1 106 ? -1.272 -10.883 -7.293 1 96.19 106 VAL B N 1
ATOM 2789 C CA . VAL B 1 106 ? -0.595 -10.82 -8.586 1 96.19 106 VAL B CA 1
ATOM 2790 C C . VAL B 1 106 ? 0.618 -11.75 -8.578 1 96.19 106 VAL B C 1
ATOM 2792 O O . VAL B 1 106 ? 1.048 -12.211 -7.516 1 96.19 106 VAL B O 1
ATOM 2795 N N . ARG B 1 107 ? 1.094 -12.016 -9.758 1 95.75 107 ARG B N 1
ATOM 2796 C CA . ARG B 1 107 ? 2.246 -12.898 -9.883 1 95.75 107 ARG B CA 1
ATOM 2797 C C . ARG B 1 107 ? 3.545 -12.102 -9.945 1 95.75 107 ARG B C 1
ATOM 2799 O O . ARG B 1 107 ? 3.615 -11.07 -10.617 1 95.75 107 ARG B O 1
ATOM 2806 N N . ASP B 1 108 ? 4.492 -12.57 -9.281 1 93.19 108 ASP B N 1
ATOM 2807 C CA . ASP B 1 108 ? 5.883 -12.141 -9.398 1 93.19 108 ASP B CA 1
ATOM 2808 C C . ASP B 1 108 ? 6.82 -13.344 -9.477 1 93.19 108 ASP B C 1
ATOM 2810 O O . ASP B 1 108 ? 7.156 -13.945 -8.445 1 93.19 108 ASP B O 1
ATOM 2814 N N . GLY B 1 109 ? 7.254 -13.562 -10.727 1 91.31 109 GLY B N 1
ATOM 2815 C CA . GLY B 1 109 ? 8.016 -14.781 -10.93 1 91.31 109 GLY B CA 1
ATOM 2816 C C . GLY B 1 109 ? 7.25 -16.031 -10.547 1 91.31 109 GLY B C 1
ATOM 2817 O O . GLY B 1 109 ? 6.137 -16.25 -11.031 1 91.31 109 GLY B O 1
ATOM 2818 N N . GLY B 1 110 ? 7.824 -16.828 -9.641 1 95.19 110 GLY B N 1
ATOM 2819 C CA . GLY B 1 110 ? 7.238 -18.094 -9.227 1 95.19 110 GLY B CA 1
ATOM 2820 C C . GLY B 1 110 ? 6.371 -17.984 -7.992 1 95.19 110 GLY B C 1
ATOM 2821 O O . GLY B 1 110 ? 6 -18.984 -7.395 1 95.19 110 GLY B O 1
ATOM 2822 N N . GLU B 1 111 ? 6.051 -16.719 -7.621 1 95.81 111 GLU B N 1
ATOM 2823 C CA . GLU B 1 111 ? 5.277 -16.516 -6.398 1 95.81 111 GLU B CA 1
ATOM 2824 C C . GLU B 1 111 ? 4.086 -15.602 -6.645 1 95.81 111 GLU B C 1
ATOM 2826 O O . GLU B 1 111 ? 4.031 -14.906 -7.66 1 95.81 111 GLU B O 1
ATOM 2831 N N . VAL B 1 112 ? 3.119 -15.734 -5.723 1 95.62 112 VAL B N 1
ATOM 2832 C CA . VAL B 1 112 ? 2.047 -14.742 -5.66 1 95.62 112 VAL B CA 1
ATOM 2833 C C . VAL B 1 112 ? 2.395 -13.664 -4.637 1 95.62 112 VAL B C 1
ATOM 2835 O O . VAL B 1 112 ? 3.047 -13.945 -3.627 1 95.62 112 VAL B O 1
ATOM 2838 N N . VAL B 1 113 ? 2.074 -12.477 -4.914 1 93.56 113 VAL B N 1
ATOM 2839 C CA . VAL B 1 113 ? 2.092 -11.367 -3.961 1 93.56 113 VAL B CA 1
ATOM 2840 C C . VAL B 1 113 ? 0.666 -10.891 -3.699 1 93.56 113 VAL B C 1
ATOM 2842 O O . VAL B 1 113 ? -0.026 -10.445 -4.621 1 93.56 113 VAL B O 1
ATOM 2845 N N . TYR B 1 114 ? 0.266 -10.977 -2.438 1 92.38 114 TYR B N 1
ATOM 2846 C CA . TYR B 1 114 ? -1.08 -10.539 -2.086 1 92.38 114 TYR B CA 1
ATOM 2847 C C . TYR B 1 114 ? -1.148 -9.023 -1.979 1 92.38 114 TYR B C 1
ATOM 2849 O O . TYR B 1 114 ? -0.378 -8.406 -1.234 1 92.38 114 TYR B O 1
ATOM 2857 N N . ILE B 1 115 ? -2.096 -8.422 -2.703 1 90.19 115 ILE B N 1
ATOM 2858 C CA . ILE B 1 115 ? -2.146 -6.969 -2.738 1 90.19 115 ILE B CA 1
ATOM 2859 C C . ILE B 1 115 ? -3.381 -6.477 -1.986 1 90.19 115 ILE B C 1
ATOM 2861 O O . ILE B 1 115 ? -3.486 -5.293 -1.658 1 90.19 115 ILE B O 1
ATOM 2865 N N . GLU B 1 116 ? -4.344 -7.379 -1.729 1 86.94 116 GLU B N 1
ATOM 2866 C CA . GLU B 1 116 ? -5.504 -7.031 -0.917 1 86.94 116 GLU B CA 1
ATOM 2867 C C . GLU B 1 116 ? -6.02 -8.242 -0.141 1 86.94 116 GLU B C 1
ATOM 2869 O O . GLU B 1 116 ? -5.895 -9.383 -0.601 1 86.94 116 GLU B O 1
ATOM 2874 N N . TRP B 1 117 ? -6.508 -7.93 0.994 1 83.25 117 TRP B N 1
ATOM 2875 C CA . TRP B 1 117 ? -7.117 -8.945 1.841 1 83.25 117 TRP B CA 1
ATOM 2876 C C . TRP B 1 117 ? -8.273 -8.367 2.648 1 83.25 117 TRP B C 1
ATOM 2878 O O . TRP B 1 117 ? -8.102 -7.383 3.371 1 83.25 117 TRP B O 1
ATOM 2888 N N . LEU B 1 118 ? -9.453 -8.883 2.432 1 80.12 118 LEU B N 1
ATOM 2889 C CA . LEU B 1 118 ? -10.625 -8.586 3.25 1 80.12 118 LEU B CA 1
ATOM 2890 C C . LEU B 1 118 ? -10.953 -9.758 4.172 1 80.12 118 LEU B C 1
ATOM 2892 O O . LEU B 1 118 ? -11.359 -10.82 3.705 1 80.12 118 LEU B O 1
ATOM 2896 N N . ALA B 1 119 ? -10.711 -9.492 5.445 1 77.19 119 ALA B N 1
ATOM 2897 C CA . ALA B 1 119 ? -10.867 -10.57 6.414 1 77.19 119 ALA B CA 1
ATOM 2898 C C . ALA B 1 119 ? -12.305 -10.641 6.934 1 77.19 119 ALA B C 1
ATOM 2900 O O . ALA B 1 119 ? -12.914 -9.609 7.223 1 77.19 119 ALA B O 1
ATOM 2901 N N . ALA B 1 120 ? -12.758 -11.859 6.855 1 71.56 120 ALA B N 1
ATOM 2902 C CA . ALA B 1 120 ? -14.008 -12.094 7.57 1 71.56 120 ALA B CA 1
ATOM 2903 C C . ALA B 1 120 ? -13.812 -11.977 9.078 1 71.56 120 ALA B C 1
ATOM 2905 O O . ALA B 1 120 ? -12.719 -12.234 9.594 1 71.56 120 ALA B O 1
ATOM 2906 N N . ARG B 1 121 ? -14.734 -11.375 9.758 1 61.78 121 ARG B N 1
ATOM 2907 C CA . ARG B 1 121 ? -14.695 -11.188 11.203 1 61.78 121 ARG B CA 1
ATOM 2908 C C . ARG B 1 121 ? -14.352 -12.492 11.914 1 61.78 121 ARG B C 1
ATOM 2910 O O . ARG B 1 121 ? -13.672 -12.477 12.945 1 61.78 121 ARG B O 1
ATOM 2917 N N . SER B 1 122 ? -14.812 -13.508 11.289 1 56.88 122 SER B N 1
ATOM 2918 C CA . SER B 1 122 ? -14.656 -14.805 11.93 1 56.88 122 SER B CA 1
ATOM 2919 C C . SER B 1 122 ? -13.336 -15.461 11.539 1 56.88 122 SER B C 1
ATOM 2921 O O . SER B 1 122 ? -13.008 -16.547 12.023 1 56.88 122 SER B O 1
ATOM 2923 N N . SER B 1 123 ? -12.633 -14.812 10.68 1 57.28 123 SER B N 1
ATOM 2924 C CA . SER B 1 123 ? -11.531 -15.492 10 1 57.28 123 SER B CA 1
ATOM 2925 C C . SER B 1 123 ? -10.281 -15.516 10.867 1 57.28 123 SER B C 1
ATOM 2927 O O . SER B 1 123 ? -9.164 -15.32 10.375 1 57.28 123 SER B O 1
ATOM 2929 N N . ILE B 1 124 ? -10.477 -15.984 12.047 1 47.47 124 ILE B N 1
ATOM 2930 C CA . ILE B 1 124 ? -9.328 -16.297 12.891 1 47.47 124 ILE B CA 1
ATOM 2931 C C . ILE B 1 124 ? -8.422 -17.297 12.188 1 47.47 124 ILE B C 1
ATOM 2933 O O . ILE B 1 124 ? -8.883 -18.344 11.719 1 47.47 124 ILE B O 1
ATOM 2937 N N . GLY B 1 125 ? -7.273 -16.969 11.82 1 50.62 125 GLY B N 1
ATOM 2938 C CA . GLY B 1 125 ? -6.305 -17.969 11.414 1 50.62 125 GLY B CA 1
ATOM 2939 C C . GLY B 1 125 ? -5.855 -17.812 9.977 1 50.62 125 GLY B C 1
ATOM 2940 O O . GLY B 1 125 ? -4.957 -18.531 9.516 1 50.62 125 GLY B O 1
ATOM 2941 N N . VAL B 1 126 ? -6.695 -17.172 9.219 1 56.72 126 VAL B N 1
ATOM 2942 C CA . VAL B 1 126 ? -6.211 -17.141 7.844 1 56.72 126 VAL B CA 1
ATOM 2943 C C . VAL B 1 126 ? -4.988 -16.234 7.75 1 56.72 126 VAL B C 1
ATOM 2945 O O . VAL B 1 126 ? -5.035 -15.078 8.188 1 56.72 126 VAL B O 1
ATOM 2948 N N . HIS B 1 127 ? -3.811 -16.938 7.551 1 59.34 127 HIS B N 1
ATOM 2949 C CA . HIS B 1 127 ? -2.463 -16.391 7.629 1 59.34 127 HIS B CA 1
ATOM 2950 C C . HIS B 1 127 ? -2.168 -15.484 6.441 1 59.34 127 HIS B C 1
ATOM 2952 O O . HIS B 1 127 ? -1.024 -15.07 6.238 1 59.34 127 HIS B O 1
ATOM 2958 N N . ILE B 1 128 ? -3.057 -14.93 5.746 1 63.78 128 ILE B N 1
ATOM 2959 C CA . ILE B 1 128 ? -2.582 -14.125 4.625 1 63.78 128 ILE B CA 1
ATOM 2960 C C . ILE B 1 128 ? -2.695 -12.641 4.965 1 63.78 128 ILE B C 1
ATOM 2962 O O . ILE B 1 128 ? -3.684 -12.211 5.566 1 63.78 128 ILE B O 1
ATOM 2966 N N . ARG B 1 129 ? -1.531 -12.078 4.797 1 77 129 ARG B N 1
ATOM 2967 C CA . ARG B 1 129 ? -1.471 -10.633 5.004 1 77 129 ARG B CA 1
ATOM 2968 C C . ARG B 1 129 ? -1.087 -9.914 3.717 1 77 129 ARG B C 1
ATOM 2970 O O . ARG B 1 129 ? -0.443 -10.492 2.84 1 77 129 ARG B O 1
ATOM 2977 N N . VAL B 1 130 ? -1.573 -8.82 3.533 1 84.38 130 VAL B N 1
ATOM 2978 C CA . VAL B 1 130 ? -1.181 -8.008 2.387 1 84.38 130 VAL B CA 1
ATOM 2979 C C . VAL B 1 130 ? 0.342 -7.938 2.299 1 84.38 130 VAL B C 1
ATOM 2981 O O . VAL B 1 130 ? 1.021 -7.75 3.311 1 84.38 130 VAL B O 1
ATOM 2984 N N . GLY B 1 131 ? 0.86 -8.188 1.049 1 87.12 131 GLY B N 1
ATOM 2985 C CA . GLY B 1 131 ? 2.297 -8.188 0.825 1 87.12 131 GLY B CA 1
ATOM 2986 C C . GLY B 1 131 ? 2.924 -9.562 0.973 1 87.12 131 GLY B C 1
ATOM 2987 O O . GLY B 1 131 ? 4.07 -9.773 0.566 1 87.12 131 GLY B O 1
ATOM 2988 N N . ALA B 1 132 ? 2.236 -10.461 1.511 1 89.12 132 ALA B N 1
ATOM 2989 C CA . ALA B 1 132 ? 2.764 -11.805 1.701 1 89.12 132 ALA B CA 1
ATOM 2990 C C . ALA B 1 132 ? 3.029 -12.492 0.361 1 89.12 132 ALA B C 1
ATOM 2992 O O . ALA B 1 132 ? 2.361 -12.195 -0.633 1 89.12 132 ALA B O 1
ATOM 2993 N N . ARG B 1 133 ? 4 -13.414 0.399 1 92.19 133 ARG B N 1
ATOM 2994 C CA . ARG B 1 133 ? 4.352 -14.203 -0.778 1 92.19 133 ARG B CA 1
ATOM 2995 C C . ARG B 1 133 ? 4.137 -15.688 -0.523 1 92.19 133 ARG B C 1
ATOM 2997 O O . ARG B 1 133 ? 4.41 -16.188 0.574 1 92.19 133 ARG B O 1
ATOM 3004 N N . TRP B 1 134 ? 3.67 -16.344 -1.515 1 93.75 134 TRP B N 1
ATOM 3005 C CA . TRP B 1 134 ? 3.484 -17.797 -1.489 1 93.75 134 TRP B CA 1
ATOM 3006 C C . TRP B 1 134 ? 3.742 -18.406 -2.865 1 93.75 134 TRP B C 1
ATOM 3008 O O . TRP B 1 134 ? 3.629 -17.719 -3.885 1 93.75 134 TRP B O 1
ATOM 3018 N N . PRO B 1 135 ? 4.113 -19.656 -2.912 1 96.56 135 PRO B N 1
ATOM 3019 C CA . PRO B 1 135 ? 4.344 -20.281 -4.215 1 96.56 135 PRO B CA 1
ATOM 3020 C C . PRO B 1 135 ? 3.072 -20.391 -5.051 1 96.56 135 PRO B C 1
ATOM 3022 O O . PRO B 1 135 ? 1.986 -20.609 -4.508 1 96.56 135 PRO B O 1
ATOM 3025 N N . LEU B 1 136 ? 3.244 -20.375 -6.324 1 98.19 136 LEU B N 1
ATOM 3026 C CA . LEU B 1 136 ? 2.125 -20.406 -7.262 1 98.19 136 LEU B CA 1
ATOM 3027 C C . LEU B 1 136 ? 1.356 -21.719 -7.141 1 98.19 136 LEU B C 1
ATOM 3029 O O . LEU B 1 136 ? 0.125 -21.719 -7.086 1 98.19 136 LEU B O 1
ATOM 3033 N N . HIS B 1 137 ? 2.01 -22.812 -6.992 1 98.44 137 HIS B N 1
ATOM 3034 C CA . HIS B 1 137 ? 1.366 -24.109 -7.129 1 98.44 137 HIS B CA 1
ATOM 3035 C C . HIS B 1 137 ? 0.552 -24.453 -5.887 1 98.44 137 HIS B C 1
ATOM 3037 O O . HIS B 1 137 ? -0.279 -25.359 -5.918 1 98.44 137 HIS B O 1
ATOM 3043 N N . ALA B 1 138 ? 0.792 -23.703 -4.793 1 97.25 138 ALA B N 1
ATOM 3044 C CA . ALA B 1 138 ? 0.208 -24.125 -3.518 1 97.25 138 ALA B CA 1
ATOM 3045 C C . ALA B 1 138 ? -0.917 -23.172 -3.102 1 97.25 138 ALA B C 1
ATOM 3047 O O . ALA B 1 138 ? -1.46 -23.297 -2 1 97.25 138 ALA B O 1
ATOM 3048 N N . THR B 1 139 ? -1.274 -22.219 -3.867 1 96.75 139 THR B N 1
ATOM 3049 C CA . THR B 1 139 ? -2.338 -21.266 -3.557 1 96.75 139 THR B CA 1
ATOM 3050 C C . THR B 1 139 ? -3.371 -21.219 -4.68 1 96.75 139 THR B C 1
ATOM 3052 O O . THR B 1 139 ? -3.037 -21.438 -5.844 1 96.75 139 THR B O 1
ATOM 3055 N N . GLY B 1 140 ? -4.621 -20.984 -4.285 1 97.56 140 GLY B N 1
ATOM 3056 C CA . GLY B 1 140 ? -5.664 -20.859 -5.285 1 97.56 140 GLY B CA 1
ATOM 3057 C C . GLY B 1 140 ? -5.395 -19.781 -6.309 1 97.56 140 GLY B C 1
ATOM 3058 O O . GLY B 1 140 ? -5.461 -20.016 -7.516 1 97.56 140 GLY B O 1
ATOM 3059 N N . VAL B 1 141 ? -5.066 -18.625 -5.844 1 98.06 141 VAL B N 1
ATOM 3060 C CA . VAL B 1 141 ? -4.754 -17.516 -6.75 1 98.06 141 VAL B CA 1
ATOM 3061 C C . VAL B 1 141 ? -3.525 -17.875 -7.586 1 98.06 141 VAL B C 1
ATOM 3063 O O . VAL B 1 141 ? -3.449 -17.516 -8.766 1 98.06 141 VAL B O 1
ATOM 3066 N N . GLY B 1 142 ? -2.582 -18.578 -7.012 1 98.5 142 GLY B N 1
ATOM 3067 C CA . GLY B 1 142 ? -1.397 -19 -7.738 1 98.5 142 GLY B CA 1
ATOM 3068 C C . GLY B 1 142 ? -1.704 -19.969 -8.867 1 98.5 142 GLY B C 1
ATOM 3069 O O . GLY B 1 142 ? -1.16 -19.844 -9.961 1 98.5 142 GLY B O 1
ATOM 3070 N N . LEU B 1 143 ? -2.535 -20.922 -8.547 1 98.75 143 LEU B N 1
ATOM 3071 C CA . LEU B 1 143 ? -2.943 -21.875 -9.57 1 98.75 143 LEU B CA 1
ATOM 3072 C C . LEU B 1 143 ? -3.645 -21.156 -10.727 1 98.75 143 LEU B C 1
ATOM 3074 O O . LEU B 1 143 ? -3.396 -21.469 -11.891 1 98.75 143 LEU B O 1
ATOM 3078 N N . ALA B 1 144 ? -4.535 -20.203 -10.406 1 98.75 144 ALA B N 1
ATOM 3079 C CA . ALA B 1 144 ? -5.234 -19.438 -11.43 1 98.75 144 ALA B CA 1
ATOM 3080 C C . ALA B 1 144 ? -4.25 -18.672 -12.312 1 98.75 144 ALA B C 1
ATOM 3082 O O . ALA B 1 144 ? -4.395 -18.641 -13.531 1 98.75 144 ALA B O 1
ATOM 3083 N N . LEU B 1 145 ? -3.258 -18.109 -11.727 1 98.62 145 LEU B N 1
ATOM 3084 C CA . LEU B 1 145 ? -2.254 -17.328 -12.445 1 98.62 145 LEU B CA 1
ATOM 3085 C C . LEU B 1 145 ? -1.351 -18.234 -13.273 1 98.62 145 LEU B C 1
ATOM 3087 O O . LEU B 1 145 ? -1.086 -17.953 -14.445 1 98.62 145 LEU B O 1
ATOM 3091 N N . LEU B 1 146 ? -0.916 -19.297 -12.68 1 98.56 146 LEU B N 1
ATOM 3092 C CA . LEU B 1 146 ? -0.001 -20.219 -13.328 1 98.56 146 LEU B CA 1
ATOM 3093 C C . LEU B 1 146 ? -0.659 -20.875 -14.539 1 98.56 146 LEU B C 1
ATOM 3095 O O . LEU B 1 146 ? -0.017 -21.062 -15.578 1 98.56 146 LEU B O 1
ATOM 3099 N N . ALA B 1 147 ? -1.901 -21.219 -14.391 1 98.62 147 ALA B N 1
ATOM 3100 C CA . ALA B 1 147 ? -2.635 -21.906 -15.445 1 98.62 147 ALA B CA 1
ATOM 3101 C C . ALA B 1 147 ? -2.68 -21.078 -16.719 1 98.62 147 ALA B C 1
ATOM 3103 O O . ALA B 1 147 ? -2.803 -21.609 -17.828 1 98.62 147 ALA B O 1
ATOM 3104 N N . HIS B 1 148 ? -2.545 -19.797 -16.594 1 97.75 148 HIS B N 1
ATOM 3105 C CA . HIS B 1 148 ? -2.697 -18.906 -17.734 1 97.75 148 HIS B CA 1
ATOM 3106 C C . HIS B 1 148 ? -1.372 -18.25 -18.109 1 97.75 148 HIS B C 1
ATOM 3108 O O . HIS B 1 148 ? -1.345 -17.281 -18.875 1 97.75 148 HIS B O 1
ATOM 3114 N N . GLY B 1 149 ? -0.321 -18.703 -17.469 1 95.88 149 GLY B N 1
ATOM 3115 C CA . GLY B 1 149 ? 1.012 -18.25 -17.844 1 95.88 149 GLY B CA 1
ATOM 3116 C C . GLY B 1 149 ? 1.491 -18.812 -19.156 1 95.88 149 GLY B C 1
ATOM 3117 O O . GLY B 1 149 ? 0.856 -19.703 -19.719 1 95.88 149 GLY B O 1
ATOM 3118 N N . GLU B 1 150 ? 2.557 -18.297 -19.609 1 95.44 150 GLU B N 1
ATOM 3119 C CA . GLU B 1 150 ? 3.168 -18.812 -20.828 1 95.44 150 GLU B CA 1
ATOM 3120 C C . GLU B 1 150 ? 3.541 -20.281 -20.672 1 95.44 150 GLU B C 1
ATOM 3122 O O . GLU B 1 150 ? 3.99 -20.719 -19.609 1 95.44 150 GLU B O 1
ATOM 3127 N N . PRO B 1 151 ? 3.377 -21.016 -21.797 1 96.06 151 PRO B N 1
ATOM 3128 C CA . PRO B 1 151 ? 3.674 -22.453 -21.734 1 96.06 151 PRO B CA 1
ATOM 3129 C C . PRO B 1 151 ? 5.094 -22.734 -21.25 1 96.06 151 PRO B C 1
ATOM 3131 O O . PRO B 1 151 ? 5.309 -23.656 -20.469 1 96.06 151 PRO B O 1
ATOM 3134 N N . GLU B 1 152 ? 6.062 -21.969 -21.719 1 96.69 152 GLU B N 1
ATOM 3135 C CA . GLU B 1 152 ? 7.449 -22.172 -21.312 1 96.69 152 GLU B CA 1
ATOM 3136 C C . GLU B 1 152 ? 7.629 -21.953 -19.812 1 96.69 152 GLU B C 1
ATOM 3138 O O . GLU B 1 152 ? 8.359 -22.688 -19.141 1 96.69 152 GLU B O 1
ATOM 3143 N N . PHE B 1 153 ? 7.012 -20.984 -19.344 1 96.62 153 PHE B N 1
ATOM 3144 C CA . PHE B 1 153 ? 7.066 -20.703 -17.922 1 96.62 153 PHE B CA 1
ATOM 3145 C C . PHE B 1 153 ? 6.422 -21.828 -17.125 1 96.62 153 PHE B C 1
ATOM 3147 O O . PHE B 1 153 ? 6.973 -22.266 -16.109 1 96.62 153 PHE B O 1
ATOM 3154 N N . GLN B 1 154 ? 5.254 -22.266 -17.547 1 97.44 154 GLN B N 1
ATOM 3155 C CA . GLN B 1 154 ? 4.562 -23.344 -16.875 1 97.44 154 GLN B CA 1
ATOM 3156 C C . GLN B 1 154 ? 5.441 -24.594 -16.797 1 97.44 154 GLN B C 1
ATOM 3158 O O . GLN B 1 154 ? 5.531 -25.234 -15.75 1 97.44 154 GLN B O 1
ATOM 3163 N N . GLU B 1 155 ? 6.066 -24.922 -17.906 1 96.81 155 GLU B N 1
ATOM 3164 C CA . GLU B 1 155 ? 6.93 -26.094 -17.953 1 96.81 155 GLU B CA 1
ATOM 3165 C C . GLU B 1 155 ? 8.109 -25.953 -17 1 96.81 155 GLU B C 1
ATOM 3167 O O . GLU B 1 155 ? 8.422 -26.875 -16.234 1 96.81 155 GLU B O 1
ATOM 3172 N N . ALA B 1 156 ? 8.734 -24.766 -17.031 1 97 156 ALA B N 1
ATOM 3173 C CA . ALA B 1 156 ? 9.867 -24.516 -16.141 1 97 156 ALA B CA 1
ATOM 3174 C C . ALA B 1 156 ? 9.453 -24.609 -14.68 1 97 156 ALA B C 1
ATOM 3176 O O . ALA B 1 156 ? 10.188 -25.156 -13.859 1 97 156 ALA B O 1
ATOM 3177 N N . TYR B 1 157 ? 8.312 -24.047 -14.359 1 97.44 157 TYR B N 1
ATOM 3178 C CA . TYR B 1 157 ? 7.824 -24.062 -12.984 1 97.44 157 TYR B CA 1
ATOM 3179 C C . TYR B 1 157 ? 7.551 -25.5 -12.523 1 97.44 157 TYR B C 1
ATOM 3181 O O . TYR B 1 157 ? 7.957 -25.891 -11.43 1 97.44 157 TYR B O 1
ATOM 3189 N N . ARG B 1 158 ? 6.91 -26.234 -13.344 1 95.75 158 ARG B N 1
ATOM 3190 C CA . ARG B 1 158 ? 6.496 -27.594 -13.008 1 95.75 158 ARG B CA 1
ATOM 3191 C C . ARG B 1 158 ? 7.703 -28.5 -12.82 1 95.75 158 ARG B C 1
ATOM 3193 O O . ARG B 1 158 ? 7.66 -29.453 -12.023 1 95.75 158 ARG B O 1
ATOM 3200 N N . THR B 1 159 ? 8.711 -28.25 -13.578 1 93.88 159 THR B N 1
ATOM 3201 C CA . THR B 1 159 ? 9.875 -29.125 -13.555 1 93.88 159 THR B CA 1
ATOM 3202 C C . THR B 1 159 ? 10.867 -28.688 -12.477 1 93.88 159 THR B C 1
ATOM 3204 O O . THR B 1 159 ? 11.867 -29.375 -12.227 1 93.88 159 THR B O 1
ATOM 3207 N N . GLY B 1 160 ? 10.641 -27.5 -11.883 1 94.19 160 GLY B N 1
ATOM 3208 C CA . GLY B 1 160 ? 11.445 -27.047 -10.758 1 94.19 160 GLY B CA 1
ATOM 3209 C C . GLY B 1 160 ? 10.992 -27.625 -9.43 1 94.19 160 GLY B C 1
ATOM 3210 O O . GLY B 1 160 ? 10.07 -28.438 -9.383 1 94.19 160 GLY B O 1
ATOM 3211 N N . PRO B 1 161 ? 11.719 -27.234 -8.383 1 95.38 161 PRO B N 1
ATOM 3212 C CA . PRO B 1 161 ? 11.32 -27.688 -7.055 1 95.38 161 PRO B CA 1
ATOM 3213 C C . PRO B 1 161 ? 9.953 -27.172 -6.629 1 95.38 161 PRO B C 1
ATOM 3215 O O . PRO B 1 161 ? 9.648 -25.984 -6.832 1 95.38 161 PRO B O 1
ATOM 3218 N N . LEU B 1 162 ? 9.125 -28 -6.074 1 97.69 162 LEU B N 1
ATOM 3219 C CA . LEU B 1 162 ? 7.816 -27.656 -5.535 1 97.69 162 LEU B CA 1
ATOM 3220 C C . LEU B 1 162 ? 7.773 -27.891 -4.027 1 97.69 162 LEU B C 1
ATOM 3222 O O . LEU B 1 162 ? 7.82 -29.031 -3.562 1 97.69 162 LEU B O 1
ATOM 3226 N N . ALA B 1 163 ? 7.668 -26.781 -3.303 1 96.56 163 ALA B N 1
ATOM 3227 C CA . ALA B 1 163 ? 7.672 -26.844 -1.843 1 96.56 163 ALA B CA 1
ATOM 3228 C C . ALA B 1 163 ? 6.418 -27.547 -1.324 1 96.56 163 ALA B C 1
ATOM 3230 O O . ALA B 1 163 ? 5.328 -27.375 -1.872 1 96.56 163 ALA B O 1
ATOM 3231 N N . SER B 1 164 ? 6.582 -28.344 -0.227 1 97.94 164 SER B N 1
ATOM 3232 C CA . SER B 1 164 ? 5.473 -29.016 0.447 1 97.94 164 SER B CA 1
ATOM 3233 C C . SER B 1 164 ? 5.172 -28.359 1.791 1 97.94 164 SER B C 1
ATOM 3235 O O . SER B 1 164 ? 6.082 -28.109 2.584 1 97.94 164 SER B O 1
ATOM 3237 N N . PHE B 1 165 ? 3.848 -28.125 2.078 1 96.31 165 PHE B N 1
ATOM 3238 C CA . PHE B 1 165 ? 3.449 -27.453 3.316 1 96.31 165 PHE B CA 1
ATOM 3239 C C . PHE B 1 165 ? 2.551 -28.359 4.148 1 96.31 165 PHE B C 1
ATOM 3241 O O . PHE B 1 165 ? 2.543 -28.281 5.379 1 96.31 165 PHE B O 1
ATOM 3248 N N . THR B 1 166 ? 1.749 -29.156 3.498 1 97.12 166 THR B N 1
ATOM 3249 C CA . THR B 1 166 ? 0.868 -30.156 4.09 1 97.12 166 THR B CA 1
ATOM 3250 C C . THR B 1 166 ? 0.949 -31.484 3.316 1 97.12 166 THR B C 1
ATOM 3252 O O . THR B 1 166 ? 1.544 -31.531 2.238 1 97.12 166 THR B O 1
ATOM 3255 N N . PRO B 1 167 ? 0.385 -32.5 3.859 1 97.5 167 PRO B N 1
ATOM 3256 C CA . PRO B 1 167 ? 0.347 -33.75 3.111 1 97.5 167 PRO B CA 1
ATOM 3257 C C . PRO B 1 167 ? -0.462 -33.656 1.819 1 97.5 167 PRO B C 1
ATOM 3259 O O . PRO B 1 167 ? -0.409 -34.562 0.979 1 97.5 167 PRO B O 1
ATOM 3262 N N . TYR B 1 168 ? -1.17 -32.594 1.655 1 97.75 168 TYR B N 1
ATOM 3263 C CA . TYR B 1 168 ? -2.061 -32.438 0.509 1 97.75 168 TYR B CA 1
ATOM 3264 C C . TYR B 1 168 ? -1.436 -31.531 -0.55 1 97.75 168 TYR B C 1
ATOM 3266 O O . TYR B 1 168 ? -1.972 -31.391 -1.653 1 97.75 168 TYR B O 1
ATOM 3274 N N . THR B 1 169 ? -0.319 -30.938 -0.276 1 98.31 169 THR B N 1
ATOM 3275 C CA . THR B 1 169 ? 0.298 -30 -1.2 1 98.31 169 THR B CA 1
ATOM 3276 C C . THR B 1 169 ? 0.666 -30.688 -2.512 1 98.31 169 THR B C 1
ATOM 3278 O O . THR B 1 169 ? 1.211 -31.797 -2.508 1 98.31 169 THR B O 1
ATOM 3281 N N . ILE B 1 170 ? 0.306 -30.047 -3.598 1 98.06 170 ILE B N 1
ATOM 3282 C CA . ILE B 1 170 ? 0.649 -30.562 -4.914 1 98.06 170 ILE B CA 1
ATOM 3283 C C . ILE B 1 170 ? 2.156 -30.453 -5.137 1 98.06 170 ILE B C 1
ATOM 3285 O O . ILE B 1 170 ? 2.697 -29.359 -5.254 1 98.06 170 ILE B O 1
ATOM 3289 N N . THR B 1 171 ? 2.875 -31.578 -5.242 1 97.62 171 THR B N 1
ATOM 3290 C CA . THR B 1 171 ? 4.316 -31.562 -5.477 1 97.62 171 THR B CA 1
ATOM 3291 C C . THR B 1 171 ? 4.672 -32.438 -6.684 1 97.62 171 THR B C 1
ATOM 3293 O O . THR B 1 171 ? 5.84 -32.531 -7.059 1 97.62 171 THR B O 1
ATOM 3296 N N . ASP B 1 172 ? 3.688 -33.062 -7.246 1 97.19 172 ASP B N 1
ATOM 3297 C CA . ASP B 1 172 ? 3.85 -33.875 -8.445 1 97.19 172 ASP B CA 1
ATOM 3298 C C . ASP B 1 172 ? 3.584 -33.062 -9.711 1 97.19 172 ASP B C 1
ATOM 3300 O O . ASP B 1 172 ? 2.475 -32.562 -9.906 1 97.19 172 ASP B O 1
ATOM 3304 N N . PRO B 1 173 ? 4.59 -33.031 -10.555 1 97.19 173 PRO B N 1
ATOM 3305 C CA . PRO B 1 173 ? 4.441 -32.219 -11.758 1 97.19 173 PRO B CA 1
ATOM 3306 C C . PRO B 1 173 ? 3.305 -32.688 -12.664 1 97.19 173 PRO B C 1
ATOM 3308 O O . PRO B 1 173 ? 2.664 -31.875 -13.336 1 97.19 173 PRO B O 1
ATOM 3311 N N . VAL B 1 174 ? 3.045 -33.938 -12.75 1 97.31 174 VAL B N 1
ATOM 3312 C CA . VAL B 1 174 ? 1.97 -34.469 -13.586 1 97.31 174 VAL B CA 1
ATOM 3313 C C . V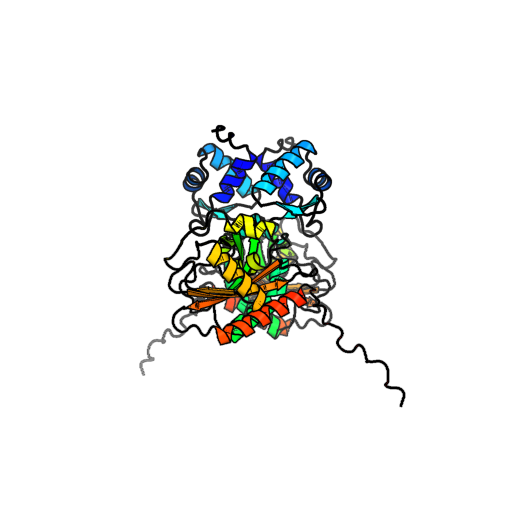AL B 1 174 ? 0.618 -34.031 -13.016 1 97.31 174 VAL B C 1
ATOM 3315 O O . VAL B 1 174 ? -0.272 -33.625 -13.758 1 97.31 174 VAL B O 1
ATOM 3318 N N . ARG B 1 175 ? 0.503 -34.188 -11.727 1 97.69 175 ARG B N 1
ATOM 3319 C CA . ARG B 1 175 ? -0.719 -33.719 -11.07 1 97.69 175 ARG B CA 1
ATOM 3320 C C . ARG B 1 175 ? -0.921 -32.219 -11.258 1 97.69 175 ARG B C 1
ATOM 3322 O O . ARG B 1 175 ? -2.037 -31.766 -11.523 1 97.69 175 ARG B O 1
ATOM 3329 N N . LEU B 1 176 ? 0.156 -31.469 -11.078 1 98.44 176 LEU B N 1
ATOM 3330 C CA . LEU B 1 176 ? 0.067 -30.016 -11.266 1 98.44 176 LEU B CA 1
ATOM 3331 C C . LEU B 1 176 ? -0.407 -29.688 -12.672 1 98.44 176 LEU B C 1
ATOM 3333 O O . LEU B 1 176 ? -1.255 -28.797 -12.859 1 98.44 176 LEU B O 1
ATOM 3337 N N . ARG B 1 177 ? 0.121 -30.375 -13.648 1 97.88 177 ARG B N 1
ATOM 3338 C CA . ARG B 1 177 ? -0.291 -30.156 -15.031 1 97.88 177 ARG B CA 1
ATOM 3339 C C . ARG B 1 177 ? -1.789 -30.391 -15.203 1 97.88 177 ARG B C 1
ATOM 3341 O O . ARG B 1 177 ? -2.471 -29.609 -15.867 1 97.88 177 ARG B O 1
ATOM 3348 N N . ARG B 1 178 ? -2.289 -31.422 -14.625 1 98.06 178 ARG B N 1
ATOM 3349 C CA . ARG B 1 178 ? -3.711 -31.75 -14.711 1 98.06 178 ARG B CA 1
ATOM 3350 C C . ARG B 1 178 ? -4.559 -30.672 -14.031 1 98.06 178 ARG B C 1
ATOM 3352 O O . ARG B 1 178 ? -5.59 -30.266 -14.562 1 98.06 178 ARG B O 1
ATOM 3359 N N . VAL B 1 179 ? -4.105 -30.266 -12.914 1 98.31 179 VAL B N 1
ATOM 3360 C CA . VAL B 1 179 ? -4.82 -29.234 -12.164 1 98.31 179 VAL B CA 1
ATOM 3361 C C . VAL B 1 179 ? -4.875 -27.938 -12.977 1 98.31 179 VAL B C 1
ATOM 3363 O O . VAL B 1 179 ? -5.93 -27.297 -13.062 1 98.31 179 VAL B O 1
ATOM 3366 N N . LEU B 1 180 ? -3.762 -27.547 -13.586 1 98.56 180 LEU B N 1
ATOM 3367 C CA . LEU B 1 180 ? -3.717 -26.328 -14.383 1 98.56 180 LEU B CA 1
ATOM 3368 C C . LEU B 1 180 ? -4.656 -26.422 -15.578 1 98.56 180 LEU B C 1
ATOM 3370 O O . LEU B 1 180 ? -5.32 -25.438 -15.93 1 98.56 180 LEU B O 1
ATOM 3374 N N . ALA B 1 181 ? -4.688 -27.562 -16.203 1 98.19 181 ALA B N 1
ATOM 3375 C CA . ALA B 1 181 ? -5.609 -27.781 -17.312 1 98.19 181 ALA B CA 1
ATOM 3376 C C . ALA B 1 181 ? -7.059 -27.625 -16.859 1 98.19 181 ALA B C 1
ATOM 3378 O O . ALA B 1 181 ? -7.879 -27.047 -17.562 1 98.19 181 ALA B O 1
ATOM 3379 N N . GLU B 1 182 ? -7.375 -28.172 -15.711 1 97.88 182 GLU B N 1
ATOM 3380 C CA . GLU B 1 182 ? -8.719 -28.062 -15.164 1 97.88 182 GLU B CA 1
ATOM 3381 C C . GLU B 1 182 ? -9.086 -26.609 -14.875 1 97.88 182 GLU B C 1
ATOM 3383 O O . GLU B 1 182 ? -10.219 -26.188 -15.094 1 97.88 182 GLU B O 1
ATOM 3388 N N . VAL B 1 183 ? -8.141 -25.828 -14.344 1 98.44 183 VAL B N 1
ATOM 3389 C CA . VAL B 1 183 ? -8.352 -24.406 -14.078 1 98.44 183 VAL B CA 1
ATOM 3390 C C . VAL B 1 183 ? -8.727 -23.688 -15.367 1 98.44 183 VAL B C 1
ATOM 3392 O O . VAL B 1 183 ? -9.648 -22.875 -15.391 1 98.44 183 VAL B O 1
ATOM 3395 N N . ARG B 1 184 ? -8.016 -23.984 -16.469 1 97.69 184 ARG B N 1
ATOM 3396 C CA . ARG B 1 184 ? -8.312 -23.359 -17.75 1 97.69 184 ARG B CA 1
ATOM 3397 C C . ARG B 1 184 ? -9.695 -23.75 -18.25 1 97.69 184 ARG B C 1
ATOM 3399 O O . ARG B 1 184 ? -10.438 -22.922 -18.766 1 97.69 184 ARG B O 1
ATOM 3406 N N . ARG B 1 185 ? -10.047 -24.953 -18.047 1 96.94 185 ARG B N 1
ATOM 3407 C CA . ARG B 1 185 ? -11.312 -25.484 -18.547 1 96.94 185 ARG B CA 1
ATOM 3408 C C . ARG B 1 185 ? -12.492 -24.891 -17.781 1 96.94 185 ARG B C 1
ATOM 3410 O O . ARG B 1 185 ? -13.5 -24.5 -18.375 1 96.94 185 ARG B O 1
ATOM 3417 N N . THR B 1 186 ? -12.375 -24.766 -16.469 1 96.38 186 THR B N 1
ATOM 3418 C CA . THR B 1 186 ? -13.492 -24.375 -15.625 1 96.38 186 THR B CA 1
ATOM 3419 C C . THR B 1 186 ? -13.484 -22.875 -15.383 1 96.38 186 THR B C 1
ATOM 3421 O O . THR B 1 186 ? -14.484 -22.297 -14.945 1 96.38 186 THR B O 1
ATOM 3424 N N . GLY B 1 187 ? -12.328 -22.266 -15.531 1 97.19 187 GLY B N 1
ATOM 3425 C CA . GLY B 1 187 ? -12.195 -20.844 -15.266 1 97.19 187 GLY B CA 1
ATOM 3426 C C . GLY B 1 187 ? -12.031 -20.516 -13.789 1 97.19 187 GLY B C 1
ATOM 3427 O O . GLY B 1 187 ? -12.203 -19.375 -13.375 1 97.19 187 GLY B O 1
ATOM 3428 N N . ALA B 1 188 ? -11.789 -21.578 -13.008 1 98.5 188 ALA B N 1
ATOM 3429 C CA . ALA B 1 188 ? -11.625 -21.406 -11.57 1 98.5 188 ALA B CA 1
ATOM 3430 C C . ALA B 1 188 ? -10.625 -22.406 -11.008 1 98.5 188 ALA B C 1
ATOM 3432 O O . ALA B 1 188 ? -10.484 -23.516 -11.531 1 98.5 188 ALA B O 1
ATOM 3433 N N . ALA B 1 189 ? -9.945 -22 -9.984 1 98.75 189 ALA B N 1
ATOM 3434 C CA . ALA B 1 189 ? -9.008 -22.859 -9.273 1 98.75 189 ALA B CA 1
ATOM 3435 C C . ALA B 1 189 ? -9.508 -23.172 -7.863 1 98.75 189 ALA B C 1
ATOM 3437 O O . ALA B 1 189 ? -10.047 -22.297 -7.184 1 98.75 189 ALA B O 1
ATOM 3438 N N . VAL B 1 190 ? -9.352 -24.391 -7.496 1 97.94 190 VAL B N 1
ATOM 3439 C CA . VAL B 1 190 ? -9.641 -24.797 -6.125 1 97.94 190 VAL B CA 1
ATOM 3440 C C . VAL B 1 190 ? -8.359 -25.312 -5.465 1 97.94 190 VAL B C 1
ATOM 3442 O O . VAL B 1 190 ? -7.695 -26.203 -5.984 1 97.94 190 VAL B O 1
ATOM 3445 N N . SER B 1 191 ? -7.938 -24.688 -4.461 1 96.94 191 SER B N 1
ATOM 3446 C CA . SER B 1 191 ? -6.812 -25.094 -3.631 1 96.94 191 SER B CA 1
ATOM 3447 C C . SER B 1 191 ? -7.289 -25.641 -2.287 1 96.94 191 SER B C 1
ATOM 3449 O O . SER B 1 191 ? -7.832 -24.906 -1.469 1 96.94 191 SER B O 1
ATOM 3451 N N . ASP B 1 192 ? -7.031 -26.844 -2.123 1 96.44 192 ASP B N 1
ATOM 3452 C CA . ASP B 1 192 ? -7.598 -27.562 -0.989 1 96.44 192 ASP B CA 1
ATOM 3453 C C . ASP B 1 192 ? -6.5 -28.047 -0.042 1 96.44 192 ASP B C 1
ATOM 3455 O O . ASP B 1 192 ? -5.809 -29.031 -0.333 1 96.44 192 ASP B O 1
ATOM 3459 N N . ARG B 1 193 ? -6.418 -27.266 1.104 1 96.06 193 ARG B N 1
ATOM 3460 C CA . ARG B 1 193 ? -5.535 -27.641 2.201 1 96.06 193 ARG B CA 1
ATOM 3461 C C . ARG B 1 193 ? -4.09 -27.75 1.733 1 96.06 193 ARG B C 1
ATOM 3463 O O . ARG B 1 193 ? -3.385 -28.703 2.084 1 96.06 193 ARG B O 1
ATOM 3470 N N . GLN B 1 194 ? -3.744 -26.797 0.924 1 95.75 194 GLN B N 1
ATOM 3471 C CA . GLN B 1 194 ? -2.416 -26.812 0.321 1 95.75 194 GLN B CA 1
ATOM 3472 C C . GLN B 1 194 ? -1.387 -26.156 1.241 1 95.75 194 GLN B C 1
ATOM 3474 O O . GLN B 1 194 ? -0.303 -26.719 1.455 1 95.75 194 GLN B O 1
ATOM 3479 N N . ILE B 1 195 ? -1.699 -24.953 1.807 1 93.81 195 ILE B N 1
ATOM 3480 C CA . ILE B 1 195 ? -0.778 -24.25 2.689 1 93.81 195 ILE B CA 1
ATOM 3481 C C . ILE B 1 195 ? -1.054 -24.641 4.141 1 93.81 195 ILE B C 1
ATOM 3483 O O . ILE B 1 195 ? -0.124 -24.891 4.91 1 93.81 195 ILE B O 1
ATOM 3487 N N . THR B 1 196 ? -2.246 -24.578 4.52 1 92 196 THR B N 1
ATOM 3488 C CA . THR B 1 196 ? -2.713 -25.094 5.805 1 92 196 THR B CA 1
ATOM 3489 C C . THR B 1 196 ? -3.664 -26.266 5.605 1 92 196 THR B C 1
ATOM 3491 O O . THR B 1 196 ? -4.223 -26.438 4.52 1 92 196 THR B O 1
ATOM 3494 N N . ASP B 1 197 ? -3.836 -27.016 6.613 1 93.25 197 ASP B N 1
ATOM 3495 C CA . ASP B 1 197 ? -4.586 -28.25 6.465 1 93.25 197 ASP B CA 1
ATOM 3496 C C . ASP B 1 197 ? -6.055 -28.047 6.832 1 93.25 197 ASP B C 1
ATOM 3498 O O . ASP B 1 197 ? -6.816 -29.016 6.926 1 93.25 197 ASP B O 1
ATOM 3502 N N . ASP B 1 198 ? -6.496 -26.844 6.965 1 92.75 198 ASP B N 1
ATOM 3503 C CA . ASP B 1 198 ? -7.863 -26.625 7.426 1 92.75 198 ASP B CA 1
ATOM 3504 C C . ASP B 1 198 ? -8.586 -25.625 6.539 1 92.75 198 ASP B C 1
ATOM 3506 O O . ASP B 1 198 ? -9.711 -25.219 6.84 1 92.75 198 ASP B O 1
ATOM 3510 N N . ALA B 1 199 ? -7.969 -25.203 5.457 1 93.12 199 ALA B N 1
ATOM 3511 C CA . ALA B 1 199 ? -8.586 -24.156 4.656 1 93.12 199 ALA B CA 1
ATOM 3512 C C . ALA B 1 199 ? -8.633 -24.547 3.18 1 93.12 199 ALA B C 1
ATOM 3514 O O . ALA B 1 199 ? -7.824 -25.359 2.719 1 93.12 199 ALA B O 1
ATOM 3515 N N . LEU B 1 200 ? -9.609 -24.031 2.533 1 94.94 200 LEU B N 1
ATOM 3516 C CA . LEU B 1 200 ? -9.828 -24.188 1.101 1 94.94 200 LEU B CA 1
ATOM 3517 C C . LEU B 1 200 ? -10.055 -22.844 0.424 1 94.94 200 LEU B C 1
ATOM 3519 O O . LEU B 1 200 ? -10.734 -21.969 0.973 1 94.94 200 LEU B O 1
ATOM 3523 N N . SER B 1 201 ? -9.477 -22.703 -0.774 1 95.81 201 SER B N 1
ATOM 3524 C CA . SER B 1 201 ? -9.719 -21.453 -1.506 1 95.81 201 SER B CA 1
ATOM 3525 C C . SER B 1 201 ? -10.25 -21.734 -2.908 1 95.81 201 SER B C 1
ATOM 3527 O O . SER B 1 201 ? -9.922 -22.766 -3.51 1 95.81 201 SER B O 1
ATOM 3529 N N . VAL B 1 202 ? -11.094 -20.891 -3.352 1 97.94 202 VAL B N 1
ATOM 3530 C CA . VAL B 1 202 ? -11.578 -20.828 -4.727 1 97.94 202 VAL B CA 1
ATOM 3531 C C . VAL B 1 202 ? -11.125 -19.531 -5.387 1 97.94 202 VAL B C 1
ATOM 3533 O O . VAL B 1 202 ? -11.352 -18.453 -4.844 1 97.94 202 VAL B O 1
ATOM 3536 N N . ALA B 1 203 ? -10.469 -19.656 -6.547 1 98.69 203 ALA B N 1
ATOM 3537 C CA . ALA B 1 203 ? -9.883 -18.469 -7.176 1 98.69 203 ALA B CA 1
ATOM 3538 C C . ALA B 1 203 ? -10.234 -18.406 -8.664 1 98.69 203 ALA B C 1
ATOM 3540 O O . ALA B 1 203 ? -10.562 -19.438 -9.266 1 98.69 203 ALA B O 1
ATOM 3541 N N . ALA B 1 204 ? -10.203 -17.25 -9.203 1 98.81 204 ALA B N 1
ATOM 3542 C CA . ALA B 1 204 ? -10.438 -17.031 -10.633 1 98.81 204 ALA B CA 1
ATOM 3543 C C . ALA B 1 204 ? -9.484 -15.977 -11.18 1 98.81 204 ALA B C 1
ATOM 3545 O O . ALA B 1 204 ? -9.094 -15.047 -10.469 1 98.81 204 ALA B O 1
ATOM 3546 N N . PRO B 1 205 ? -9.117 -16.141 -12.445 1 98.62 205 PRO B N 1
ATOM 3547 C CA . PRO B 1 205 ? -8.172 -15.203 -13.062 1 98.62 205 PRO B CA 1
ATOM 3548 C C . PRO B 1 205 ? -8.812 -13.867 -13.422 1 98.62 205 PRO B C 1
ATOM 3550 O O . PRO B 1 205 ? -9.984 -13.828 -13.828 1 98.62 205 PRO B O 1
ATOM 3553 N N . VAL B 1 206 ? -8.102 -12.797 -13.25 1 98 206 VAL B N 1
ATOM 3554 C CA . VAL B 1 206 ? -8.469 -11.453 -13.672 1 98 206 VAL B CA 1
ATOM 3555 C C . VAL B 1 206 ? -7.672 -11.062 -14.914 1 98 206 VAL B C 1
ATOM 3557 O O . VAL B 1 206 ? -6.438 -11.117 -14.906 1 98 206 VAL B O 1
ATOM 3560 N N . HIS B 1 207 ? -8.367 -10.633 -15.906 1 96.31 207 HIS B N 1
ATOM 3561 C CA . HIS B 1 207 ? -7.727 -10.289 -17.172 1 96.31 207 HIS B CA 1
ATOM 3562 C C . HIS B 1 207 ? -7.492 -8.781 -17.281 1 96.31 207 HIS B C 1
ATOM 3564 O O . HIS B 1 207 ? -8.344 -7.992 -16.859 1 96.31 207 HIS B O 1
ATOM 3570 N N . GLY B 1 208 ? -6.309 -8.5 -17.797 1 93.12 208 GLY B N 1
ATOM 3571 C CA . GLY B 1 208 ? -6.043 -7.113 -18.156 1 93.12 208 GLY B CA 1
ATOM 3572 C C . GLY B 1 208 ? -6.656 -6.711 -19.484 1 93.12 208 GLY B C 1
ATOM 3573 O O . GLY B 1 208 ? -7.352 -7.508 -20.125 1 93.12 208 GLY B O 1
ATOM 3574 N N . PRO B 1 209 ? -6.363 -5.473 -19.875 1 89.19 209 PRO B N 1
ATOM 3575 C CA . PRO B 1 209 ? -6.961 -4.957 -21.109 1 89.19 209 PRO B CA 1
ATOM 3576 C C . PRO B 1 209 ? -6.555 -5.758 -22.344 1 89.19 209 PRO B C 1
ATOM 3578 O O . PRO B 1 209 ? -7.324 -5.852 -23.312 1 89.19 209 PRO B O 1
ATOM 3581 N N . ASP B 1 210 ? -5.422 -6.352 -22.312 1 90.06 210 ASP B N 1
ATOM 3582 C CA . ASP B 1 210 ? -4.938 -7.094 -23.484 1 90.06 210 ASP B CA 1
ATOM 3583 C C . ASP B 1 210 ? -5.359 -8.562 -23.406 1 90.06 210 ASP B C 1
ATOM 3585 O O . ASP B 1 210 ? -4.957 -9.367 -24.25 1 90.06 210 ASP B O 1
ATOM 3589 N N . GLY B 1 211 ? -6.066 -8.859 -22.375 1 91.75 211 GLY B N 1
ATOM 3590 C CA . GLY B 1 211 ? -6.582 -10.211 -22.266 1 91.75 211 GLY B CA 1
ATOM 3591 C C . GLY B 1 211 ? -5.684 -11.125 -21.453 1 91.75 211 GLY B C 1
ATOM 3592 O O . GLY B 1 211 ? -6.082 -12.227 -21.078 1 91.75 211 GLY B O 1
ATOM 3593 N N . THR B 1 212 ? -4.523 -10.664 -21.219 1 93.75 212 THR B N 1
ATOM 3594 C CA . THR B 1 212 ? -3.633 -11.469 -20.406 1 93.75 212 THR B CA 1
ATOM 3595 C C . THR B 1 212 ? -4.109 -11.5 -18.953 1 93.75 212 THR B C 1
ATOM 3597 O O . THR B 1 212 ? -4.758 -10.562 -18.484 1 93.75 212 THR B O 1
ATOM 3600 N N . VAL B 1 213 ? -3.826 -12.609 -18.281 1 96.5 213 VAL B N 1
ATOM 3601 C CA . VAL B 1 213 ? -4.18 -12.711 -16.859 1 96.5 213 VAL B CA 1
ATOM 3602 C C . VAL B 1 213 ? -3.174 -11.938 -16.016 1 96.5 213 VAL B C 1
ATOM 3604 O O . VAL B 1 213 ? -1.991 -12.281 -15.977 1 96.5 213 VAL B O 1
ATOM 3607 N N . THR B 1 214 ? -3.67 -10.906 -15.32 1 94.81 214 THR B N 1
ATOM 3608 C CA . THR B 1 214 ? -2.775 -9.992 -14.625 1 94.81 214 THR B CA 1
ATOM 3609 C C . THR B 1 214 ? -2.906 -10.148 -13.117 1 94.81 214 THR B C 1
ATOM 3611 O O . THR B 1 214 ? -2.059 -9.672 -12.359 1 94.81 214 THR B O 1
ATOM 3614 N N . ALA B 1 215 ? -3.912 -10.727 -12.656 1 97.94 215 ALA B N 1
ATOM 3615 C CA . ALA B 1 215 ? -4.184 -10.953 -11.234 1 97.94 215 ALA B CA 1
ATOM 3616 C C . ALA B 1 215 ? -5.145 -12.125 -11.047 1 97.94 215 ALA B C 1
ATOM 3618 O O . ALA B 1 215 ? -5.582 -12.742 -12.016 1 97.94 215 ALA B O 1
ATOM 3619 N N . ALA B 1 216 ? -5.379 -12.445 -9.828 1 98.56 216 ALA B N 1
ATOM 3620 C CA . ALA B 1 216 ? -6.387 -13.438 -9.461 1 98.56 216 ALA B CA 1
ATOM 3621 C C . ALA B 1 216 ? -7.094 -13.047 -8.164 1 98.56 216 ALA B C 1
ATOM 3623 O O . ALA B 1 216 ? -6.473 -12.492 -7.258 1 98.56 216 ALA B O 1
ATOM 3624 N N . VAL B 1 217 ? -8.352 -13.336 -8.133 1 98.06 217 VAL B N 1
ATOM 3625 C CA . VAL B 1 217 ? -9.172 -13.086 -6.953 1 98.06 217 VAL B CA 1
ATOM 3626 C C . VAL B 1 217 ? -9.609 -14.414 -6.34 1 98.06 217 VAL B C 1
ATOM 3628 O O . VAL B 1 217 ? -9.805 -15.406 -7.055 1 98.06 217 VAL B O 1
ATOM 3631 N N . SER B 1 218 ? -9.781 -14.453 -5.012 1 96.88 218 SER B N 1
ATOM 3632 C CA . SER B 1 218 ? -10.188 -15.711 -4.387 1 96.88 218 SER B CA 1
ATOM 3633 C C . SER B 1 218 ? -10.984 -15.461 -3.115 1 96.88 218 SER B C 1
ATOM 3635 O O . SER B 1 218 ? -10.977 -14.359 -2.576 1 96.88 218 SER B O 1
ATOM 3637 N N . VAL B 1 219 ? -11.688 -16.453 -2.719 1 95.62 219 VAL B N 1
ATOM 3638 C CA . VAL B 1 219 ? -12.289 -16.594 -1.396 1 95.62 219 VAL B CA 1
ATOM 3639 C C . VAL B 1 219 ? -11.648 -17.766 -0.668 1 95.62 219 VAL B C 1
ATOM 3641 O O . VAL B 1 219 ? -11.359 -18.797 -1.279 1 95.62 219 VAL B O 1
ATOM 3644 N N . VAL B 1 220 ? -11.383 -17.609 0.581 1 94.12 220 VAL B N 1
ATOM 3645 C CA . VAL B 1 220 ? -10.836 -18.672 1.424 1 94.12 220 VAL B CA 1
ATOM 3646 C C . VAL B 1 220 ? -11.844 -19.031 2.518 1 94.12 220 VAL B C 1
ATOM 3648 O O . VAL B 1 220 ? -12.336 -18.141 3.225 1 94.12 220 VAL B O 1
ATOM 3651 N N . VAL B 1 221 ? -12.109 -20.25 2.656 1 92.5 221 VAL B N 1
ATOM 3652 C CA . VAL B 1 221 ? -13.102 -20.734 3.615 1 92.5 221 VAL B CA 1
ATOM 3653 C C . VAL B 1 221 ? -12.531 -21.922 4.387 1 92.5 221 VAL B C 1
ATOM 3655 O O . VAL B 1 221 ? -11.578 -22.562 3.939 1 92.5 221 VAL B O 1
ATOM 3658 N N . PRO B 1 222 ? -13.062 -22.125 5.582 1 91.31 222 PRO B N 1
ATOM 3659 C CA . PRO B 1 222 ? -12.703 -23.391 6.219 1 91.31 222 PRO B CA 1
ATOM 3660 C C . PRO B 1 222 ? -13.023 -24.594 5.348 1 91.31 222 PRO B C 1
ATOM 3662 O O . PRO B 1 222 ? -14.055 -24.625 4.66 1 91.31 222 PRO B O 1
ATOM 3665 N N . HIS B 1 223 ? -12.078 -25.531 5.398 1 93 223 HIS B N 1
ATOM 3666 C CA . HIS B 1 223 ? -12.281 -26.734 4.617 1 93 223 HIS B CA 1
ATOM 3667 C C . HIS B 1 223 ? -13.57 -27.438 5.031 1 93 223 HIS B C 1
ATOM 3669 O O . HIS B 1 223 ? -14.352 -27.875 4.176 1 93 223 HIS B O 1
ATOM 3675 N N . ALA B 1 224 ? -13.727 -27.484 6.32 1 91.19 224 ALA B N 1
ATOM 3676 C CA . ALA B 1 224 ? -14.914 -28.141 6.84 1 91.19 224 ALA B CA 1
ATOM 3677 C C . ALA B 1 224 ? -16.188 -27.422 6.398 1 91.19 224 ALA B C 1
ATOM 3679 O O . ALA B 1 224 ? -16.359 -26.234 6.676 1 91.19 224 ALA B O 1
ATOM 3680 N N . GLY B 1 225 ? -17.016 -28.016 5.539 1 88.5 225 GLY B N 1
ATOM 3681 C CA . GLY B 1 225 ? -18.297 -27.453 5.16 1 88.5 225 GLY B CA 1
ATOM 3682 C C . GLY B 1 225 ? -18.219 -26.547 3.947 1 88.5 225 GLY B C 1
ATOM 3683 O O . GLY B 1 225 ? -19.188 -25.875 3.611 1 88.5 225 GLY B O 1
ATOM 3684 N N . ALA B 1 226 ? -17.062 -26.547 3.346 1 90.88 226 ALA B N 1
ATOM 3685 C CA . ALA B 1 226 ? -16.906 -25.656 2.191 1 90.88 226 ALA B CA 1
ATOM 3686 C C . ALA B 1 226 ? -17.891 -26.016 1.082 1 90.88 226 ALA B C 1
ATOM 3688 O O . ALA B 1 226 ? -18.016 -27.188 0.716 1 90.88 226 ALA B O 1
ATOM 3689 N N . GLN B 1 227 ? -18.609 -25.062 0.586 1 93.31 227 GLN B N 1
ATOM 3690 C CA . GLN B 1 227 ? -19.531 -25.234 -0.529 1 93.31 227 GLN B CA 1
ATOM 3691 C C . GLN B 1 227 ? -18.922 -24.703 -1.829 1 93.31 227 GLN B C 1
ATOM 3693 O O . GLN B 1 227 ? -19.391 -23.703 -2.373 1 93.31 227 GLN B O 1
ATOM 3698 N N . VAL B 1 228 ? -18.062 -25.469 -2.396 1 94.56 228 VAL B N 1
ATOM 3699 C CA . VAL B 1 228 ? -17.266 -25.062 -3.545 1 94.56 228 VAL B CA 1
ATOM 3700 C C . VAL B 1 228 ? -18.172 -24.719 -4.719 1 94.56 228 VAL B C 1
ATOM 3702 O O . VAL B 1 228 ? -18.016 -23.688 -5.359 1 94.56 228 VAL B O 1
ATOM 3705 N N . PRO B 1 229 ? -19.172 -25.516 -5.031 1 94.81 229 PRO B N 1
ATOM 3706 C CA . PRO B 1 229 ? -20.031 -25.234 -6.191 1 94.81 229 PRO B CA 1
ATOM 3707 C C . PRO B 1 229 ? -20.719 -23.875 -6.09 1 94.81 229 PRO B C 1
ATOM 3709 O O . PRO B 1 229 ? -21 -23.25 -7.113 1 94.81 229 PRO B O 1
ATOM 3712 N N . ALA B 1 230 ? -20.938 -23.453 -4.84 1 94.88 230 ALA B N 1
ATOM 3713 C CA . ALA B 1 230 ? -21.594 -22.172 -4.645 1 94.88 230 ALA B CA 1
ATOM 3714 C C . ALA B 1 230 ? -20.609 -21.016 -4.754 1 94.88 230 ALA B C 1
ATOM 3716 O O . ALA B 1 230 ? -20.984 -19.891 -5.098 1 94.88 230 ALA B O 1
ATOM 3717 N N . LEU B 1 231 ? -19.375 -21.281 -4.496 1 96.19 231 LEU B N 1
ATOM 3718 C CA . LEU B 1 231 ? -18.375 -20.234 -4.43 1 96.19 231 LEU B CA 1
ATOM 3719 C C . LEU B 1 231 ? -17.812 -19.938 -5.816 1 96.19 231 LEU B C 1
ATOM 3721 O O . LEU B 1 231 ? -17.453 -18.781 -6.113 1 96.19 231 LEU B O 1
ATOM 3725 N N . VAL B 1 232 ? -17.781 -20.906 -6.648 1 97.5 232 VAL B N 1
ATOM 3726 C CA . VAL B 1 232 ? -17.109 -20.797 -7.941 1 97.5 232 VAL B CA 1
ATOM 3727 C C . VAL B 1 232 ? -17.781 -19.703 -8.773 1 97.5 232 VAL B C 1
ATOM 3729 O O . VAL B 1 232 ? -17.109 -18.797 -9.258 1 97.5 232 VAL B O 1
ATOM 3732 N N . PRO B 1 233 ? -19.125 -19.734 -8.922 1 97.25 233 PRO B N 1
ATOM 3733 C CA . PRO B 1 233 ? -19.734 -18.672 -9.727 1 97.25 233 PRO B CA 1
ATOM 3734 C C . PRO B 1 233 ? -19.516 -17.281 -9.148 1 97.25 233 PRO B C 1
ATOM 3736 O O . PRO B 1 233 ? -19.328 -16.312 -9.891 1 97.25 233 PRO B O 1
ATOM 3739 N N . ALA B 1 234 ? -19.531 -17.203 -7.848 1 97.12 234 ALA B N 1
ATOM 3740 C CA . ALA B 1 234 ? -19.344 -15.906 -7.199 1 97.12 234 ALA B CA 1
ATOM 3741 C C . ALA B 1 234 ? -17.953 -15.352 -7.465 1 97.12 234 ALA B C 1
ATOM 3743 O O . ALA B 1 234 ? -17.797 -14.172 -7.793 1 97.12 234 ALA B O 1
ATOM 3744 N N . VAL B 1 235 ? -16.969 -16.141 -7.371 1 98.25 235 VAL B N 1
ATOM 3745 C CA . VAL B 1 235 ? -15.578 -15.734 -7.562 1 98.25 235 VAL B CA 1
ATOM 3746 C C . VAL B 1 235 ? -15.336 -15.398 -9.031 1 98.25 235 VAL B C 1
ATOM 3748 O O . VAL B 1 235 ? -14.688 -14.406 -9.352 1 98.25 235 VAL B O 1
ATOM 3751 N N . ARG B 1 236 ? -15.883 -16.156 -9.906 1 98.06 236 ARG B N 1
ATOM 3752 C CA . ARG B 1 236 ? -15.742 -15.898 -11.336 1 98.06 236 ARG B CA 1
ATOM 3753 C C . ARG B 1 236 ? -16.422 -14.586 -11.719 1 98.06 236 ARG B C 1
ATOM 3755 O O . ARG B 1 236 ? -15.891 -13.828 -12.539 1 98.06 236 ARG B O 1
ATOM 3762 N N . LEU B 1 237 ? -17.609 -14.391 -11.125 1 97.25 237 LEU B N 1
ATOM 3763 C CA . LEU B 1 237 ? -18.312 -13.141 -11.398 1 97.25 237 LEU B CA 1
ATOM 3764 C C . LEU B 1 237 ? -17.484 -11.938 -10.953 1 97.25 237 LEU B C 1
ATOM 3766 O O . LEU B 1 237 ? -17.391 -10.945 -11.68 1 97.25 237 LEU B O 1
ATOM 3770 N N . ALA B 1 238 ? -16.906 -12.047 -9.82 1 97.25 238 ALA B N 1
ATOM 3771 C CA . ALA B 1 238 ? -16.047 -10.969 -9.328 1 97.25 238 ALA B CA 1
ATOM 3772 C C . ALA B 1 238 ? -14.852 -10.758 -10.242 1 97.25 238 ALA B C 1
ATOM 3774 O O . ALA B 1 238 ? -14.523 -9.617 -10.594 1 97.25 238 ALA B O 1
ATOM 3775 N N . ALA B 1 239 ? -14.188 -11.828 -10.664 1 98.12 239 ALA B N 1
ATOM 3776 C CA . ALA B 1 239 ? -13.031 -11.75 -11.555 1 98.12 239 ALA B CA 1
ATOM 3777 C C . ALA B 1 239 ? -13.398 -11.086 -12.875 1 98.12 239 ALA B C 1
ATOM 3779 O O . ALA B 1 239 ? -12.656 -10.25 -13.383 1 98.12 239 ALA B O 1
ATOM 3780 N N . ARG B 1 240 ? -14.539 -11.461 -13.406 1 96.62 240 ARG B N 1
ATOM 3781 C CA . ARG B 1 240 ? -15 -10.883 -14.664 1 96.62 240 ARG B CA 1
ATOM 3782 C C . ARG B 1 240 ? -15.297 -9.398 -14.508 1 96.62 240 ARG B C 1
ATOM 3784 O O . ARG B 1 240 ? -14.961 -8.602 -15.383 1 96.62 240 ARG B O 1
ATOM 3791 N N . GLY B 1 241 ? -15.969 -9.094 -13.414 1 95.88 241 GLY B N 1
ATOM 3792 C CA . GLY B 1 241 ? -16.219 -7.691 -13.133 1 95.88 241 GLY B CA 1
ATOM 3793 C C . GLY B 1 241 ? -14.961 -6.852 -13.07 1 95.88 241 GLY B C 1
ATOM 3794 O O . GLY B 1 241 ? -14.891 -5.781 -13.68 1 95.88 241 GLY B O 1
ATOM 3795 N N . ILE B 1 242 ? -13.945 -7.316 -12.352 1 95.69 242 ILE B N 1
ATOM 3796 C CA . ILE B 1 242 ? -12.664 -6.617 -12.242 1 95.69 242 ILE B CA 1
ATOM 3797 C C . ILE B 1 242 ? -12.023 -6.516 -13.625 1 95.69 242 ILE B C 1
ATOM 3799 O O . ILE B 1 242 ? -11.508 -5.457 -14 1 95.69 242 ILE B O 1
ATOM 3803 N N . SER B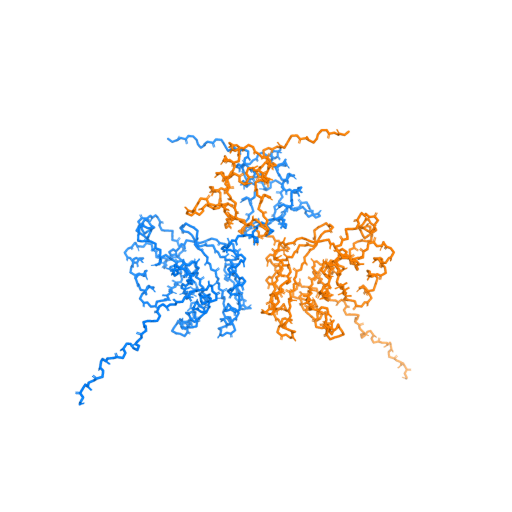 1 243 ? -12.07 -7.582 -14.367 1 96.81 243 SER B N 1
ATOM 3804 C CA . SER B 1 243 ? -11.484 -7.613 -15.703 1 96.81 243 SER B CA 1
ATOM 3805 C C . SER B 1 243 ? -12.086 -6.543 -16.609 1 96.81 243 SER B C 1
ATOM 3807 O O . SER B 1 243 ? -11.367 -5.816 -17.297 1 96.81 243 SER B O 1
ATOM 3809 N N . ARG B 1 244 ? -13.383 -6.453 -16.594 1 94.5 244 ARG B N 1
ATOM 3810 C CA . ARG B 1 244 ? -14.078 -5.457 -17.391 1 94.5 244 ARG B CA 1
ATOM 3811 C C . ARG B 1 244 ? -13.703 -4.043 -16.953 1 94.5 244 ARG B C 1
ATOM 3813 O O . ARG B 1 244 ? -13.5 -3.162 -17.797 1 94.5 244 ARG B O 1
ATOM 3820 N N . ALA B 1 245 ? -13.648 -3.92 -15.68 1 91.25 245 ALA B N 1
ATOM 3821 C CA . ALA B 1 245 ? -13.305 -2.609 -15.141 1 91.25 245 ALA B CA 1
ATOM 3822 C C . ALA B 1 245 ? -11.883 -2.211 -15.539 1 91.25 245 ALA B C 1
ATOM 3824 O O . ALA B 1 245 ? -11.57 -1.022 -15.648 1 91.25 245 ALA B O 1
ATOM 3825 N N . LEU B 1 246 ? -11.047 -3.223 -15.781 1 91.19 246 LEU B N 1
ATOM 3826 C CA . LEU B 1 246 ? -9.672 -2.975 -16.219 1 91.19 246 LEU B CA 1
ATOM 3827 C C . LEU B 1 246 ? -9.617 -2.725 -17.719 1 91.19 246 LEU B C 1
ATOM 3829 O O . LEU B 1 246 ? -8.562 -2.365 -18.25 1 91.19 246 LEU B O 1
ATOM 3833 N N . GLY B 1 247 ? -10.688 -3.012 -18.422 1 90.81 247 GLY B N 1
ATOM 3834 C CA . GLY B 1 247 ? -10.75 -2.719 -19.844 1 90.81 247 GLY B CA 1
ATOM 3835 C C . GLY B 1 247 ? -10.805 -3.965 -20.719 1 90.81 247 GLY B C 1
ATOM 3836 O O . GLY B 1 247 ? -10.711 -3.883 -21.938 1 90.81 247 GLY B O 1
ATOM 3837 N N . TRP B 1 248 ? -10.891 -5.086 -20.094 1 87.62 248 TRP B N 1
ATOM 3838 C CA . TRP B 1 248 ? -10.984 -6.332 -20.844 1 87.62 248 TRP B CA 1
ATOM 3839 C C . TRP B 1 248 ? -12.344 -6.457 -21.531 1 87.62 248 TRP B C 1
ATOM 3841 O O . TRP B 1 248 ? -13.383 -6.262 -20.891 1 87.62 248 TRP B O 1
ATOM 3851 N N . ARG B 1 249 ? -12.359 -6.688 -22.859 1 85.06 249 ARG B N 1
ATOM 3852 C CA . ARG B 1 249 ? -13.57 -6.93 -23.641 1 85.06 249 ARG B CA 1
ATOM 3853 C C . ARG B 1 249 ? -13.516 -8.289 -24.328 1 85.06 249 ARG B C 1
ATOM 3855 O O . ARG B 1 249 ? -12.836 -8.445 -25.344 1 85.06 249 ARG B O 1
ATOM 3862 N N . PRO B 1 250 ? -14.078 -9.242 -23.625 1 74.31 250 PRO B N 1
ATOM 3863 C CA . PRO B 1 250 ? -14.008 -10.57 -24.25 1 74.31 250 PRO B CA 1
ATOM 3864 C C . PRO B 1 250 ? -14.664 -10.609 -25.625 1 74.31 250 PRO B C 1
ATOM 3866 O O . PRO B 1 250 ? -15.609 -9.859 -25.891 1 74.31 250 PRO B O 1
ATOM 3869 N N . ASN B 1 251 ? -13.922 -10.922 -26.625 1 61.34 251 ASN B N 1
ATOM 3870 C CA . ASN B 1 251 ? -14.492 -11.078 -27.969 1 61.34 251 ASN B CA 1
ATOM 3871 C C . ASN B 1 251 ? -15.773 -11.914 -27.922 1 61.34 251 ASN B C 1
ATOM 3873 O O . ASN B 1 251 ? -15.75 -13.078 -27.516 1 61.34 251 ASN B O 1
ATOM 3877 N N . ILE B 1 252 ? -16.828 -11.336 -27.562 1 52.81 252 ILE B N 1
ATOM 3878 C CA . ILE B 1 252 ? -18.062 -12.07 -27.812 1 52.81 252 ILE B CA 1
ATOM 3879 C C . ILE B 1 252 ? -18.125 -12.492 -29.281 1 52.81 252 ILE B C 1
ATOM 3881 O O . ILE B 1 252 ? -17.969 -11.656 -30.172 1 52.81 252 ILE B O 1
ATOM 3885 N N . PRO B 1 253 ? -17.953 -13.781 -29.578 1 44.72 253 PRO B N 1
ATOM 3886 C CA . PRO B 1 253 ? -18.234 -14.055 -31 1 44.72 253 PRO B CA 1
ATOM 3887 C C . PRO B 1 253 ? -19.5 -13.359 -31.5 1 44.72 253 PRO B C 1
ATOM 3889 O O . PRO B 1 253 ? -20.484 -13.273 -30.766 1 44.72 253 PRO B O 1
ATOM 3892 N N . ARG B 1 254 ? -19.297 -12.359 -32.344 1 45.28 254 ARG B N 1
ATOM 3893 C CA . ARG B 1 254 ? -20.453 -11.789 -33 1 45.28 254 ARG B CA 1
ATOM 3894 C C . ARG B 1 254 ? -21.344 -12.891 -33.594 1 45.28 254 ARG B C 1
ATOM 3896 O O . ARG B 1 254 ? -20.906 -13.664 -34.438 1 45.28 254 ARG B O 1
ATOM 3903 N N . THR B 1 255 ? -22.141 -13.594 -32.688 1 43.72 255 THR B N 1
ATOM 3904 C CA . THR B 1 255 ? -23.078 -14.609 -33.156 1 43.72 255 THR B CA 1
ATOM 3905 C C . THR B 1 255 ? -23.656 -14.211 -34.5 1 43.72 255 THR B C 1
ATOM 3907 O O . THR B 1 255 ? -24.188 -15.055 -35.25 1 43.72 255 THR B O 1
ATOM 3910 N N . GLY B 1 256 ? -24.094 -12.984 -34.625 1 41 256 GLY B N 1
ATOM 3911 C CA . GLY B 1 256 ? -25.109 -12.727 -35.625 1 41 256 GLY B CA 1
ATOM 3912 C C . GLY B 1 256 ? -24.578 -12.82 -37.062 1 41 256 GLY B C 1
ATOM 3913 O O . GLY B 1 256 ? -24.719 -11.867 -37.844 1 41 256 GLY B O 1
ATOM 3914 N N . GLU B 1 257 ? -23.484 -13.375 -37.375 1 38.62 257 GLU B N 1
ATOM 3915 C CA . GLU B 1 257 ? -23.375 -13.469 -38.844 1 38.62 257 GLU B CA 1
ATOM 3916 C C . GLU B 1 257 ? -24.578 -14.188 -39.438 1 38.62 257 GLU B C 1
ATOM 3918 O O . GLU B 1 257 ? -24.875 -15.328 -39.062 1 38.62 257 GLU B O 1
ATOM 3923 N N . ASP B 1 258 ? -25.641 -13.391 -39.75 1 41.19 258 ASP B N 1
ATOM 3924 C CA . ASP B 1 258 ? -26.844 -13.656 -40.562 1 41.19 258 ASP B CA 1
ATOM 3925 C C . ASP B 1 258 ? -26.516 -14.594 -41.719 1 41.19 258 ASP B C 1
ATOM 3927 O O . ASP B 1 258 ? -25.609 -14.328 -42.5 1 41.19 258 ASP B O 1
ATOM 3931 N N . GLY B 1 259 ? -26.688 -15.852 -41.594 1 40.25 259 GLY B N 1
ATOM 3932 C CA . GLY B 1 259 ? -26.719 -16.812 -42.688 1 40.25 259 GLY B CA 1
ATOM 3933 C C . GLY B 1 259 ? -27.453 -16.297 -43.906 1 40.25 259 GLY B C 1
ATOM 3934 O O . GLY B 1 259 ? -28.219 -15.336 -43.812 1 40.25 259 GLY B O 1
ATOM 3935 N N . PRO B 1 260 ? -26.906 -16.344 -45.156 1 45.09 260 PRO B N 1
ATOM 3936 C CA . PRO B 1 260 ? -27.531 -15.836 -46.375 1 45.09 260 PRO B CA 1
ATOM 3937 C C . PRO B 1 260 ? -29.031 -16.172 -46.469 1 45.09 260 PRO B C 1
ATOM 3939 O O . PRO B 1 260 ? -29.484 -17.125 -45.844 1 45.09 260 PRO B O 1
ATOM 3942 N N . PRO B 1 261 ? -29.891 -15.172 -46.688 1 40.66 261 PRO B N 1
ATOM 3943 C CA . PRO B 1 261 ? -31.328 -15.383 -46.781 1 40.66 261 PRO B CA 1
ATOM 3944 C C . PRO B 1 261 ? -31.703 -16.562 -47.688 1 40.66 261 PRO B C 1
ATOM 3946 O O . PRO B 1 261 ? -30.984 -16.859 -48.656 1 40.66 261 PRO B O 1
ATOM 3949 N N . TYR B 1 262 ? -32.031 -17.688 -47.031 1 35.34 262 TYR B N 1
ATOM 3950 C CA . TYR B 1 262 ? -32.531 -18.797 -47.844 1 35.34 262 TYR B CA 1
ATOM 3951 C C . TYR B 1 262 ? -33.5 -18.297 -48.906 1 35.34 262 TYR B C 1
ATOM 3953 O O . TYR B 1 262 ? -34.406 -17.516 -48.594 1 35.34 262 TYR B O 1
ATOM 3961 N N . SER B 1 263 ? -33.094 -18.062 -50.188 1 37.72 263 SER B N 1
ATOM 3962 C CA . SER B 1 263 ? -33.875 -17.875 -51.375 1 37.72 263 SER B CA 1
ATOM 3963 C C . SER B 1 263 ? -35.062 -18.812 -51.438 1 37.72 263 SER B C 1
ATOM 3965 O O . SER B 1 263 ? -34.906 -20.031 -51.531 1 37.72 263 SER B O 1
ATOM 3967 N N . SER B 1 264 ? -36.094 -18.672 -50.531 1 27.41 264 SER B N 1
ATOM 3968 C CA . SER B 1 264 ? -37.344 -19.156 -51.094 1 27.41 264 SER B CA 1
ATOM 3969 C C . SER B 1 264 ? -37.812 -18.281 -52.25 1 27.41 264 SER B C 1
ATOM 3971 O O . SER B 1 264 ? -37.656 -17.062 -52.188 1 27.41 264 SER B O 1
#

Organism: Streptomyces coelicolor (strain ATCC BAA-471 / A3(2) / M145) (NCBI:txid100226)

Radius of gyration: 25.68 Å; Cα contacts (8 Å, |Δi|>4): 1005; chains: 2; bounding box: 70×69×106 Å

InterPro domains:
  IPR005471 Transcription regulator IclR, N-terminal [PF09339] (11-60)
  IPR005471 Transcription regulator IclR, N-terminal [PS51077] (7-68)
  IPR005471 Transcription regulator IclR, N-terminal [SM00346] (7-96)
  IPR014757 Transcription regulator IclR, C-terminal [PF01614] (81-244)
  IPR014757 Transcription regulator IclR, C-terminal [PS51078] (69-248)
  IPR029016 GAF-like domain superfamily [G3DSA:3.30.450.40] (79-251)
  IPR036388 Winged helix-like DNA-binding domain superfamily [G3DSA:1.10.10.10] (7-76)
  IPR036390 Winged helix DNA-binding domain superfamily [SSF46785] (11-77)
  IPR050707 HTH-type Transcriptional Regulators in M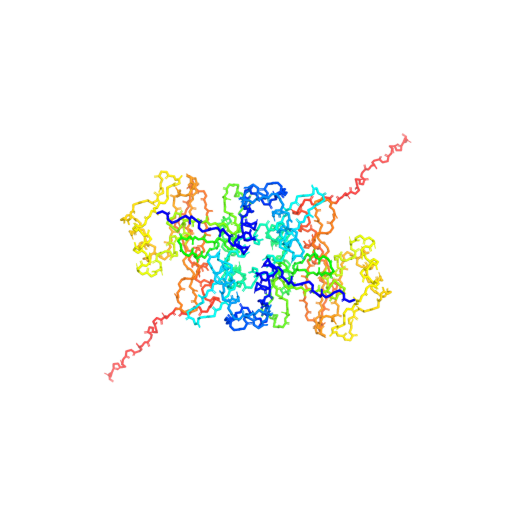etabolic Pathways [PTHR30136] (6-248)

Sequence (528 aa):
MTAPATPTAPDRLLAVLAAFDHAHPALSLTDISRRAGLSLTTAHRLVGALTRWGALERDGAGVYHVGLRSWEIAALAPRGLALRQVAWPYLEDLYEATHENVQLAVRDGGEVVYIEWLAARSSIGVHIRVGARWPLHATGVGLALLAHGEPEFQEAYRTGPLASFTPYTITDPVRLRRVLAEVRRTGAAVSDRQITDDALSVAAPVHGPDGTVTAAVSVVVPHAGAQVPALVPAVRLAARGISRALGWRPNIPRTGEDGPPYSSMTAPATPTAPDRLLAVLAAFDHAHPALSLTDISRRAGLSLTTAHRLVGALTRWGALERDGAGVYHVGLRSWEIAALAPRGLALRQVAWPYLEDLYEATHENVQLAVRDGGEVVYIEWLAARSSIGVHIRVGARWPLHATGVGLALLAHGEPEFQEAYRTGPLASFTPYTITDPVRLRRVLAEVRRTGAAVSDRQITDDALSVAAPVHGPDGTVTAAVSVVVPHAGAQVPALVPAVRLAARGISRALGWRPNIPRTGEDGPPYSS